Protein AF-A0A7X7MCT2-F1 (afdb_monomer)

Secondary structure (DSSP, 8-state):
-HHHHHHHTTT---HHHHHHHHHHHHHHSPPPHHHHHHHHHHHHHHHHHHHHHHHHHHHHHHHHHHHHHHHHHHHHHHHHH-GGGHHHHHHHHHHH-S---HHHHHHHHHHHHTSTGGGHHHHHHHHHHHHHTT--HHHHHHHHHHHHHHHHHHHHHHHHHHHHHHHS-HHHHHHHH-HHHHHHTT-TTS-GGGB-HHHHHHHHHHHHHHHHHHT--HHHHHHHHHHHHHTS-SSTTTTTTTSTHHHHTSTTHHHHHHHHT----HHHHHHHHHHHTHHHHHHHHHHHHHHHHHHHHHHHTT--TTSHHHHHHHHHHHHHHHHHHHHHHHHHHHHHS---PPP-B--TT---GGG-EEEEEEEEE--HHHHHHHHHHHHHHHHHT--SSEEEEEEEEEPPBSSS--TTHHHHHHHHHHHHHHHHHHT--SSS---EEEEE---EEETTTTEEE-TTHHHHHHHHHHHHHTTS-TTS-SEEES-STTGGG--EEEE--TT----TTHHHHHHHHHHSGGG-----TTT-

Foldseek 3Di:
DLLVLCVVVLLADDPVSVLVVLLVVVVVPNDALVRLVCNLVSNLVSLVVLVVVLVVVVVVLVVLLVQLQVLQVVLVVCVVPPLVCNVVSLVVVCVVDPDRALSSLCSNVVSLVVDDDSSVVVVVVVQVSVVVVVHGSVRRNVVVVVVVVSSVVSNVSSVVSSVNSVPDDSLVVSCVSHLLNVLLCLQQLNQLVQFDSVLVVVLSVLLVVLCVQLVHGSNVLSNLLCVQLVPFDPDPVRSLSVGSCCCRPNPVVVVSSVVSRGDDDPVNVVVVVCVVCVVVCLVCQLVVQLQCQQQVVCVVVVDDPPDVVSVVSSVVSNVVSSVVSNVVSVVVCVVPPDDDDQIFGDQVVADDLLLQEEEEEEDELEDDVLLVLLLVLQLVLCVLEPHQRYAYEYQYEYDKALDQDDPCVVVSVVSNQVSLVVQQVVPPDPRHFRRYKYFYATFDQDPVVSITHQPPRPVNSVVLLVCVLVVNNVPRGPDMHGDPVCSVSHDYYHYDYSPDDDGRCNVVGVSRSCPRSSNPDDDDPVPD

Nearest PDB structures (foldseek):
  8rfg-assembly1_A  TM=8.702E-01  e=6.277E-25  Agrobacterium tumefaciens
  8rf9-assembly1_A  TM=8.599E-01  e=1.253E-23  Agrobacterium tumefaciens
  8rf0-assembly1_A  TM=8.732E-01  e=4.763E-23  Agrobacterium tumefaciens
  8iye-assembly1_B  TM=6.582E-01  e=6.899E-02  Streptomyces hygroscopicus subsp. limoneus
  4f97-assembly1_B  TM=5.623E-01  e=8.294E-02  Streptomyces hygroscopicus subsp. limoneus

Sequence (528 aa):
LAAELIAHLDGLLDAESITAFVGAYQAAKTLKLGELWAFPISLRLALIENLRRVAVRVAGRRRDLDDGLAWANRMLAVAESEPRQLIRLLAQFADDRTVLSAPFLSELVGRLQSQGAPVSIVLNWIDQTLAEESTTVAQRLQQDGHEQAAEHLSIINSIGSLRFLGAMDWKVFVEEQSRVEQILRRDPAGAYARQDFATRDHYRHLVEQLAMRSGRSETEVARLALELASSAPQTADGERSRHIGSWLVGGDRFTLRKKVGCPRTLRYALGLLFRRYRLFFYLTGVVGATLLIAAWPPWLCGFSFTDWRVWMLVAAAFIPASTLALSLVNFAVTANVAPHPLPRLDFSNGIPDAHRTMVAVPALLTGAHTLDTLLEHLEIHFLGNRDRNLQFALLTDFADADAETLPDDDALLQRAQRGIEQLNLRHRRADAPPPFHLFHRPRVWNPHGRVWMGYERKRGKLAQFNAYLRGEAREAFVRVVGDREVLPSIRYVITLDADTDLPRGAAHGLVGAMAHPLNRPRFDPACG

Radius of gyration: 39.08 Å; Cα contacts (8 Å, |Δi|>4): 630; chains: 1; bounding box: 73×78×116 Å

Solvent-accessible surface area (backbone atoms only — not comparable to full-atom values): 28642 Å² total; per-residue (Å²): 105,54,60,54,52,35,68,74,42,59,32,56,62,54,73,64,62,54,48,52,51,52,52,58,50,38,73,80,49,76,73,50,73,71,54,55,69,44,42,64,60,44,39,50,51,41,39,50,53,50,49,51,55,51,50,54,50,54,54,49,45,50,50,37,30,55,52,16,43,51,50,36,53,52,52,51,55,30,49,74,75,40,58,82,52,41,62,58,51,49,52,53,49,59,72,76,45,92,74,87,51,44,52,21,45,52,41,25,50,60,54,47,72,75,46,66,78,86,44,47,67,59,55,53,48,52,53,51,58,30,47,77,71,76,44,49,73,66,58,44,44,52,51,46,52,53,51,50,51,52,50,54,48,41,49,53,24,27,53,52,22,53,53,45,69,70,70,53,65,60,68,59,53,44,49,74,71,29,66,45,49,61,49,49,50,65,26,75,60,53,52,59,69,43,31,26,69,70,43,49,49,52,53,51,52,50,33,46,55,50,11,71,60,36,75,49,53,45,54,56,46,36,48,55,38,45,50,53,12,63,68,36,53,97,41,88,80,25,56,47,43,16,26,39,58,24,38,70,76,39,89,48,25,64,60,45,39,57,74,63,53,42,72,86,48,68,72,56,58,50,51,50,51,46,65,75,40,44,67,57,56,50,52,51,47,33,53,51,40,15,51,50,56,23,46,45,61,48,51,75,72,68,55,56,90,87,42,68,67,48,56,53,50,28,60,69,31,37,66,69,22,37,57,52,19,45,51,52,48,50,49,52,47,64,76,68,55,76,84,79,81,76,56,27,30,54,24,89,94,49,60,54,73,90,58,12,28,33,39,40,31,57,44,69,53,81,46,71,68,60,49,53,53,52,52,50,51,53,49,51,41,42,71,35,44,75,47,76,33,45,34,40,32,43,38,32,27,54,59,73,32,93,48,68,74,59,91,62,52,62,61,53,51,52,50,53,50,51,51,41,51,49,51,26,63,74,65,58,52,97,90,35,74,55,45,38,34,40,40,31,35,63,46,40,82,34,84,88,76,72,33,14,26,39,60,68,50,75,62,32,52,53,52,45,49,52,32,33,53,73,65,75,33,71,76,61,41,81,42,76,46,60,67,67,83,56,43,75,55,50,67,43,76,48,80,39,56,80,87,55,86,59,58,69,49,46,60,39,51,52,51,13,25,57,69,21,72,88,56,54,87,75,75,42,93,90,78,95

Mean predicted aligned error: 10.17 Å

pLDDT: mean 88.64, std 6.99, range [46.34, 97.56]

Structure (mmCIF, N/CA/C/O backbone):
data_AF-A0A7X7MCT2-F1
#
_entry.id   AF-A0A7X7MCT2-F1
#
loop_
_atom_site.group_PDB
_atom_site.id
_atom_site.type_symbol
_atom_site.label_atom_id
_atom_site.label_alt_id
_atom_site.label_comp_id
_atom_site.label_asym_id
_atom_site.label_entity_id
_atom_site.label_seq_id
_atom_site.pdbx_PDB_ins_code
_atom_site.Cartn_x
_atom_site.Cartn_y
_atom_site.Cartn_z
_atom_site.occupancy
_atom_site.B_iso_or_equiv
_atom_site.auth_seq_id
_atom_site.auth_comp_id
_atom_site.auth_asym_id
_atom_site.auth_atom_id
_atom_site.pdbx_PDB_model_num
ATOM 1 N N . LEU A 1 1 ? -23.404 6.707 19.857 1.00 77.38 1 LEU A N 1
ATOM 2 C CA . LEU A 1 1 ? -23.006 5.620 18.935 1.00 77.38 1 LEU A CA 1
ATOM 3 C C . LEU A 1 1 ? -22.100 4.581 19.600 1.00 77.38 1 LEU A C 1
ATOM 5 O O . LEU A 1 1 ? -22.630 3.586 20.057 1.00 77.38 1 LEU A O 1
ATOM 9 N N . ALA A 1 2 ? -20.777 4.779 19.725 1.00 78.38 2 ALA A N 1
ATOM 10 C CA . ALA A 1 2 ? -19.884 3.740 20.279 1.00 78.38 2 ALA A CA 1
ATOM 11 C C . ALA A 1 2 ? -20.220 3.339 21.733 1.00 78.38 2 ALA A C 1
ATOM 13 O O . ALA A 1 2 ? -20.281 2.156 22.050 1.00 78.38 2 ALA A O 1
ATOM 14 N N . ALA A 1 3 ? -20.496 4.318 22.601 1.00 78.69 3 ALA A N 1
ATOM 15 C CA . ALA A 1 3 ? -20.901 4.057 23.984 1.00 78.69 3 ALA A CA 1
ATOM 16 C C . ALA A 1 3 ? -22.291 3.399 24.093 1.00 78.69 3 ALA A C 1
ATOM 18 O O . ALA A 1 3 ? -22.487 2.549 24.952 1.00 78.69 3 ALA A O 1
ATOM 19 N N . GLU A 1 4 ? -23.231 3.757 23.211 1.00 78.94 4 GLU A N 1
ATOM 20 C CA . GLU A 1 4 ? -24.571 3.146 23.162 1.00 78.94 4 GLU A CA 1
ATOM 21 C C . GLU A 1 4 ? -24.496 1.684 22.718 1.00 78.94 4 GLU A C 1
ATOM 23 O O . GLU A 1 4 ? -25.136 0.837 23.326 1.00 78.94 4 GLU A O 1
ATOM 28 N N . LEU A 1 5 ? -23.656 1.374 21.723 1.00 80.38 5 LEU A N 1
ATOM 29 C CA . LEU A 1 5 ? -23.431 -0.001 21.277 1.00 80.38 5 LEU A CA 1
ATOM 30 C C . LEU A 1 5 ? -22.877 -0.875 22.409 1.00 80.38 5 LEU A C 1
ATOM 32 O O . LEU A 1 5 ? -23.372 -1.970 22.648 1.00 80.38 5 LEU A O 1
ATOM 36 N N . ILE A 1 6 ? -21.873 -0.374 23.132 1.00 78.56 6 ILE A N 1
ATOM 37 C CA . ILE A 1 6 ? -21.271 -1.104 24.256 1.00 78.56 6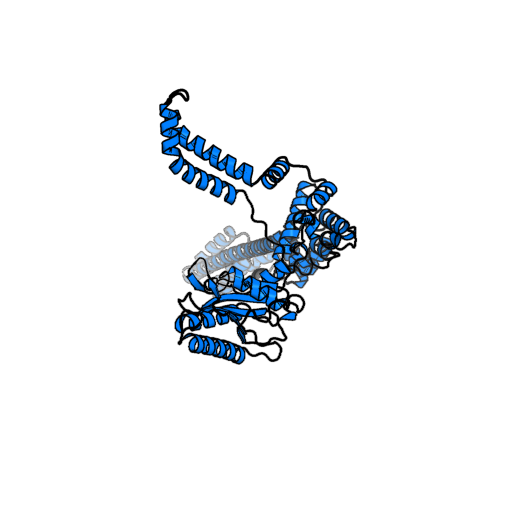 ILE A CA 1
ATOM 38 C C . ILE A 1 6 ? -22.265 -1.268 25.406 1.00 78.56 6 ILE A C 1
ATOM 40 O O . ILE A 1 6 ? -22.266 -2.317 26.041 1.00 78.56 6 ILE A O 1
ATOM 44 N N . ALA A 1 7 ? -23.119 -0.271 25.651 1.00 76.19 7 ALA A N 1
ATOM 45 C CA . ALA A 1 7 ? -24.163 -0.350 26.668 1.00 76.19 7 ALA A CA 1
ATOM 46 C C . ALA A 1 7 ? -25.305 -1.310 26.292 1.00 76.19 7 ALA A C 1
ATOM 48 O O . ALA A 1 7 ? -25.933 -1.862 27.182 1.00 76.19 7 ALA A O 1
ATOM 49 N N . HIS A 1 8 ? -25.603 -1.499 25.003 1.00 74.88 8 HIS A N 1
ATOM 50 C CA . HIS A 1 8 ? -26.647 -2.429 24.546 1.00 74.88 8 HIS A CA 1
ATOM 51 C C . HIS A 1 8 ? -26.169 -3.878 24.421 1.00 74.88 8 HIS A C 1
ATOM 53 O O . HIS A 1 8 ? -26.996 -4.783 24.434 1.00 74.88 8 HIS A O 1
ATOM 59 N N . LEU A 1 9 ? -24.860 -4.099 24.286 1.00 74.50 9 LEU A N 1
ATOM 60 C CA . LEU A 1 9 ? -24.271 -5.430 24.109 1.00 74.50 9 LEU A CA 1
ATOM 61 C C . LEU A 1 9 ? -23.443 -5.896 25.317 1.00 74.50 9 LEU A C 1
ATOM 63 O O . LEU A 1 9 ? -22.698 -6.867 25.200 1.00 74.50 9 LEU A O 1
ATOM 67 N N . ASP A 1 10 ? -23.490 -5.179 26.445 1.00 69.38 10 ASP A N 1
ATOM 68 C CA . ASP A 1 10 ? -22.661 -5.435 27.638 1.00 69.38 10 ASP A CA 1
ATOM 69 C C . ASP A 1 10 ? -21.175 -5.681 27.305 1.00 69.38 10 ASP A C 1
ATOM 71 O O . ASP A 1 10 ? -20.486 -6.542 27.864 1.00 69.38 10 ASP A O 1
ATOM 75 N N . GLY A 1 11 ? -20.673 -4.913 26.334 1.00 67.69 11 GLY A N 1
ATOM 76 C CA . GLY A 1 11 ? -19.298 -4.986 25.852 1.00 67.69 11 GLY A CA 1
ATOM 77 C C . GLY A 1 11 ? -18.942 -6.210 25.007 1.00 67.69 11 GLY A C 1
ATOM 78 O O . GLY A 1 11 ? -17.766 -6.324 24.668 1.00 67.69 11 GLY A O 1
ATOM 79 N N . LEU A 1 12 ? -19.879 -7.095 24.646 1.00 78.12 12 LEU A N 1
ATOM 80 C CA . LEU A 1 12 ? -19.658 -8.193 23.698 1.00 78.12 12 LEU A CA 1
ATOM 81 C C . LEU A 1 12 ? -19.791 -7.666 22.262 1.00 78.12 12 LEU A C 1
ATOM 83 O O . LEU A 1 12 ? -20.887 -7.389 21.785 1.00 78.12 12 LEU A O 1
ATOM 87 N N . LEU A 1 13 ? -18.668 -7.499 21.571 1.00 84.12 13 LEU A N 1
ATOM 88 C CA . LEU A 1 13 ? -18.642 -7.017 20.196 1.00 84.12 13 LEU A CA 1
ATOM 89 C C . LEU A 1 13 ? -18.225 -8.140 19.252 1.00 84.12 13 LEU A C 1
ATOM 91 O O . LEU A 1 13 ? -17.191 -8.777 19.450 1.00 84.12 13 LEU A O 1
ATOM 95 N N . ASP A 1 14 ? -18.989 -8.300 18.179 1.00 85.88 14 ASP A N 1
ATOM 96 C CA . ASP A 1 14 ? -18.644 -9.118 17.025 1.00 85.88 14 ASP A CA 1
ATOM 97 C C . ASP A 1 14 ? -18.858 -8.335 15.717 1.00 85.88 14 ASP A C 1
ATOM 99 O O . ASP A 1 14 ? -19.347 -7.199 15.699 1.00 85.88 14 ASP A O 1
ATOM 103 N N . ALA A 1 15 ? -18.424 -8.920 14.599 1.00 87.00 15 ALA A N 1
ATOM 104 C CA . ALA A 1 15 ? -18.463 -8.249 13.303 1.00 87.00 15 ALA A CA 1
ATOM 105 C C . ALA A 1 15 ? -19.902 -7.998 12.827 1.00 87.00 15 ALA A C 1
ATOM 107 O O . ALA A 1 15 ? -20.185 -6.948 12.245 1.00 87.00 15 ALA A O 1
ATOM 108 N N . GLU A 1 16 ? -20.804 -8.945 13.088 1.00 88.12 16 GLU A N 1
ATOM 109 C CA . GLU A 1 16 ? -22.196 -8.892 12.647 1.00 88.12 16 GLU A CA 1
ATOM 110 C C . GLU A 1 16 ? -22.976 -7.809 13.397 1.00 88.12 16 GLU A C 1
ATOM 112 O O . GLU A 1 16 ? -23.588 -6.949 12.762 1.00 88.12 16 GLU A O 1
ATOM 117 N N . SER A 1 17 ? -22.867 -7.760 14.727 1.00 87.31 17 SER A N 1
ATOM 118 C CA . SER A 1 17 ? -23.543 -6.762 15.560 1.00 87.31 17 SER A CA 1
ATOM 119 C C . SER A 1 17 ? -23.057 -5.350 15.251 1.00 87.31 17 SER A C 1
ATOM 121 O O . SER A 1 17 ? -23.865 -4.429 15.128 1.00 87.31 17 SER A O 1
ATOM 123 N N . ILE A 1 18 ? -21.743 -5.163 15.059 1.00 89.38 18 ILE A N 1
ATOM 124 C CA . ILE A 1 18 ? -21.190 -3.863 14.659 1.00 89.38 18 ILE A CA 1
ATOM 125 C C . ILE A 1 18 ? -21.753 -3.431 13.298 1.00 89.38 18 ILE A C 1
ATOM 127 O O . ILE A 1 18 ? -22.159 -2.278 13.126 1.00 89.38 18 ILE A O 1
ATOM 131 N N . THR A 1 19 ? -21.782 -4.351 12.335 1.00 90.19 19 THR A N 1
ATOM 132 C CA . THR A 1 19 ? -22.257 -4.094 10.972 1.00 90.19 19 THR A CA 1
ATOM 133 C C . THR A 1 19 ? -23.741 -3.749 10.954 1.00 90.19 19 THR A C 1
ATOM 135 O O . THR A 1 19 ? -24.126 -2.731 10.376 1.00 90.19 19 THR A O 1
ATOM 138 N N . ALA A 1 20 ? -24.570 -4.536 11.639 1.00 88.44 20 ALA A N 1
ATOM 139 C CA . ALA A 1 20 ? -26.002 -4.298 11.755 1.00 88.44 20 ALA A CA 1
ATOM 140 C C . ALA A 1 20 ? -26.295 -2.951 12.431 1.00 88.44 20 ALA A C 1
ATOM 142 O O . ALA A 1 20 ? -27.112 -2.171 11.936 1.00 88.44 20 ALA A O 1
ATOM 143 N N . PHE A 1 21 ? -25.584 -2.633 13.516 1.00 89.00 21 PHE A N 1
ATOM 144 C CA . PHE A 1 21 ? -25.776 -1.385 14.247 1.00 89.00 21 PHE A CA 1
ATOM 145 C C . PHE A 1 21 ? -25.391 -0.155 13.421 1.00 89.00 21 PHE A C 1
ATOM 147 O O . PHE A 1 21 ? -26.148 0.815 13.348 1.00 89.00 21 PHE A O 1
ATOM 154 N N . VAL A 1 22 ? -24.228 -0.191 12.762 1.00 90.19 22 VAL A N 1
ATOM 155 C CA . VAL A 1 22 ? -23.783 0.907 11.894 1.00 90.19 22 VAL A CA 1
ATOM 156 C C . VAL A 1 22 ? -24.711 1.053 10.689 1.00 90.19 22 VAL A C 1
ATOM 158 O O . VAL A 1 22 ? -25.073 2.178 10.346 1.00 90.19 22 VAL A O 1
ATOM 161 N N . GLY A 1 23 ? -25.159 -0.052 10.091 1.00 89.00 23 GLY A N 1
ATOM 162 C CA . GLY A 1 23 ? -26.148 -0.041 9.014 1.00 89.00 23 GLY A CA 1
ATOM 163 C C . GLY A 1 23 ? -27.471 0.609 9.432 1.00 89.00 23 GLY A C 1
ATOM 164 O O . GLY A 1 23 ? -27.964 1.501 8.739 1.00 89.00 23 GLY A O 1
ATOM 165 N N . ALA A 1 24 ? -28.009 0.232 10.596 1.00 88.75 24 ALA A N 1
ATOM 166 C CA . ALA A 1 24 ? -29.235 0.809 11.146 1.00 88.75 24 ALA A CA 1
ATOM 167 C C . ALA A 1 24 ? -29.084 2.308 11.455 1.00 88.75 24 ALA A C 1
ATOM 169 O O . ALA A 1 24 ? -29.948 3.107 11.094 1.00 88.75 24 ALA A O 1
ATOM 170 N N . TYR A 1 25 ? -27.961 2.719 12.049 1.00 88.31 25 TYR A N 1
ATOM 171 C CA . TYR A 1 25 ? -27.678 4.133 12.306 1.00 88.31 25 TYR A CA 1
ATOM 172 C C . TYR A 1 25 ? -27.609 4.949 11.005 1.00 88.31 25 TYR A C 1
ATOM 174 O O . TYR A 1 25 ? -28.171 6.045 10.903 1.00 88.31 25 TYR A O 1
ATOM 182 N N . GLN A 1 26 ? -26.959 4.393 9.980 1.00 89.44 26 GLN A N 1
ATOM 183 C CA . GLN A 1 26 ? -26.806 5.046 8.684 1.00 89.44 26 GLN A CA 1
ATOM 184 C C . GLN A 1 26 ? -28.115 5.206 7.901 1.00 89.44 26 GLN A C 1
ATOM 186 O O . GLN A 1 26 ? -28.165 6.054 7.005 1.00 89.44 26 GLN A O 1
ATOM 191 N N . ALA A 1 27 ? -29.177 4.472 8.257 1.00 88.19 27 ALA A N 1
ATOM 192 C CA . ALA A 1 27 ? -30.515 4.680 7.702 1.00 88.19 27 ALA A CA 1
ATOM 193 C C . ALA A 1 27 ? -31.108 6.043 8.102 1.00 88.19 27 ALA A C 1
ATOM 195 O O . ALA A 1 27 ? -31.824 6.654 7.312 1.00 88.19 27 ALA A O 1
ATOM 196 N N . ALA A 1 28 ? -30.775 6.542 9.297 1.00 88.56 28 ALA A N 1
ATOM 197 C CA . ALA A 1 28 ? -31.190 7.864 9.758 1.00 88.56 28 ALA A CA 1
ATOM 198 C C . ALA A 1 28 ? -30.195 8.960 9.345 1.00 88.56 28 A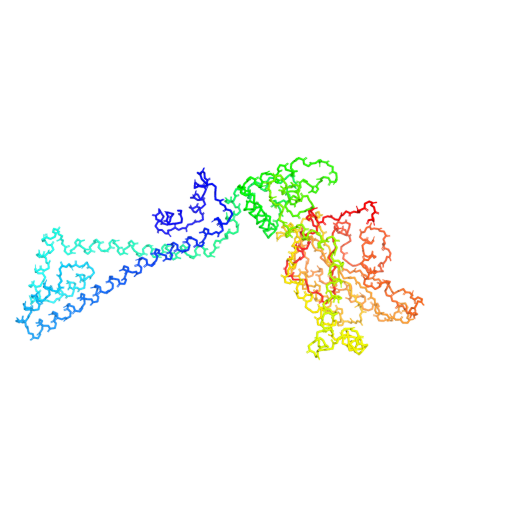LA A C 1
ATOM 200 O O . ALA A 1 28 ? -30.597 10.030 8.886 1.00 88.56 28 ALA A O 1
ATOM 201 N N . LYS A 1 29 ? -28.887 8.709 9.500 1.00 88.19 29 LYS A N 1
ATOM 202 C CA . LYS A 1 29 ? -27.838 9.690 9.196 1.00 88.19 29 LYS A CA 1
ATOM 203 C C . LYS A 1 29 ? -26.601 9.025 8.602 1.00 88.19 29 LYS A C 1
ATOM 205 O O . LYS A 1 29 ? -25.911 8.267 9.275 1.00 88.19 29 LYS A O 1
ATOM 210 N N . THR A 1 30 ? -26.271 9.373 7.360 1.00 90.12 30 THR A N 1
ATOM 211 C CA . THR A 1 30 ? -25.063 8.868 6.693 1.00 90.12 30 THR A CA 1
ATOM 212 C C . THR A 1 30 ? -23.801 9.372 7.391 1.00 90.12 30 THR A C 1
ATOM 214 O O . THR A 1 30 ? -23.625 10.582 7.559 1.00 90.12 30 THR A O 1
ATOM 217 N N . LEU A 1 31 ? -22.926 8.439 7.766 1.00 92.00 31 LEU A N 1
ATOM 218 C CA . LEU A 1 31 ? -21.624 8.739 8.354 1.00 92.00 31 LEU A CA 1
ATOM 219 C C . LEU A 1 31 ? -20.638 9.184 7.271 1.00 92.00 31 LEU A C 1
ATOM 221 O O . LEU A 1 31 ? -20.644 8.666 6.150 1.00 92.00 31 LEU A O 1
ATOM 225 N N . LYS A 1 32 ? -19.775 10.139 7.616 1.00 93.38 32 LYS A N 1
ATOM 226 C CA . LYS A 1 32 ? -18.654 10.557 6.765 1.00 93.38 32 LYS A CA 1
ATOM 227 C C . LYS A 1 32 ? -17.563 9.489 6.738 1.00 93.38 32 LYS A C 1
ATOM 229 O O . LYS A 1 32 ? -17.421 8.713 7.682 1.00 93.38 32 LYS A O 1
ATOM 234 N N . LEU A 1 33 ? -16.723 9.504 5.705 1.00 92.31 33 LEU A N 1
ATOM 235 C CA . LEU A 1 33 ? -15.545 8.636 5.604 1.00 92.31 33 LEU A CA 1
ATOM 236 C C . LEU A 1 33 ? -14.638 8.757 6.837 1.00 92.31 33 LEU A C 1
ATOM 238 O O . LEU A 1 33 ? -14.273 7.741 7.426 1.00 92.31 33 LEU A O 1
ATOM 242 N N . GLY A 1 34 ? -14.336 9.984 7.273 1.00 90.94 34 GLY A N 1
ATOM 243 C CA . GLY A 1 34 ? -13.542 10.217 8.482 1.00 90.94 34 GLY A CA 1
ATOM 244 C C . GLY A 1 34 ? -14.204 9.692 9.764 1.00 90.94 34 GLY A C 1
ATOM 245 O O . GLY A 1 34 ? -13.515 9.195 10.651 1.00 90.94 34 GLY A O 1
ATOM 246 N N . GLU A 1 35 ? -15.538 9.733 9.855 1.00 92.38 35 GLU A N 1
ATOM 247 C CA . GLU A 1 35 ? -16.286 9.196 11.004 1.00 92.38 35 GLU A CA 1
ATOM 248 C C . GLU A 1 35 ? -16.246 7.660 11.028 1.00 92.38 35 GLU A C 1
ATOM 250 O O . GLU A 1 35 ? -16.034 7.072 12.088 1.00 92.38 35 GLU A O 1
ATOM 255 N N . LEU A 1 36 ? -16.368 7.008 9.864 1.00 93.00 36 LEU A N 1
ATOM 256 C CA . LEU A 1 36 ? -16.220 5.554 9.730 1.00 93.00 36 LEU A CA 1
ATOM 257 C C . LEU A 1 36 ? -14.807 5.089 10.108 1.00 93.00 36 LEU A C 1
ATOM 259 O O . LEU A 1 36 ? -14.661 4.099 10.821 1.00 93.00 36 LEU A O 1
ATOM 263 N N . TRP A 1 37 ? -13.768 5.824 9.702 1.00 92.94 37 TRP A N 1
ATOM 264 C CA . TRP A 1 37 ? -12.381 5.528 10.083 1.00 92.94 37 TRP A CA 1
ATOM 265 C C . TRP A 1 37 ? -12.073 5.806 11.560 1.00 92.94 37 TRP A C 1
ATOM 267 O O . TRP A 1 37 ? -11.215 5.143 12.142 1.00 92.94 37 TRP A O 1
ATOM 277 N N . ALA A 1 38 ? -12.771 6.755 12.189 1.00 93.00 38 ALA A N 1
ATOM 278 C CA . ALA A 1 38 ? -12.638 7.050 13.617 1.00 93.00 38 ALA A CA 1
ATOM 279 C C . ALA A 1 38 ? -13.425 6.073 14.511 1.00 93.00 38 ALA A C 1
ATOM 281 O O . ALA A 1 38 ? -13.183 5.992 15.722 1.00 93.00 38 ALA A O 1
ATOM 282 N N . PHE A 1 39 ? -14.361 5.318 13.937 1.00 91.75 39 PHE A N 1
ATOM 283 C CA . PHE A 1 39 ? -15.235 4.416 14.677 1.00 91.75 39 PHE A CA 1
ATOM 284 C C . PHE A 1 39 ? -14.496 3.304 15.454 1.00 91.75 39 PHE A C 1
ATOM 286 O O . PHE A 1 39 ? -14.788 3.139 16.641 1.00 91.75 39 PHE A O 1
ATOM 293 N N . PRO A 1 40 ? -13.474 2.616 14.901 1.00 91.69 40 PRO A N 1
ATOM 294 C CA . PRO A 1 40 ? -12.704 1.603 15.632 1.00 91.69 40 PRO A CA 1
ATOM 295 C C . PRO A 1 40 ? -11.990 2.173 16.857 1.00 91.69 40 PRO A C 1
ATOM 297 O O . PRO A 1 40 ? -11.963 1.560 17.922 1.00 91.69 40 PRO A O 1
ATOM 300 N N . ILE A 1 41 ? -11.420 3.374 16.714 1.00 92.06 41 ILE A N 1
ATOM 301 C CA . ILE A 1 41 ? -10.741 4.083 17.804 1.00 92.06 41 ILE A CA 1
ATOM 302 C C . ILE A 1 41 ? -11.760 4.455 18.884 1.00 92.06 41 ILE A C 1
ATOM 304 O O . ILE A 1 41 ? -11.498 4.263 20.070 1.00 92.06 41 ILE A O 1
ATOM 308 N N . SER A 1 42 ? -12.942 4.913 18.473 1.00 91.94 42 SER A N 1
ATOM 309 C CA . SER A 1 42 ? -14.040 5.256 19.380 1.00 91.94 42 SER A CA 1
ATOM 310 C C . SER A 1 42 ? -14.543 4.039 20.165 1.00 91.94 42 SER A C 1
ATOM 312 O O . SER A 1 42 ? -14.771 4.149 21.368 1.00 91.94 42 SER A O 1
ATOM 314 N N . LEU A 1 43 ? -14.662 2.869 19.522 1.00 91.69 43 LEU A N 1
ATOM 315 C CA . LEU A 1 43 ? -15.013 1.614 20.197 1.00 91.69 43 LEU A CA 1
ATOM 316 C C . LEU A 1 43 ? -13.950 1.200 21.216 1.00 91.69 43 LEU A C 1
ATOM 318 O O . LEU A 1 43 ? -14.290 0.891 22.356 1.00 91.69 43 LEU A O 1
ATOM 322 N N . ARG A 1 44 ? -12.663 1.251 20.847 1.00 92.75 44 ARG A N 1
ATOM 323 C CA . ARG A 1 44 ? -11.566 0.945 21.781 1.00 92.75 44 ARG A CA 1
ATOM 324 C C . ARG A 1 44 ? -11.586 1.873 22.991 1.00 92.75 44 ARG A C 1
ATOM 326 O O . ARG A 1 44 ? -11.486 1.392 24.113 1.00 92.75 44 ARG A O 1
ATOM 333 N N . LEU A 1 45 ? -11.746 3.179 22.774 1.00 93.19 45 LEU A N 1
ATOM 334 C CA . LEU A 1 45 ? -11.807 4.157 23.861 1.00 93.19 45 LEU A CA 1
ATOM 335 C C . LEU A 1 45 ? -12.981 3.869 24.802 1.00 93.19 45 LEU A C 1
ATOM 337 O O . LEU A 1 45 ? -12.815 3.885 26.018 1.00 93.19 45 LEU A O 1
ATOM 341 N N . ALA A 1 46 ? -14.151 3.562 24.247 1.00 90.56 46 ALA A N 1
ATOM 342 C CA . ALA A 1 46 ? -15.333 3.275 25.043 1.00 90.56 46 ALA A CA 1
ATOM 343 C C . ALA A 1 46 ? -15.225 1.942 25.817 1.00 90.56 46 ALA A C 1
ATOM 345 O O . ALA A 1 46 ? -15.685 1.871 26.956 1.00 90.56 46 ALA A O 1
ATOM 346 N N . LEU A 1 47 ? -14.556 0.918 25.268 1.00 90.44 47 LEU A N 1
ATOM 347 C CA . LEU A 1 47 ? -14.237 -0.319 25.998 1.00 90.44 47 LEU A CA 1
ATOM 348 C C . LEU A 1 47 ? -13.218 -0.082 27.120 1.00 90.44 47 LEU A C 1
ATOM 350 O O . LEU A 1 47 ? -13.378 -0.618 28.214 1.00 90.44 47 LEU A O 1
ATOM 354 N N . ILE A 1 48 ? -12.192 0.740 26.877 1.00 92.00 48 ILE A N 1
ATOM 355 C CA . ILE A 1 48 ? -11.207 1.118 27.902 1.00 92.00 48 ILE A CA 1
ATOM 356 C C . ILE A 1 48 ? -11.885 1.895 29.031 1.00 92.00 48 ILE A C 1
ATOM 358 O O . ILE A 1 48 ? -11.631 1.616 30.200 1.00 92.00 48 ILE A O 1
ATOM 362 N N . GLU A 1 49 ? -12.788 2.821 28.711 1.00 90.62 49 GLU A N 1
ATOM 363 C CA . GLU A 1 49 ? -13.564 3.535 29.726 1.00 90.62 49 GLU A CA 1
ATOM 364 C C . GLU A 1 49 ? -14.495 2.587 30.498 1.00 90.62 49 GLU A C 1
ATOM 366 O O . GLU A 1 49 ? -14.662 2.731 31.711 1.00 90.62 49 GLU A O 1
ATOM 371 N N . ASN A 1 50 ? -15.062 1.570 29.840 1.00 88.19 50 ASN A N 1
ATOM 372 C CA . ASN A 1 50 ? -15.819 0.529 30.532 1.00 88.19 50 ASN A CA 1
ATOM 373 C C . ASN A 1 50 ? -14.940 -0.253 31.523 1.00 88.19 50 ASN A C 1
ATOM 375 O O . ASN A 1 50 ? -15.290 -0.367 32.697 1.00 88.19 50 ASN A O 1
ATOM 379 N N . LEU A 1 51 ? -13.760 -0.701 31.089 1.00 90.62 51 LEU A N 1
ATOM 380 C CA . LEU A 1 51 ? -12.790 -1.381 31.951 1.00 90.62 51 LEU A CA 1
ATOM 381 C C . LEU A 1 51 ? -12.324 -0.499 33.108 1.00 90.62 51 LEU A C 1
ATOM 383 O O . LEU A 1 51 ? -12.237 -0.981 34.233 1.00 90.62 51 LEU A O 1
ATOM 387 N N . ARG A 1 52 ? -12.077 0.794 32.868 1.00 92.94 52 ARG A N 1
ATOM 388 C CA . ARG A 1 52 ? -11.715 1.750 33.920 1.00 92.94 52 ARG A CA 1
ATOM 389 C C . ARG A 1 52 ? -12.807 1.828 34.984 1.00 92.94 52 ARG A C 1
ATOM 391 O O . ARG A 1 52 ? -12.497 1.783 36.172 1.00 92.94 52 ARG A O 1
ATOM 398 N N . ARG A 1 53 ? -14.079 1.916 34.574 1.00 89.38 53 ARG A N 1
ATOM 399 C CA . ARG A 1 53 ? -15.222 1.946 35.501 1.00 89.38 53 ARG A CA 1
ATOM 400 C C . ARG A 1 53 ? -15.290 0.682 36.356 1.00 89.38 53 ARG A C 1
ATOM 402 O O . ARG A 1 53 ? -15.418 0.801 37.572 1.00 89.38 53 ARG A O 1
ATOM 409 N N . VAL A 1 54 ? -15.138 -0.501 35.756 1.00 89.38 54 VAL A N 1
ATOM 410 C CA . VAL A 1 54 ? -15.130 -1.763 36.516 1.00 89.38 54 VAL A CA 1
ATOM 411 C C . VAL A 1 54 ? -13.903 -1.855 37.432 1.00 89.38 54 VAL A C 1
ATOM 413 O O . VAL A 1 54 ? -14.041 -2.199 38.600 1.00 89.38 54 VAL A O 1
ATOM 416 N N . ALA A 1 55 ? -12.715 -1.471 36.961 1.00 91.06 55 ALA A N 1
ATOM 417 C CA . ALA A 1 55 ? -11.485 -1.503 37.752 1.00 91.06 55 ALA A CA 1
ATOM 418 C C . ALA A 1 55 ? -11.561 -0.610 39.001 1.00 91.06 55 ALA A C 1
ATOM 420 O O . ALA A 1 55 ? -11.107 -1.010 40.071 1.00 91.06 55 ALA A O 1
ATOM 421 N N . VAL A 1 56 ? -12.175 0.575 38.895 1.00 93.50 56 VAL A N 1
ATOM 422 C CA . VAL A 1 56 ? -12.406 1.458 40.051 1.00 93.50 56 VAL A CA 1
ATOM 423 C C . VAL A 1 56 ? -13.333 0.799 41.076 1.00 93.50 56 VAL A C 1
ATOM 425 O O . VAL A 1 56 ? -13.054 0.889 42.273 1.00 93.50 56 VAL A O 1
ATOM 428 N N . ARG A 1 57 ? -14.391 0.102 40.635 1.00 89.56 57 ARG A N 1
ATOM 429 C CA . ARG A 1 57 ? -15.288 -0.643 41.538 1.00 89.56 57 ARG A CA 1
ATOM 430 C C . ARG A 1 57 ? -14.577 -1.809 42.216 1.00 89.56 57 ARG A C 1
ATOM 432 O O . ARG A 1 57 ? -14.638 -1.914 43.436 1.00 89.56 57 ARG A O 1
ATOM 439 N N . VAL A 1 58 ? -13.810 -2.603 41.469 1.00 89.50 58 VAL A N 1
ATOM 440 C CA . VAL A 1 58 ? -13.001 -3.706 42.019 1.00 89.50 58 VAL A CA 1
ATOM 441 C C . VAL A 1 58 ? -11.972 -3.196 43.036 1.00 89.50 58 VAL A C 1
ATOM 443 O O . VAL A 1 58 ? -11.814 -3.791 44.100 1.00 89.50 58 VAL A O 1
ATOM 446 N N . ALA A 1 59 ? -11.307 -2.070 42.766 1.00 91.88 59 ALA A N 1
ATOM 447 C CA . ALA A 1 59 ? -10.362 -1.458 43.703 1.00 91.88 59 ALA A CA 1
ATOM 448 C C . ALA A 1 59 ? -11.045 -0.880 44.957 1.00 91.88 59 ALA A C 1
ATOM 450 O O . ALA A 1 59 ? -10.455 -0.877 46.037 1.00 91.88 59 ALA A O 1
ATOM 451 N N . GLY A 1 60 ? -12.276 -0.372 44.830 1.00 90.81 60 GLY A N 1
ATOM 452 C CA . GLY A 1 60 ? -13.125 -0.015 45.971 1.00 90.81 60 GLY A CA 1
ATOM 453 C C . GLY A 1 60 ? -13.468 -1.239 46.814 1.00 90.81 60 GLY A C 1
ATOM 454 O O . GLY A 1 60 ? -13.144 -1.272 47.994 1.00 90.81 60 GLY A O 1
ATOM 455 N N . ARG A 1 61 ? -13.992 -2.292 46.175 1.00 88.12 61 ARG A N 1
ATOM 456 C CA . ARG A 1 61 ? -14.315 -3.569 46.825 1.00 88.12 61 ARG A CA 1
ATOM 457 C C . ARG A 1 61 ? -13.114 -4.156 47.562 1.00 88.12 61 ARG A C 1
ATOM 459 O O . ARG A 1 61 ? -13.262 -4.661 48.669 1.00 88.12 61 ARG A O 1
ATOM 466 N N . ARG A 1 62 ? -11.919 -4.094 46.968 1.00 90.50 62 ARG A N 1
ATOM 467 C CA . ARG A 1 62 ? -10.712 -4.621 47.611 1.00 90.50 62 ARG A CA 1
ATOM 468 C C . ARG A 1 62 ? -10.372 -3.881 48.906 1.00 90.50 62 ARG A C 1
ATOM 470 O O . ARG A 1 62 ? -10.012 -4.538 49.874 1.00 90.50 62 ARG A O 1
ATOM 477 N N . ARG A 1 63 ? -10.541 -2.555 48.937 1.00 91.88 63 ARG A N 1
ATOM 478 C CA . ARG A 1 63 ? -10.367 -1.760 50.162 1.00 91.88 63 ARG A CA 1
ATOM 479 C C . ARG A 1 63 ? -11.383 -2.148 51.231 1.00 91.88 63 ARG A C 1
ATOM 481 O O . ARG A 1 63 ? -10.985 -2.369 52.363 1.00 91.88 63 ARG A O 1
ATOM 488 N N . ASP A 1 64 ? -12.649 -2.323 50.860 1.00 90.81 64 ASP A N 1
ATOM 489 C CA . ASP A 1 64 ? -13.694 -2.754 51.798 1.00 90.81 64 ASP A CA 1
ATOM 490 C C . ASP A 1 64 ? -13.416 -4.149 52.390 1.00 90.81 64 ASP A C 1
ATOM 492 O O . ASP A 1 64 ? -13.646 -4.373 53.579 1.00 90.81 64 ASP A O 1
ATOM 496 N N . LEU A 1 65 ? -12.885 -5.077 51.583 1.00 89.62 65 LEU A N 1
ATOM 497 C CA . LEU A 1 65 ? -12.437 -6.397 52.049 1.00 89.62 65 LEU A CA 1
ATOM 498 C C . LEU A 1 65 ? -11.265 -6.285 53.030 1.00 89.62 65 LEU A C 1
ATOM 500 O O . LEU A 1 65 ? -11.309 -6.883 54.104 1.00 89.62 65 LEU A O 1
ATOM 504 N N . ASP A 1 66 ? -10.224 -5.526 52.672 1.00 91.69 66 ASP A N 1
ATOM 505 C CA . ASP A 1 66 ? -9.039 -5.334 53.517 1.00 91.69 66 ASP A CA 1
ATOM 506 C C . ASP A 1 66 ? -9.407 -4.622 54.843 1.00 91.69 66 ASP A C 1
ATOM 508 O O . ASP A 1 66 ? -8.888 -4.973 55.905 1.00 91.69 66 ASP A O 1
ATOM 512 N N . ASP A 1 67 ? -10.375 -3.701 54.812 1.00 90.38 67 ASP A N 1
ATOM 513 C CA . ASP A 1 67 ? -10.947 -3.052 55.997 1.00 90.38 67 ASP A CA 1
ATOM 514 C C . ASP A 1 67 ? -11.732 -4.037 56.882 1.00 90.38 67 ASP A C 1
ATOM 516 O O . ASP A 1 67 ? -11.590 -4.021 58.109 1.00 90.38 67 ASP A O 1
ATOM 520 N N . GLY A 1 68 ? -12.553 -4.905 56.277 1.00 89.75 68 GLY A N 1
ATOM 521 C CA . GLY A 1 68 ? -13.293 -5.963 56.977 1.00 89.75 68 GLY A CA 1
ATOM 522 C C . GLY A 1 68 ? -12.357 -6.955 57.657 1.00 89.75 68 GLY A C 1
ATOM 523 O O . GLY A 1 68 ? -12.528 -7.278 58.833 1.00 89.75 68 GLY A O 1
ATOM 524 N N . LEU A 1 69 ? -11.299 -7.352 56.949 1.00 90.31 69 LEU A N 1
ATOM 525 C CA . LEU A 1 69 ? -10.204 -8.171 57.463 1.00 90.31 69 LEU A CA 1
ATOM 526 C C . LEU A 1 69 ? -9.510 -7.522 58.666 1.00 90.31 69 LEU A C 1
ATOM 528 O O . LEU A 1 69 ? -9.278 -8.187 59.678 1.00 90.31 69 LEU A O 1
ATOM 532 N N . ALA A 1 70 ? -9.179 -6.233 58.573 1.00 90.94 70 ALA A N 1
ATOM 533 C CA . ALA A 1 70 ? -8.519 -5.505 59.652 1.00 90.94 70 ALA A CA 1
ATOM 534 C C . ALA A 1 70 ? -9.389 -5.454 60.918 1.00 90.94 70 ALA A C 1
ATOM 536 O O . ALA A 1 70 ? -8.896 -5.722 62.018 1.00 90.94 70 ALA A O 1
ATOM 537 N N . TRP A 1 71 ? -10.688 -5.173 60.767 1.00 89.75 71 TRP A N 1
ATOM 538 C CA . TRP A 1 71 ? -11.634 -5.160 61.884 1.00 89.75 71 TRP A CA 1
ATOM 539 C C . TRP A 1 71 ? -11.858 -6.545 62.484 1.00 89.75 71 TRP A C 1
ATOM 541 O O . TRP A 1 71 ? -11.809 -6.678 63.706 1.00 89.75 71 TRP A O 1
ATOM 551 N N . ALA A 1 72 ? -12.017 -7.577 61.653 1.00 88.62 72 ALA A N 1
ATOM 552 C CA . ALA A 1 72 ? -12.146 -8.954 62.116 1.00 88.62 72 ALA A CA 1
ATOM 553 C C . ALA A 1 72 ? -10.936 -9.368 62.962 1.00 88.62 72 ALA A C 1
ATOM 555 O O . ALA A 1 72 ? -11.094 -9.822 64.092 1.00 88.62 72 ALA A O 1
ATOM 556 N N . ASN A 1 73 ? -9.719 -9.135 62.459 1.00 89.88 73 ASN A N 1
ATOM 557 C CA . ASN A 1 73 ? -8.489 -9.466 63.178 1.00 89.88 73 ASN A CA 1
ATOM 558 C C . ASN A 1 73 ? -8.363 -8.678 64.491 1.00 89.88 73 ASN A C 1
ATOM 560 O O . ASN A 1 73 ? -7.967 -9.246 65.508 1.00 89.88 73 ASN A O 1
ATOM 564 N N . ARG A 1 74 ? -8.734 -7.389 64.499 1.00 88.44 74 ARG A N 1
ATOM 565 C CA . ARG A 1 74 ? -8.712 -6.554 65.710 1.00 88.44 74 ARG A CA 1
ATOM 566 C C . ARG A 1 74 ? -9.707 -7.053 66.760 1.00 88.44 74 ARG A C 1
ATOM 568 O O . ARG A 1 74 ? -9.359 -7.124 67.935 1.00 88.44 74 ARG A O 1
ATOM 575 N N . MET A 1 75 ? -10.920 -7.418 66.347 1.00 88.00 75 MET A N 1
ATOM 576 C CA . MET A 1 75 ? -11.951 -7.950 67.243 1.00 88.00 75 MET A CA 1
ATOM 577 C C . MET A 1 75 ? -11.577 -9.325 67.796 1.00 88.00 75 MET A C 1
ATOM 579 O O . MET A 1 75 ? -11.736 -9.550 68.992 1.00 88.00 75 MET A O 1
ATOM 583 N N . LEU A 1 76 ? -11.024 -10.213 66.966 1.00 85.88 76 LEU A N 1
ATOM 584 C CA . LEU A 1 76 ? -10.546 -11.528 67.399 1.00 85.88 76 LEU A CA 1
ATOM 585 C C . LEU A 1 76 ? -9.383 -11.413 68.394 1.00 85.88 76 LEU A C 1
ATOM 587 O O . LEU A 1 76 ? -9.430 -12.026 69.456 1.00 85.88 76 LEU A O 1
ATOM 591 N N . ALA A 1 77 ? -8.394 -10.556 68.119 1.00 87.06 77 ALA A N 1
ATOM 592 C CA . ALA A 1 77 ? -7.260 -10.341 69.019 1.00 87.06 77 ALA A CA 1
ATOM 593 C C . ALA A 1 77 ? -7.687 -9.809 70.400 1.00 87.06 77 ALA A C 1
ATOM 595 O O . ALA A 1 77 ? -7.130 -10.206 71.426 1.00 87.06 77 ALA A O 1
ATOM 596 N N . VAL A 1 78 ? -8.695 -8.930 70.447 1.00 86.44 78 VAL A N 1
ATOM 597 C CA . VAL A 1 78 ? -9.264 -8.424 71.708 1.00 86.44 78 VAL A CA 1
ATOM 598 C C . VAL A 1 78 ? -10.136 -9.477 72.390 1.00 86.44 78 VAL A C 1
ATOM 600 O O . VAL A 1 78 ? -10.105 -9.585 73.611 1.00 86.44 78 VAL A O 1
ATOM 603 N N . ALA A 1 79 ? -10.881 -10.285 71.634 1.00 83.44 79 ALA A N 1
ATOM 604 C CA . ALA A 1 79 ? -11.677 -11.374 72.191 1.00 83.44 79 ALA A CA 1
ATOM 605 C C . ALA A 1 79 ? -10.806 -12.461 72.852 1.00 83.44 79 ALA A C 1
ATOM 607 O O . ALA A 1 79 ? -11.222 -13.026 73.861 1.00 83.44 79 ALA A O 1
ATOM 608 N N . GLU A 1 80 ? -9.607 -12.726 72.321 1.00 83.00 80 GLU A N 1
ATOM 609 C CA . GLU A 1 80 ? -8.646 -13.683 72.891 1.00 83.00 80 GLU A CA 1
ATOM 610 C C . GLU A 1 80 ? -7.886 -13.124 74.101 1.00 83.00 80 GLU A C 1
ATOM 612 O O . GLU A 1 80 ? -7.712 -13.826 75.097 1.00 83.00 80 GLU A O 1
ATOM 617 N N . SER A 1 81 ? -7.428 -11.870 74.031 1.00 82.69 81 SER A N 1
ATOM 618 C CA . SER A 1 81 ? -6.574 -11.284 75.074 1.00 82.69 81 SER A CA 1
ATOM 619 C C . SER A 1 81 ? -7.360 -10.597 76.198 1.00 82.69 81 SER A C 1
ATOM 621 O O . SER A 1 81 ? -7.031 -10.772 77.371 1.00 82.69 81 SER A O 1
ATOM 623 N N . GLU A 1 82 ? -8.417 -9.844 75.874 1.00 82.94 82 GLU A N 1
ATOM 624 C CA . GLU A 1 82 ? -9.147 -8.988 76.816 1.00 82.94 82 GLU A CA 1
ATOM 625 C C . GLU A 1 82 ? -10.661 -8.888 76.500 1.00 82.94 82 GLU A C 1
ATOM 627 O O . GLU A 1 82 ? -11.154 -7.837 76.071 1.00 82.94 82 GLU A O 1
ATOM 632 N N . PRO A 1 83 ? -11.466 -9.931 76.798 1.00 76.25 83 PRO A N 1
ATOM 633 C CA . PRO A 1 83 ? -12.878 -10.010 76.393 1.00 76.25 83 PRO A CA 1
ATOM 634 C C . PRO A 1 83 ? -13.751 -8.831 76.857 1.00 76.25 83 PRO A C 1
ATOM 636 O O . PRO A 1 83 ? -14.720 -8.460 76.199 1.00 76.25 83 PRO A O 1
ATOM 639 N N . ARG A 1 84 ? -13.410 -8.203 77.991 1.00 76.25 84 ARG A N 1
ATOM 640 C CA . ARG A 1 84 ? -14.141 -7.042 78.535 1.00 76.25 84 ARG A CA 1
ATOM 641 C C . ARG A 1 84 ? -13.967 -5.776 77.692 1.00 76.25 84 ARG A C 1
ATOM 643 O O . ARG A 1 84 ? -14.828 -4.900 77.743 1.00 76.25 84 ARG A O 1
ATOM 650 N N . GLN A 1 85 ? -12.882 -5.665 76.925 1.00 81.69 85 GLN A N 1
ATOM 651 C CA . GLN A 1 85 ? -12.647 -4.526 76.036 1.00 81.69 85 GLN A CA 1
ATOM 652 C C . GLN A 1 85 ? -13.421 -4.636 74.715 1.00 81.69 85 GLN A C 1
ATOM 654 O O . GLN A 1 85 ? -13.607 -3.624 74.039 1.00 81.69 85 GLN A O 1
ATOM 659 N N . LEU A 1 86 ? -13.945 -5.820 74.378 1.00 81.81 86 LEU A N 1
ATOM 660 C CA . LEU A 1 86 ? -14.680 -6.054 73.134 1.00 81.81 86 LEU A CA 1
ATOM 661 C C . LEU A 1 86 ? -15.921 -5.156 73.003 1.00 81.81 86 LEU A C 1
ATOM 663 O O . LEU A 1 86 ? -16.202 -4.656 71.922 1.00 81.81 86 LEU A O 1
ATOM 667 N N . ILE A 1 87 ? -16.616 -4.868 74.110 1.00 81.56 87 ILE A N 1
ATOM 668 C CA . ILE A 1 87 ? -17.789 -3.974 74.119 1.00 81.56 87 ILE A CA 1
ATOM 669 C C . ILE A 1 87 ? -17.390 -2.525 73.794 1.00 81.56 87 ILE A C 1
ATOM 671 O O . ILE A 1 87 ? -18.100 -1.835 73.068 1.00 81.56 87 ILE A O 1
ATOM 675 N N . ARG A 1 88 ? -16.232 -2.059 74.286 1.00 83.25 88 ARG A N 1
ATOM 676 C CA . ARG A 1 88 ? -15.717 -0.719 73.948 1.00 83.25 88 ARG A CA 1
ATOM 677 C C . ARG A 1 88 ? -15.298 -0.641 72.485 1.00 83.25 88 ARG A C 1
ATOM 679 O O . ARG A 1 88 ? -15.545 0.368 71.835 1.00 83.25 88 ARG A O 1
ATOM 686 N N . LEU A 1 89 ? -14.693 -1.712 71.974 1.00 84.50 89 LEU A N 1
ATOM 687 C CA . LEU A 1 89 ? -14.319 -1.814 70.570 1.00 84.50 89 LEU A CA 1
ATOM 688 C C . LEU A 1 89 ? -15.553 -1.854 69.655 1.00 84.50 89 LEU A C 1
ATOM 690 O O . LEU A 1 89 ? -15.523 -1.247 68.593 1.00 84.50 89 LEU A O 1
ATOM 694 N N . LEU A 1 90 ? -16.636 -2.514 70.079 1.00 83.88 90 LEU A N 1
ATOM 695 C CA . LEU A 1 90 ? -17.920 -2.510 69.375 1.00 83.88 90 LEU A CA 1
ATOM 696 C C . LEU A 1 90 ? -18.548 -1.109 69.338 1.00 83.88 90 LEU A C 1
ATOM 698 O O . LEU A 1 90 ? -19.034 -0.701 68.292 1.00 83.88 90 LEU A O 1
ATOM 702 N N . ALA A 1 91 ? -18.493 -0.352 70.437 1.00 83.12 91 ALA A N 1
ATOM 703 C CA . ALA A 1 91 ? -18.953 1.038 70.443 1.00 83.12 91 ALA A CA 1
ATOM 704 C C . ALA A 1 91 ? -18.134 1.911 69.473 1.00 83.12 91 ALA A C 1
ATOM 706 O O . ALA A 1 91 ? -18.710 2.613 68.651 1.00 83.12 91 ALA A O 1
ATOM 707 N N . GLN A 1 92 ? -16.799 1.785 69.492 1.00 85.06 92 GLN A N 1
ATOM 708 C CA . GLN A 1 92 ? -15.932 2.469 68.523 1.00 85.06 92 GLN A CA 1
ATOM 709 C C . GLN A 1 92 ? -16.262 2.061 67.077 1.00 85.06 92 GLN A C 1
ATOM 711 O O . GLN A 1 92 ? -16.295 2.898 66.184 1.00 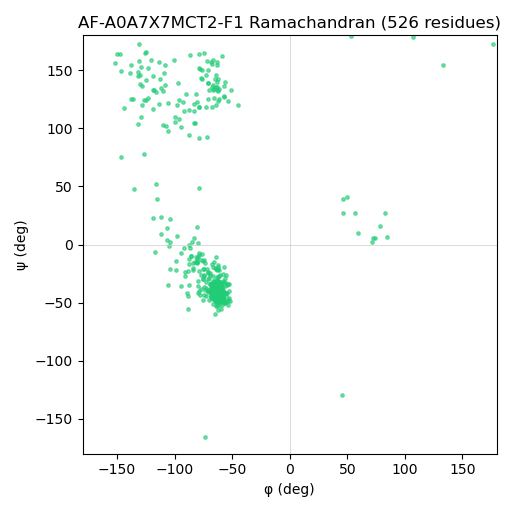85.06 92 GLN A O 1
ATOM 716 N N . PHE A 1 93 ? -16.507 0.772 66.843 1.00 84.88 93 PHE A N 1
ATOM 717 C CA . PHE A 1 93 ? -16.869 0.246 65.532 1.00 84.88 93 PHE A CA 1
ATOM 718 C C . PHE A 1 93 ? -18.198 0.816 65.014 1.00 84.88 93 PHE A C 1
ATOM 720 O O . PHE A 1 93 ? -18.279 1.187 63.844 1.00 84.88 93 PHE A O 1
ATOM 727 N N . ALA A 1 94 ? -19.207 0.909 65.882 1.00 83.56 94 ALA A N 1
ATOM 728 C CA . ALA A 1 94 ? -20.511 1.479 65.560 1.00 83.56 94 ALA A CA 1
ATOM 729 C C . ALA A 1 94 ? -20.427 2.979 65.221 1.00 83.56 94 ALA A C 1
ATOM 731 O O . ALA A 1 94 ? -21.115 3.434 64.311 1.00 83.56 94 ALA A O 1
ATOM 732 N N . ASP A 1 95 ? -19.553 3.728 65.903 1.00 82.00 95 ASP A N 1
ATOM 733 C CA . ASP A 1 95 ? -19.326 5.153 65.628 1.00 82.00 95 ASP A CA 1
ATOM 734 C C . ASP A 1 95 ? -18.524 5.377 64.329 1.00 82.00 95 ASP A C 1
ATOM 736 O O . ASP A 1 95 ? -18.825 6.288 63.555 1.00 82.00 95 ASP A O 1
ATOM 740 N N . ASP A 1 96 ? -17.518 4.535 64.058 1.00 78.94 96 ASP A N 1
ATOM 741 C CA . ASP A 1 96 ? -16.635 4.662 62.889 1.00 78.94 96 ASP A CA 1
ATOM 742 C C . ASP A 1 96 ? -17.306 4.220 61.566 1.00 78.94 96 ASP A C 1
ATOM 744 O O . ASP A 1 96 ? -16.839 4.590 60.482 1.00 78.94 96 ASP A O 1
ATOM 748 N N . ARG A 1 97 ? -18.376 3.409 61.605 1.00 70.69 97 ARG A N 1
ATOM 749 C CA . ARG A 1 97 ? -19.008 2.826 60.403 1.00 70.69 97 ARG A CA 1
ATOM 750 C C . ARG A 1 97 ? -20.526 3.005 60.398 1.00 70.69 97 ARG A C 1
ATOM 752 O O . ARG A 1 97 ? -21.261 2.231 60.996 1.00 70.69 97 ARG A O 1
ATOM 759 N N . THR A 1 98 ? -20.994 3.955 59.591 1.00 63.28 98 THR A N 1
ATOM 760 C CA . THR A 1 98 ? -22.427 4.221 59.372 1.00 63.28 98 THR A CA 1
ATOM 761 C C . THR A 1 98 ? -23.059 3.388 58.253 1.00 63.28 98 THR A C 1
ATOM 763 O O . THR A 1 98 ? -24.278 3.304 58.184 1.00 63.28 98 THR A O 1
ATOM 766 N N . VAL A 1 99 ? -22.256 2.774 57.371 1.00 74.94 99 VAL A N 1
ATOM 767 C CA . VAL A 1 99 ? -22.736 1.906 56.281 1.00 74.94 99 VAL A CA 1
ATOM 768 C C . VAL A 1 99 ? -21.863 0.658 56.192 1.00 74.94 99 VAL A C 1
ATOM 770 O O . VAL A 1 99 ? -20.643 0.749 56.033 1.00 74.94 99 VAL A O 1
ATOM 773 N N . LEU A 1 100 ? -22.498 -0.512 56.253 1.00 83.56 100 LEU A N 1
ATOM 774 C CA . LEU A 1 100 ? -21.844 -1.813 56.132 1.00 83.56 100 LEU A CA 1
ATOM 775 C C . LEU A 1 100 ? -21.953 -2.302 54.679 1.00 83.56 100 LEU A C 1
ATOM 777 O O . LEU A 1 100 ? -23.035 -2.660 54.195 1.00 83.56 100 LEU A O 1
ATOM 781 N N . SER A 1 101 ? -20.837 -2.279 53.947 1.00 87.19 101 SER A N 1
ATOM 782 C CA . SER A 1 101 ? -20.795 -2.808 52.581 1.00 87.19 101 SER A CA 1
ATOM 783 C C . SER A 1 101 ? -20.757 -4.340 52.590 1.00 87.19 101 SER A C 1
ATOM 785 O O . SER A 1 101 ? -20.253 -4.968 53.522 1.00 87.19 101 SER A O 1
ATOM 787 N N . ALA A 1 102 ? -21.311 -4.971 51.553 1.00 88.62 102 ALA A N 1
ATOM 788 C CA . ALA A 1 102 ? -21.337 -6.431 51.450 1.00 88.62 102 ALA A CA 1
ATOM 789 C C . ALA A 1 102 ? -19.936 -7.089 51.457 1.00 88.62 102 ALA A C 1
ATOM 791 O O . ALA A 1 102 ? -19.770 -8.082 52.168 1.00 88.62 102 ALA A O 1
ATOM 792 N N . PRO A 1 103 ? -18.906 -6.544 50.772 1.00 88.38 103 PRO A N 1
ATOM 793 C CA . PRO A 1 103 ? -17.560 -7.116 50.812 1.00 88.38 103 PRO A CA 1
ATOM 794 C C . PRO A 1 103 ? -16.947 -7.047 52.212 1.00 88.38 103 PRO A C 1
ATOM 796 O O . PRO A 1 103 ? -16.369 -8.020 52.690 1.00 88.38 103 PRO A O 1
ATOM 799 N N . PHE A 1 104 ? -17.141 -5.921 52.901 1.00 90.12 104 PHE A N 1
ATOM 800 C CA . PHE A 1 104 ? -16.719 -5.744 54.285 1.00 90.12 104 PHE A CA 1
ATOM 801 C C . PHE A 1 104 ? -17.368 -6.791 55.208 1.00 90.12 104 PHE A C 1
ATOM 803 O O . PHE A 1 104 ? -16.681 -7.463 55.979 1.00 90.12 104 PHE A O 1
ATOM 810 N N . LEU A 1 105 ? -18.689 -6.974 55.086 1.00 90.19 105 LEU A N 1
ATOM 811 C CA . LEU A 1 105 ? -19.446 -7.961 55.859 1.00 90.19 105 LEU A CA 1
ATOM 812 C C . LEU A 1 105 ? -19.003 -9.397 55.572 1.00 90.19 105 LEU A C 1
ATOM 814 O O . LEU A 1 105 ? -18.960 -10.200 56.500 1.00 90.19 105 LEU A O 1
ATOM 818 N N . SER A 1 106 ? -18.649 -9.718 54.325 1.00 88.88 106 SER A N 1
ATOM 819 C CA . SER A 1 106 ? -18.191 -11.057 53.935 1.00 88.88 106 SER A CA 1
ATOM 820 C C . SER A 1 106 ? -16.975 -11.506 54.746 1.00 88.88 106 SER A C 1
ATOM 822 O O . SER A 1 106 ? -16.965 -12.615 55.278 1.00 88.88 106 SER A O 1
ATOM 824 N N . GLU A 1 107 ? -15.956 -10.651 54.864 1.00 89.62 107 GLU A N 1
ATOM 825 C CA . GLU A 1 107 ? -14.744 -10.974 55.628 1.00 89.62 107 GLU A CA 1
ATOM 826 C C . GLU A 1 107 ? -14.963 -10.859 57.137 1.00 89.62 107 GLU A C 1
ATOM 828 O O . GLU A 1 107 ? -14.479 -11.705 57.894 1.00 89.62 107 GLU A O 1
ATOM 833 N N . LEU A 1 108 ? -15.726 -9.854 57.585 1.00 88.75 108 LEU A N 1
ATOM 834 C CA . LEU A 1 108 ? -16.011 -9.668 59.005 1.00 88.75 108 LEU A CA 1
ATOM 835 C C . LEU A 1 108 ? -16.835 -10.835 59.561 1.00 88.75 108 LEU A C 1
ATOM 837 O O . LEU A 1 108 ? -16.385 -11.551 60.451 1.00 88.75 108 LEU A O 1
ATOM 841 N N . VAL A 1 109 ? -18.027 -11.070 59.016 1.00 88.31 109 VAL A N 1
ATOM 842 C CA . VAL A 1 109 ? -18.944 -12.105 59.508 1.00 88.31 109 VAL A CA 1
ATOM 843 C C . VAL A 1 109 ? -18.365 -13.498 59.278 1.00 88.31 109 VAL A C 1
ATOM 845 O O . VAL A 1 109 ? -18.397 -14.314 60.197 1.00 88.31 109 VAL A O 1
ATOM 848 N N . GLY A 1 110 ? -17.770 -13.760 58.107 1.00 84.94 110 GLY A N 1
ATOM 849 C CA . GLY A 1 110 ? -17.200 -15.070 57.783 1.00 84.94 110 GLY A CA 1
ATOM 850 C C . GLY A 1 110 ? -16.119 -15.520 58.772 1.00 84.94 110 GLY A C 1
ATOM 851 O O . GLY A 1 110 ? -16.086 -16.684 59.171 1.00 84.94 110 GLY A O 1
ATOM 852 N N . ARG A 1 111 ? -15.267 -14.597 59.237 1.00 85.62 111 ARG A N 1
ATOM 853 C CA . ARG A 1 111 ? -14.225 -14.908 60.228 1.00 85.62 111 ARG A CA 1
ATOM 854 C C . ARG A 1 111 ? -14.762 -14.971 61.651 1.00 85.62 111 ARG A C 1
ATOM 856 O O . ARG A 1 111 ? -14.396 -15.886 62.387 1.00 85.62 111 ARG A O 1
ATOM 863 N N . LEU A 1 112 ? -15.642 -14.049 62.038 1.00 85.44 112 LEU A N 1
ATOM 864 C CA . LEU A 1 112 ? -16.214 -14.021 63.386 1.00 85.44 112 LEU A CA 1
ATOM 865 C C . LEU A 1 112 ? -17.133 -15.230 63.655 1.00 85.44 112 LEU A C 1
ATOM 867 O O . LEU A 1 112 ? -17.115 -15.764 64.760 1.00 85.44 112 LEU A O 1
ATOM 871 N N . GLN A 1 113 ? -17.868 -15.726 62.651 1.00 81.69 113 GLN A N 1
ATOM 872 C CA . GLN A 1 113 ? -18.714 -16.925 62.778 1.00 81.69 113 GLN A CA 1
ATOM 873 C C . GLN A 1 113 ? -17.919 -18.200 63.091 1.00 81.69 113 GLN A C 1
ATOM 875 O O . GLN A 1 113 ? -18.443 -19.109 63.731 1.00 81.69 113 GLN A O 1
ATOM 880 N N . SER A 1 114 ? -16.652 -18.270 62.674 1.00 73.75 114 SER A N 1
ATOM 881 C CA . SER A 1 114 ? -15.781 -19.417 62.963 1.00 73.75 114 SER A CA 1
ATOM 882 C C . SER A 1 114 ? -15.250 -19.444 64.406 1.00 73.75 114 SER A C 1
ATOM 884 O O . SER A 1 114 ? -14.653 -20.437 64.819 1.00 73.75 114 SER A O 1
ATOM 886 N N . GLN A 1 115 ? -15.475 -18.378 65.184 1.00 68.75 115 GLN A N 1
ATOM 887 C CA . GLN A 1 115 ? -14.791 -18.104 66.449 1.00 68.75 115 GLN A CA 1
ATOM 888 C C . GLN A 1 115 ? -15.781 -17.866 67.606 1.00 68.75 115 GLN A C 1
ATOM 890 O O . GLN A 1 115 ? -15.996 -16.740 68.034 1.00 68.75 115 GLN A O 1
ATOM 895 N N . GLY A 1 116 ? -16.347 -18.955 68.144 1.00 65.69 116 GLY A N 1
ATOM 896 C CA . GLY A 1 116 ? -16.883 -19.081 69.514 1.00 65.69 116 GLY A CA 1
ATOM 897 C C . GLY A 1 116 ? -17.914 -18.063 70.060 1.00 65.69 116 GLY A C 1
ATOM 898 O O . GLY A 1 116 ? -18.337 -17.099 69.435 1.00 65.69 116 GLY A O 1
ATOM 899 N N . ALA A 1 117 ? -18.330 -18.287 71.313 1.00 66.44 117 ALA A N 1
ATOM 900 C CA . ALA A 1 117 ? -19.308 -17.458 72.034 1.00 66.44 117 ALA A CA 1
ATOM 901 C C . ALA A 1 117 ? -18.918 -15.976 72.298 1.00 66.44 117 ALA A C 1
ATOM 903 O O . ALA A 1 117 ? -19.835 -15.148 72.321 1.00 66.44 117 ALA A O 1
ATOM 904 N N . PRO A 1 118 ? -17.632 -15.586 72.484 1.00 70.38 118 PRO A N 1
ATOM 905 C CA . PRO A 1 118 ? -17.266 -14.205 72.840 1.00 70.38 118 PRO A CA 1
ATOM 906 C C . PRO A 1 118 ? -17.655 -13.157 71.792 1.00 70.38 118 PRO A C 1
ATOM 908 O O . PRO A 1 118 ? -17.908 -12.006 72.132 1.00 70.38 118 PRO A O 1
ATOM 911 N N . VAL A 1 119 ? -17.727 -13.557 70.523 1.00 78.81 119 VAL A N 1
ATOM 912 C CA . VAL A 1 119 ? -17.922 -12.657 69.379 1.00 78.81 119 VAL A CA 1
ATOM 913 C C . VAL A 1 119 ? -19.402 -12.538 68.975 1.00 78.81 119 VAL A C 1
ATOM 915 O O . VAL A 1 119 ? -19.778 -11.672 68.186 1.00 78.81 119 VAL A O 1
ATOM 918 N N . SER A 1 120 ? -20.280 -13.348 69.578 1.00 81.38 120 SER A N 1
ATOM 919 C CA . SER A 1 120 ? -21.726 -13.370 69.299 1.00 81.38 120 SER A CA 1
ATOM 920 C C . SER A 1 120 ? -22.415 -12.012 69.476 1.00 81.38 120 SER A C 1
ATOM 922 O O . SER A 1 120 ? -23.339 -11.691 68.733 1.00 81.38 120 SER A O 1
ATOM 924 N N . ILE A 1 121 ? -21.934 -11.179 70.406 1.00 82.88 121 ILE A N 1
ATOM 925 C CA . ILE A 1 121 ? -22.479 -9.835 70.639 1.00 82.88 121 ILE A CA 1
ATOM 926 C C . ILE A 1 121 ? -22.270 -8.905 69.435 1.00 82.88 121 ILE A C 1
ATOM 928 O O . ILE A 1 121 ? -23.123 -8.071 69.150 1.00 82.88 121 ILE A O 1
ATOM 932 N N . VAL A 1 122 ? -21.166 -9.088 68.701 1.00 84.62 122 VAL A N 1
ATOM 933 C CA . VAL A 1 122 ? -20.851 -8.327 67.486 1.00 84.62 122 VAL A CA 1
ATOM 934 C C . VAL A 1 122 ? -21.749 -8.773 66.338 1.00 84.62 122 VAL A C 1
ATOM 936 O O . VAL A 1 122 ? -22.303 -7.934 65.635 1.00 84.62 122 VAL A O 1
ATOM 939 N N . LEU A 1 123 ? -21.935 -10.086 66.179 1.00 86.19 123 LEU A N 1
ATOM 940 C CA . LEU A 1 123 ? -22.804 -10.650 65.143 1.00 86.19 123 LEU A CA 1
ATOM 941 C C . LEU A 1 123 ? -24.266 -10.223 65.336 1.00 86.19 123 LEU A C 1
ATOM 943 O O . LEU A 1 123 ? -24.889 -9.761 64.388 1.00 86.19 123 LEU A O 1
ATOM 947 N N . ASN A 1 124 ? -24.771 -10.268 66.573 1.00 86.81 124 ASN A N 1
ATOM 948 C CA . ASN A 1 124 ? -26.128 -9.814 66.886 1.00 86.81 124 ASN A CA 1
ATOM 949 C C . ASN A 1 124 ? -26.322 -8.316 66.617 1.00 86.81 124 ASN A C 1
ATOM 951 O O . ASN A 1 124 ? -27.380 -7.918 66.138 1.00 86.81 124 ASN A O 1
ATOM 955 N N . TRP A 1 125 ? -25.313 -7.484 66.907 1.00 87.75 125 TRP A N 1
ATOM 956 C CA . TRP A 1 125 ? -25.371 -6.058 66.579 1.00 87.75 125 TRP A CA 1
ATOM 957 C C . TRP A 1 125 ? -25.436 -5.839 65.063 1.00 87.75 125 TRP A C 1
ATOM 959 O O . TRP A 1 125 ? -26.278 -5.078 64.604 1.00 87.75 125 TRP A O 1
ATOM 969 N N . ILE A 1 126 ? -24.616 -6.550 64.276 1.00 87.50 126 ILE A N 1
ATOM 970 C CA . ILE A 1 126 ? -24.646 -6.476 62.804 1.00 87.50 126 ILE A CA 1
ATOM 971 C C . ILE A 1 126 ? -26.026 -6.876 62.263 1.00 87.50 126 ILE A C 1
ATOM 973 O O . ILE A 1 126 ? -26.570 -6.172 61.412 1.00 87.50 126 ILE A O 1
ATOM 977 N N . ASP A 1 127 ? -26.601 -7.973 62.763 1.00 86.69 127 ASP A N 1
ATOM 978 C CA . ASP A 1 127 ? -27.934 -8.429 62.354 1.00 86.69 127 ASP A CA 1
ATOM 979 C C . ASP A 1 127 ? -29.020 -7.405 62.711 1.00 86.69 127 ASP A C 1
ATOM 981 O O . ASP A 1 127 ? -29.920 -7.159 61.908 1.00 86.69 127 ASP A O 1
ATOM 985 N N . GLN A 1 128 ? -28.920 -6.762 63.878 1.00 85.06 128 GLN A N 1
ATOM 986 C CA . GLN A 1 128 ? -29.859 -5.725 64.303 1.00 85.06 128 GLN A CA 1
ATOM 987 C C . GLN A 1 128 ? -29.750 -4.460 63.438 1.00 85.06 128 GLN A C 1
ATOM 989 O O . GLN A 1 128 ? -30.771 -3.964 62.966 1.00 85.06 128 GLN A O 1
ATOM 994 N N . THR A 1 129 ? -28.533 -3.990 63.153 1.00 84.81 129 THR A N 1
ATOM 995 C CA . THR A 1 129 ? -28.289 -2.835 62.273 1.00 84.81 129 THR A CA 1
ATOM 996 C C . THR A 1 129 ? -28.793 -3.094 60.848 1.00 84.81 129 THR A C 1
ATOM 998 O O . THR A 1 129 ? -29.391 -2.222 60.224 1.00 84.81 129 THR A O 1
ATOM 1001 N N . LEU A 1 130 ? -28.616 -4.307 60.315 1.00 85.19 130 LEU A N 1
ATOM 1002 C CA . LEU A 1 130 ? -29.133 -4.657 58.986 1.00 85.19 130 LEU A CA 1
ATOM 1003 C C . LEU A 1 130 ? -30.659 -4.824 58.968 1.00 85.19 130 LEU A C 1
ATOM 1005 O O . LEU A 1 130 ? -31.297 -4.483 57.968 1.00 85.19 130 LEU A O 1
ATOM 1009 N N . ALA A 1 131 ? -31.252 -5.290 60.071 1.00 86.19 131 ALA A N 1
ATOM 1010 C CA . ALA A 1 131 ? -32.700 -5.371 60.223 1.00 86.19 131 ALA A CA 1
ATOM 1011 C C . ALA A 1 131 ? -33.364 -3.982 60.223 1.00 86.19 131 ALA A C 1
ATOM 1013 O O . ALA A 1 131 ? -34.460 -3.845 59.677 1.00 86.19 131 ALA A O 1
ATOM 1014 N N . GLU A 1 132 ? -32.695 -2.948 60.750 1.00 84.94 132 GLU A N 1
ATOM 1015 C CA . GLU A 1 132 ? -33.134 -1.547 60.629 1.00 84.94 132 GLU A CA 1
ATOM 1016 C C . GLU A 1 132 ? -33.167 -1.079 59.162 1.00 84.94 132 GLU A C 1
ATOM 1018 O O . GLU A 1 132 ? -34.066 -0.336 58.769 1.00 84.94 132 GLU A O 1
ATOM 1023 N N . GLU A 1 133 ? -32.259 -1.587 58.321 1.00 82.25 133 GLU A N 1
ATOM 1024 C CA . GLU A 1 133 ? -32.260 -1.380 56.864 1.00 82.25 133 GLU A CA 1
ATOM 1025 C C . GLU A 1 133 ? -33.192 -2.345 56.102 1.00 82.25 133 GLU A C 1
ATOM 1027 O O . GLU A 1 133 ? -33.204 -2.344 54.870 1.00 82.25 133 GLU A O 1
ATOM 1032 N N . SER A 1 134 ? -33.985 -3.178 56.787 1.00 83.69 134 SER A N 1
ATOM 1033 C CA . SER A 1 134 ? -34.834 -4.230 56.194 1.00 83.69 134 SER A CA 1
ATOM 1034 C C . SER A 1 134 ? -34.083 -5.261 55.332 1.00 83.69 134 SER A C 1
ATOM 1036 O O . SER A 1 134 ? -34.658 -5.863 54.424 1.00 83.69 134 SER A O 1
ATOM 1038 N N . THR A 1 135 ? -32.797 -5.491 55.615 1.00 86.56 135 THR A N 1
ATOM 1039 C CA . THR A 1 135 ? -31.958 -6.462 54.895 1.00 86.56 135 THR A CA 1
ATOM 1040 C C . THR A 1 135 ? -31.312 -7.466 55.847 1.00 86.56 135 THR A C 1
ATOM 1042 O O . THR A 1 135 ? -31.287 -7.280 57.058 1.00 86.56 135 THR A O 1
ATOM 1045 N N . THR A 1 136 ? -30.798 -8.571 55.306 1.00 88.69 136 THR A N 1
ATOM 1046 C CA . THR A 1 136 ? -30.008 -9.551 56.071 1.00 88.69 136 THR A CA 1
ATOM 1047 C C . THR A 1 136 ? -28.608 -9.694 55.486 1.00 88.69 136 THR A C 1
ATOM 1049 O O . THR A 1 136 ? -28.395 -9.425 54.299 1.00 88.69 136 THR A O 1
ATOM 1052 N N . VAL A 1 137 ? -27.654 -10.182 56.291 1.00 85.44 137 VAL A N 1
ATOM 1053 C CA . VAL A 1 137 ? -26.288 -10.487 55.824 1.00 85.44 137 VAL A CA 1
ATOM 1054 C C . VAL A 1 137 ? -26.330 -11.398 54.591 1.00 85.44 137 VAL A C 1
ATOM 1056 O O . VAL A 1 137 ? -25.684 -11.112 53.587 1.00 85.44 137 VAL A O 1
ATOM 1059 N N . ALA A 1 138 ? -27.152 -12.453 54.626 1.00 85.38 138 ALA A N 1
ATOM 1060 C CA . ALA A 1 138 ? -27.284 -13.405 53.524 1.00 85.38 138 ALA A CA 1
ATOM 1061 C C . ALA A 1 138 ? -27.799 -12.753 52.228 1.00 85.38 138 ALA A C 1
ATOM 1063 O O . ALA A 1 138 ? -27.243 -13.000 51.159 1.00 85.38 138 ALA A O 1
ATOM 1064 N N . GLN A 1 139 ? -28.814 -11.885 52.311 1.00 86.75 139 GLN A N 1
ATOM 1065 C CA . GLN A 1 139 ? -29.344 -11.171 51.142 1.00 86.75 139 GLN A CA 1
ATOM 1066 C C . GLN A 1 139 ? -28.317 -10.200 50.546 1.00 86.75 139 GLN A C 1
ATOM 1068 O O . GLN A 1 139 ? -28.159 -10.148 49.327 1.00 86.75 139 GLN A O 1
ATOM 1073 N N . ARG A 1 140 ? -27.580 -9.469 51.392 1.00 87.19 140 ARG A N 1
ATOM 1074 C CA . ARG A 1 140 ? -26.553 -8.510 50.953 1.00 87.19 140 ARG A CA 1
ATOM 1075 C C . ARG A 1 140 ? -25.374 -9.212 50.275 1.00 87.19 140 ARG A C 1
ATOM 1077 O O . ARG A 1 140 ? -24.895 -8.745 49.245 1.00 87.19 140 ARG A O 1
ATOM 1084 N N . LEU A 1 141 ? -24.951 -10.360 50.812 1.00 87.38 141 LEU A N 1
ATOM 1085 C CA . LEU A 1 141 ? -23.916 -11.207 50.209 1.00 87.38 141 LEU A CA 1
ATOM 1086 C C . LEU A 1 141 ? -24.381 -11.846 48.895 1.00 87.38 141 LEU A C 1
ATOM 1088 O O . LEU A 1 141 ? -23.610 -11.908 47.941 1.00 87.38 141 LEU A O 1
ATOM 1092 N N . GLN A 1 142 ? -25.641 -12.286 48.812 1.00 88.00 142 GLN A N 1
ATOM 1093 C CA . GLN A 1 142 ? -26.200 -12.814 47.567 1.00 88.00 142 GLN A CA 1
ATOM 1094 C C . GLN A 1 142 ? -26.232 -11.740 46.472 1.00 88.00 142 GLN A C 1
ATOM 1096 O O . GLN A 1 142 ? -25.825 -12.005 45.340 1.00 88.00 142 GLN A O 1
ATOM 1101 N N . GLN A 1 143 ? -26.682 -10.526 46.802 1.00 86.62 143 GLN A N 1
ATOM 1102 C CA . GLN A 1 143 ? -26.692 -9.407 45.863 1.00 86.62 143 GLN A CA 1
ATOM 1103 C C . GLN A 1 143 ? -25.273 -9.048 45.393 1.00 86.62 143 GLN A C 1
ATOM 1105 O O . GLN A 1 143 ? -25.060 -8.904 44.190 1.00 86.62 143 GLN A O 1
ATOM 1110 N N . ASP A 1 144 ? -24.291 -8.995 46.299 1.00 86.31 144 ASP A N 1
ATOM 1111 C CA . ASP A 1 144 ? -22.891 -8.757 45.918 1.00 86.31 144 ASP A CA 1
ATOM 1112 C C . ASP A 1 144 ? -22.339 -9.873 45.023 1.00 86.31 144 ASP A C 1
ATOM 1114 O O . ASP A 1 144 ? -21.649 -9.582 44.052 1.00 86.31 144 ASP A O 1
ATOM 1118 N N . GLY A 1 145 ? -22.701 -11.137 45.261 1.00 86.62 145 GLY A N 1
ATOM 1119 C CA . GLY A 1 145 ? -22.337 -12.246 44.373 1.00 86.62 145 GLY A CA 1
ATOM 1120 C C . GLY A 1 145 ? -22.858 -12.065 42.940 1.00 86.62 145 GLY A C 1
ATOM 1121 O O . GLY A 1 145 ? -22.127 -12.308 41.975 1.00 86.62 145 GLY A O 1
ATOM 1122 N N . HIS A 1 146 ? -24.093 -11.580 42.777 1.00 87.62 146 HIS A N 1
ATOM 1123 C CA . HIS A 1 146 ? -24.644 -11.246 41.458 1.00 87.62 146 HIS A CA 1
ATOM 1124 C C . HIS A 1 146 ? -23.906 -10.069 40.802 1.00 87.62 146 HIS A C 1
ATOM 1126 O O . HIS A 1 146 ? -23.584 -10.132 39.613 1.00 87.62 146 HIS A O 1
ATOM 1132 N N . GLU A 1 147 ? -23.593 -9.021 41.566 1.00 86.25 147 GLU A N 1
ATOM 1133 C CA . GLU A 1 147 ? -22.836 -7.865 41.074 1.00 86.25 147 GLU A CA 1
ATOM 1134 C C . GLU A 1 147 ? -21.404 -8.252 40.666 1.00 86.25 147 GLU A C 1
ATOM 1136 O O . GLU A 1 147 ? -20.935 -7.851 39.600 1.00 86.25 147 GLU A O 1
ATOM 1141 N N . GLN A 1 148 ? -20.727 -9.095 41.452 1.00 87.56 148 GLN A N 1
ATOM 1142 C CA . GLN A 1 148 ? -19.407 -9.647 41.132 1.00 87.56 148 GLN A CA 1
ATOM 1143 C C . GLN A 1 148 ? -19.423 -10.451 39.830 1.00 87.56 148 GLN A C 1
ATOM 1145 O O . GLN A 1 148 ? -18.541 -10.280 38.984 1.00 87.56 148 GLN A O 1
ATOM 1150 N N . ALA A 1 149 ? -20.430 -11.310 39.642 1.00 88.44 149 ALA A N 1
ATOM 1151 C CA . ALA A 1 149 ? -20.574 -12.090 38.419 1.00 88.44 149 ALA A CA 1
ATOM 1152 C C . ALA A 1 149 ? -20.765 -11.181 37.193 1.00 88.44 149 ALA A C 1
ATOM 1154 O O . ALA A 1 149 ? -20.099 -11.376 36.174 1.00 88.44 149 ALA A O 1
ATOM 1155 N N . ALA A 1 150 ? -21.612 -10.153 37.303 1.00 87.06 150 ALA A N 1
ATOM 1156 C CA . ALA A 1 150 ? -21.834 -9.181 36.233 1.00 87.06 150 ALA A CA 1
ATOM 1157 C C . ALA A 1 150 ? -20.558 -8.388 35.892 1.00 87.06 150 ALA A C 1
ATOM 1159 O O . ALA A 1 150 ? -20.225 -8.204 34.720 1.00 87.06 150 ALA A O 1
ATOM 1160 N N . GLU A 1 151 ? -19.797 -7.956 36.900 1.00 87.25 151 GLU A N 1
ATOM 1161 C CA . GLU A 1 151 ? -18.525 -7.259 36.695 1.00 87.25 151 GLU A CA 1
ATOM 1162 C C . GLU A 1 151 ? -17.468 -8.149 36.042 1.00 87.25 151 GLU A C 1
ATOM 1164 O O . GLU A 1 151 ? -16.786 -7.712 35.112 1.00 87.25 151 GLU A O 1
ATOM 1169 N N . HIS A 1 152 ? -17.357 -9.403 36.482 1.00 88.06 152 HIS A N 1
ATOM 1170 C CA . HIS A 1 152 ? -16.436 -10.372 35.900 1.00 88.06 152 HIS A CA 1
ATOM 1171 C C . HIS A 1 152 ? -16.757 -10.638 34.422 1.00 88.06 152 HIS A C 1
ATOM 1173 O O . HIS A 1 152 ? -15.859 -10.596 33.577 1.00 88.06 152 HIS A O 1
ATOM 1179 N N . LEU A 1 153 ? -18.039 -10.816 34.084 1.00 88.31 153 LEU A N 1
ATOM 1180 C CA . LEU A 1 153 ? -18.488 -10.945 32.695 1.00 88.31 153 LEU A CA 1
ATOM 1181 C C . LEU A 1 153 ? -18.180 -9.684 31.880 1.00 88.31 153 LEU A C 1
ATOM 1183 O O . LEU A 1 153 ? -17.639 -9.787 30.781 1.00 88.31 153 LEU A O 1
ATOM 1187 N N . SER A 1 154 ? -18.426 -8.490 32.429 1.00 87.38 154 SER A N 1
ATOM 1188 C CA . SER A 1 154 ? -18.101 -7.227 31.757 1.00 87.38 154 SER A CA 1
ATOM 1189 C C . SER A 1 154 ? -16.601 -7.084 31.467 1.00 87.38 154 SER A C 1
ATOM 1191 O O . SER A 1 154 ? -16.239 -6.513 30.431 1.00 87.38 154 SER A O 1
ATOM 1193 N N . ILE A 1 155 ? -15.719 -7.566 32.353 1.00 89.00 155 ILE A N 1
ATOM 1194 C CA . ILE A 1 155 ? -14.263 -7.578 32.128 1.00 89.00 155 ILE A CA 1
ATOM 1195 C C . ILE A 1 155 ? -13.919 -8.536 30.988 1.00 89.00 155 ILE A C 1
ATOM 1197 O O . ILE A 1 155 ? -13.235 -8.130 30.045 1.00 89.00 155 ILE A O 1
ATOM 1201 N N . ILE A 1 156 ? -14.413 -9.777 31.052 1.00 90.38 156 ILE A N 1
ATOM 1202 C CA . ILE A 1 156 ? -14.170 -10.802 30.027 1.00 90.38 156 ILE A CA 1
ATOM 1203 C C . ILE A 1 156 ? -14.629 -10.304 28.655 1.00 90.38 156 ILE A C 1
ATOM 1205 O O . ILE A 1 156 ? -13.847 -10.337 27.703 1.00 90.38 156 ILE A O 1
ATOM 1209 N N . ASN A 1 157 ? -15.851 -9.774 28.567 1.00 89.62 157 ASN A N 1
ATOM 1210 C CA . ASN A 1 157 ? -16.414 -9.233 27.334 1.00 89.62 157 ASN A CA 1
ATOM 1211 C C . ASN A 1 157 ? -15.572 -8.071 26.803 1.00 89.62 157 ASN A C 1
ATOM 1213 O O . ASN A 1 157 ? -15.200 -8.063 25.633 1.00 89.62 157 ASN A O 1
ATOM 1217 N N . SER A 1 158 ? -15.195 -7.117 27.661 1.00 89.56 158 SER A N 1
ATOM 1218 C CA . SER A 1 158 ? -14.420 -5.949 27.225 1.00 89.56 158 SER A CA 1
ATOM 1219 C C . SER A 1 158 ? -13.025 -6.332 26.715 1.00 89.56 158 SER A C 1
ATOM 1221 O O . SER A 1 158 ? -12.576 -5.795 25.701 1.00 89.56 158 SER A O 1
ATOM 1223 N N . ILE A 1 159 ? -12.342 -7.281 27.367 1.00 90.06 159 ILE A N 1
ATOM 1224 C CA . ILE A 1 159 ? -11.034 -7.791 26.920 1.00 90.06 159 ILE A CA 1
ATOM 1225 C C . ILE A 1 159 ? -11.178 -8.586 25.616 1.00 90.06 159 ILE A C 1
ATOM 1227 O O . ILE A 1 159 ? -10.402 -8.375 24.678 1.00 90.06 159 ILE A O 1
ATOM 1231 N N . GLY A 1 160 ? -12.175 -9.472 25.535 1.00 92.19 160 GLY A N 1
ATOM 1232 C CA . GLY A 1 160 ? -12.479 -10.247 24.331 1.00 92.19 160 GLY A CA 1
ATOM 1233 C C . GLY A 1 160 ? -12.739 -9.341 23.129 1.00 92.19 160 GLY A C 1
ATOM 1234 O O . GLY A 1 160 ? -12.115 -9.507 22.079 1.00 92.19 160 GLY A O 1
ATOM 1235 N N . SER A 1 161 ? -13.558 -8.311 23.325 1.00 91.38 161 SER A N 1
ATOM 1236 C CA . SER A 1 161 ? -13.868 -7.300 22.320 1.00 91.38 161 SER A CA 1
ATOM 1237 C C . SER A 1 161 ? -12.651 -6.478 21.919 1.00 91.38 161 SER A C 1
ATOM 1239 O O . SER A 1 161 ? -12.428 -6.284 20.731 1.00 91.38 161 SER A O 1
ATOM 1241 N N . LEU A 1 162 ? -11.796 -6.045 22.854 1.00 92.25 162 LEU A N 1
ATOM 1242 C CA . LEU A 1 162 ? -10.548 -5.353 22.498 1.00 92.25 162 LEU A CA 1
ATOM 1243 C C . LEU A 1 162 ? -9.648 -6.219 21.608 1.00 92.25 162 LEU A C 1
ATOM 1245 O O . LEU A 1 162 ? -9.077 -5.715 20.637 1.00 92.25 162 LEU A O 1
ATOM 1249 N N . ARG A 1 163 ? -9.555 -7.523 21.898 1.00 92.69 163 ARG A N 1
ATOM 1250 C CA . ARG A 1 163 ? -8.793 -8.472 21.077 1.00 92.69 163 ARG A CA 1
ATOM 1251 C C . ARG A 1 163 ? -9.423 -8.644 19.694 1.00 92.69 163 ARG A C 1
ATOM 1253 O O . ARG A 1 163 ? -8.708 -8.620 18.695 1.00 92.69 163 ARG A O 1
ATOM 1260 N N . PHE A 1 164 ? -10.748 -8.750 19.633 1.00 93.00 164 PHE A N 1
ATOM 1261 C CA . PHE A 1 164 ? -11.508 -8.794 18.386 1.00 93.00 164 PHE A CA 1
ATOM 1262 C C . PHE A 1 164 ? -11.294 -7.528 17.531 1.00 93.00 164 PHE A C 1
ATOM 1264 O O . PHE A 1 164 ? -10.931 -7.641 16.361 1.00 93.00 164 PHE A O 1
ATOM 1271 N N . LEU A 1 165 ? -11.384 -6.325 18.115 1.00 92.00 165 LEU A N 1
ATOM 1272 C CA . LEU A 1 165 ? -11.137 -5.056 17.409 1.00 92.00 165 LEU A CA 1
ATOM 1273 C C . LEU A 1 165 ? -9.691 -4.926 16.894 1.00 92.00 165 LEU A C 1
ATOM 1275 O O . LEU A 1 165 ? -9.428 -4.106 16.008 1.00 92.00 165 LEU A O 1
ATOM 1279 N N . GLY A 1 166 ? -8.745 -5.670 17.475 1.00 90.62 166 GLY A N 1
ATOM 1280 C CA . GLY A 1 166 ? -7.362 -5.764 17.004 1.00 90.62 166 GLY A CA 1
ATOM 1281 C C . GLY A 1 166 ? -7.181 -6.709 15.812 1.00 90.62 166 GLY A C 1
ATOM 1282 O O . GLY A 1 166 ? -6.314 -6.461 14.980 1.00 90.62 166 GLY A O 1
ATOM 1283 N N . ALA A 1 167 ? -7.996 -7.763 15.716 1.00 92.00 167 ALA A N 1
ATOM 1284 C CA . ALA A 1 167 ? -7.922 -8.771 14.656 1.00 92.00 167 ALA A CA 1
ATOM 1285 C C . ALA A 1 167 ? -8.795 -8.446 13.429 1.00 92.00 167 ALA A C 1
ATOM 1287 O O . ALA A 1 167 ? -8.528 -8.944 12.338 1.00 92.00 167 ALA A O 1
ATOM 1288 N N . MET A 1 168 ? -9.839 -7.632 13.600 1.00 91.88 168 MET A N 1
ATOM 1289 C CA . MET A 1 168 ? -10.773 -7.265 12.535 1.00 91.88 168 MET A CA 1
ATOM 1290 C C . MET A 1 168 ? -10.103 -6.425 11.435 1.00 91.88 168 MET A C 1
ATOM 1292 O O . MET A 1 168 ? -9.426 -5.432 11.722 1.00 91.88 168 MET A O 1
ATOM 1296 N N . ASP A 1 169 ? -10.345 -6.774 10.166 1.00 91.25 169 ASP A N 1
ATOM 1297 C CA . ASP A 1 169 ? -9.900 -5.962 9.032 1.00 91.25 169 ASP A CA 1
ATOM 1298 C C . ASP A 1 169 ? -10.836 -4.765 8.810 1.00 91.25 169 ASP A C 1
ATOM 1300 O O . ASP A 1 169 ? -11.837 -4.813 8.089 1.00 91.25 169 ASP A O 1
ATOM 1304 N N . TRP A 1 170 ? -10.480 -3.647 9.438 1.00 92.62 170 TRP A N 1
ATOM 1305 C CA . TRP A 1 170 ? -11.221 -2.393 9.337 1.00 92.62 170 TRP A CA 1
ATOM 1306 C C . TRP A 1 170 ? -11.269 -1.813 7.924 1.00 92.62 170 TRP A C 1
ATOM 1308 O O . TRP A 1 170 ? -12.165 -1.024 7.630 1.00 92.62 170 TRP A O 1
ATOM 1318 N N . LYS A 1 171 ? -10.344 -2.202 7.039 1.00 91.75 171 LYS A N 1
ATOM 1319 C CA . LYS A 1 171 ? -10.344 -1.744 5.646 1.00 91.75 171 LYS A CA 1
ATOM 1320 C C . LYS A 1 171 ? -11.582 -2.243 4.914 1.00 91.75 171 LYS A C 1
ATOM 1322 O O . LYS A 1 171 ? -12.267 -1.449 4.271 1.00 91.75 171 LYS A O 1
ATOM 1327 N N . VAL A 1 172 ? -11.872 -3.537 5.058 1.00 90.31 172 VAL A N 1
ATOM 1328 C CA . VAL A 1 172 ? -13.040 -4.195 4.459 1.00 90.31 172 VAL A CA 1
ATOM 1329 C C . VAL A 1 172 ? -14.320 -3.619 5.053 1.00 90.31 172 VAL A C 1
ATOM 1331 O O . VAL A 1 172 ? -15.191 -3.166 4.315 1.00 90.31 172 VAL A O 1
ATOM 1334 N N . PHE A 1 173 ? -14.378 -3.509 6.382 1.00 92.06 173 PHE A N 1
ATOM 1335 C CA . PHE A 1 173 ? -15.532 -2.940 7.075 1.00 92.06 173 PHE A CA 1
ATOM 1336 C C . PHE A 1 173 ? -15.885 -1.526 6.590 1.00 92.06 173 PHE A C 1
ATOM 1338 O O . PHE A 1 173 ? -17.036 -1.243 6.259 1.00 92.06 173 PHE A O 1
ATOM 1345 N N . VAL A 1 174 ? -14.900 -0.622 6.505 1.00 92.06 174 VAL A N 1
ATOM 1346 C CA . VAL A 1 174 ? -15.144 0.755 6.047 1.00 92.06 174 VAL A CA 1
ATOM 1347 C C . VAL A 1 174 ? -15.602 0.785 4.587 1.00 92.06 174 VAL A C 1
ATOM 1349 O O . VAL A 1 174 ? -16.440 1.612 4.234 1.00 92.06 174 VAL A O 1
ATOM 1352 N N . GLU A 1 175 ? -15.088 -0.094 3.724 1.00 90.56 175 GLU A N 1
ATOM 1353 C CA . GLU A 1 175 ? -15.556 -0.196 2.337 1.00 90.56 175 GLU A CA 1
ATOM 1354 C C . GLU A 1 175 ? -17.013 -0.658 2.237 1.00 90.56 175 GLU A C 1
ATOM 1356 O O . GLU A 1 175 ? -17.790 -0.062 1.492 1.00 90.56 175 GLU A O 1
ATOM 1361 N N . GLU A 1 176 ? -17.407 -1.669 3.005 1.00 91.00 176 GLU A N 1
ATOM 1362 C CA . GLU A 1 176 ? -18.776 -2.195 2.994 1.00 91.00 176 GLU A CA 1
ATOM 1363 C C . GLU A 1 176 ? -19.792 -1.174 3.525 1.00 91.00 176 GLU A C 1
ATOM 1365 O O . GLU A 1 176 ? -20.860 -0.973 2.934 1.00 91.00 176 GLU A O 1
ATOM 1370 N N . GLN A 1 177 ? -19.431 -0.480 4.609 1.00 92.19 177 GLN A N 1
ATOM 1371 C CA . GLN A 1 177 ? -20.302 0.487 5.277 1.00 92.19 177 GLN A CA 1
ATOM 1372 C C . GLN A 1 177 ? -20.302 1.876 4.627 1.00 92.19 177 GLN A C 1
ATOM 1374 O O . GLN A 1 177 ? -21.178 2.690 4.925 1.00 92.19 177 GLN A O 1
ATOM 1379 N N . SER A 1 178 ? -19.345 2.189 3.748 1.00 94.25 178 SER A N 1
ATOM 1380 C CA . SER A 1 178 ? -19.244 3.514 3.136 1.00 94.25 178 SER A CA 1
ATOM 1381 C C . SER A 1 178 ? -20.240 3.703 1.994 1.00 94.25 178 SER A C 1
ATOM 1383 O O . SER A 1 178 ? -20.149 3.092 0.926 1.00 94.25 178 SER A O 1
ATOM 1385 N N . ARG A 1 179 ? -21.149 4.673 2.150 1.00 94.06 179 ARG A N 1
ATOM 1386 C CA . ARG A 1 179 ? -22.049 5.074 1.058 1.00 94.06 179 ARG A CA 1
ATOM 1387 C C . ARG A 1 179 ? -21.299 5.662 -0.140 1.00 94.06 179 ARG A C 1
ATOM 1389 O O . ARG A 1 179 ? -21.751 5.509 -1.274 1.00 94.06 179 ARG A O 1
ATOM 1396 N N . VAL A 1 180 ? -20.164 6.322 0.099 1.00 95.38 180 VAL A N 1
ATOM 1397 C CA . VAL A 1 180 ? -19.284 6.839 -0.961 1.00 95.38 180 VAL A CA 1
ATOM 1398 C C . VAL A 1 180 ? -18.713 5.681 -1.776 1.00 95.38 180 VAL A C 1
ATOM 1400 O O . VAL A 1 180 ? -18.822 5.703 -2.999 1.00 95.38 180 VAL A O 1
ATOM 1403 N N . GLU A 1 181 ? -18.194 4.643 -1.116 1.00 94.88 181 GLU A N 1
ATOM 1404 C CA . GLU A 1 181 ? -17.678 3.439 -1.782 1.00 94.88 181 GLU A CA 1
ATOM 1405 C C . GLU A 1 181 ? -18.759 2.769 -2.645 1.00 94.88 181 GLU A C 1
ATOM 1407 O O . GLU A 1 181 ? -18.528 2.473 -3.817 1.00 94.88 181 GLU A O 1
ATOM 1412 N N . GLN A 1 182 ? -19.979 2.621 -2.120 1.00 94.31 182 GLN A N 1
ATOM 1413 C CA . GLN A 1 182 ? -21.112 2.057 -2.866 1.00 94.31 182 GLN A CA 1
ATOM 1414 C C . GLN A 1 182 ? -21.480 2.863 -4.125 1.00 94.31 182 GLN A C 1
ATOM 1416 O O . GLN A 1 182 ? -21.951 2.287 -5.107 1.00 94.31 182 GLN A O 1
ATOM 1421 N N . ILE A 1 183 ? -21.295 4.189 -4.113 1.00 95.62 183 ILE A N 1
ATOM 1422 C CA . ILE A 1 183 ? -21.520 5.050 -5.285 1.00 95.62 183 ILE A CA 1
ATOM 1423 C C . ILE A 1 183 ? -20.375 4.884 -6.288 1.00 95.62 183 ILE A C 1
ATOM 1425 O O . ILE A 1 183 ? -20.634 4.681 -7.472 1.00 95.62 183 ILE A O 1
ATOM 1429 N N . LEU A 1 184 ? -19.123 4.934 -5.826 1.00 95.62 184 LEU A N 1
ATOM 1430 C CA . LEU A 1 184 ? -17.943 4.821 -6.687 1.00 95.62 184 LEU A CA 1
ATOM 1431 C C . LEU A 1 184 ? -17.838 3.439 -7.355 1.00 95.62 184 LEU A C 1
ATOM 1433 O O . LEU A 1 184 ? -17.409 3.338 -8.502 1.00 95.62 184 LEU A O 1
ATOM 1437 N N . ARG A 1 185 ? -18.328 2.373 -6.708 1.00 95.62 185 ARG A N 1
ATOM 1438 C CA . ARG A 1 185 ? -18.427 1.027 -7.303 1.00 95.62 185 ARG A CA 1
ATOM 1439 C C . ARG A 1 185 ? -19.348 0.936 -8.519 1.00 95.62 185 ARG A C 1
ATOM 1441 O O . ARG A 1 185 ? -19.210 -0.005 -9.292 1.00 95.62 185 ARG A O 1
ATOM 1448 N N . ARG A 1 186 ? -20.236 1.913 -8.734 1.00 95.31 186 ARG A N 1
ATOM 1449 C CA . ARG A 1 186 ? -21.095 2.002 -9.931 1.00 95.31 186 ARG A CA 1
ATOM 1450 C C . ARG A 1 186 ? -20.372 2.596 -11.146 1.00 95.31 186 ARG A C 1
ATOM 1452 O O . ARG A 1 186 ? -21.024 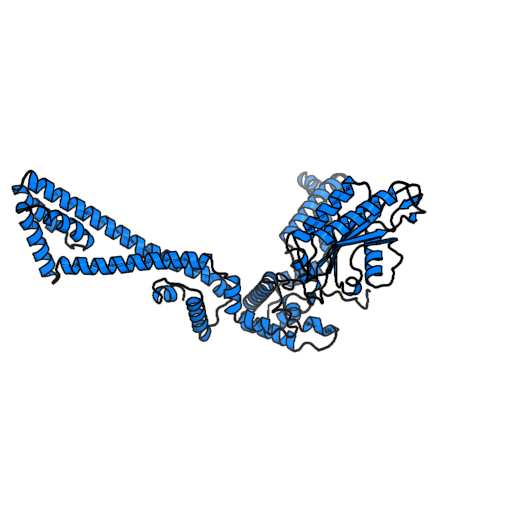2.997 -12.103 1.00 95.31 186 ARG A O 1
ATOM 1459 N N . ASP A 1 187 ? -19.043 2.672 -11.092 1.00 93.94 187 ASP A N 1
ATOM 1460 C CA . ASP A 1 187 ? -18.171 3.103 -12.182 1.00 93.94 187 ASP A CA 1
ATOM 1461 C C . ASP A 1 187 ? -18.566 2.464 -13.529 1.00 93.94 187 ASP A C 1
ATOM 1463 O O . ASP A 1 187 ? -18.510 1.238 -13.650 1.00 93.94 187 ASP A O 1
ATOM 1467 N N . PRO A 1 188 ? -18.910 3.256 -14.564 1.00 90.50 188 PRO A N 1
ATOM 1468 C CA . PRO A 1 188 ? -19.313 2.736 -15.872 1.00 90.50 188 PRO A CA 1
ATOM 1469 C C . PRO A 1 188 ? -18.238 1.899 -16.575 1.00 90.50 188 PRO A C 1
ATOM 1471 O O . PRO A 1 188 ? -18.565 1.054 -17.406 1.00 90.50 188 PRO A O 1
ATOM 1474 N N . ALA A 1 189 ? -16.958 2.134 -16.269 1.00 88.06 189 ALA A N 1
ATOM 1475 C CA . ALA A 1 189 ? -15.841 1.324 -16.762 1.00 88.06 189 ALA A CA 1
ATOM 1476 C C . ALA A 1 189 ? -15.628 0.023 -15.953 1.00 88.06 189 ALA A C 1
ATOM 1478 O O . ALA A 1 189 ? -14.820 -0.833 -16.329 1.00 88.06 189 ALA A O 1
ATOM 1479 N N . GLY A 1 190 ? -16.300 -0.114 -14.804 1.00 90.25 190 GLY A N 1
ATOM 1480 C CA . GLY A 1 190 ? -16.134 -1.208 -13.845 1.00 90.25 190 GLY A CA 1
ATOM 1481 C C . GLY A 1 190 ? -14.717 -1.333 -13.276 1.00 90.25 190 GLY A C 1
ATOM 1482 O O . GLY A 1 190 ? -14.396 -2.343 -12.654 1.00 90.25 190 GLY A O 1
ATOM 1483 N N . ALA A 1 191 ? -13.842 -0.354 -13.517 1.00 91.38 191 ALA A N 1
ATOM 1484 C CA . ALA A 1 191 ? -12.441 -0.428 -13.134 1.00 91.38 191 ALA A CA 1
ATOM 1485 C C . ALA A 1 191 ? -12.262 -0.113 -11.652 1.00 91.38 191 ALA A C 1
ATOM 1487 O O . ALA A 1 191 ? -11.452 -0.774 -11.012 1.00 91.38 191 ALA A O 1
ATOM 1488 N N . TYR A 1 192 ? -13.058 0.812 -11.098 1.00 94.50 192 TYR A N 1
ATOM 1489 C CA . TYR A 1 192 ? -12.991 1.180 -9.680 1.00 94.50 192 TYR A CA 1
ATOM 1490 C C . TYR A 1 192 ? -13.115 -0.033 -8.748 1.00 94.50 192 TYR A C 1
ATOM 1492 O O . TYR A 1 192 ? -12.276 -0.231 -7.882 1.00 94.50 192 TYR A O 1
ATOM 1500 N N . ALA A 1 193 ? -14.106 -0.905 -8.961 1.00 93.62 193 ALA A N 1
ATOM 1501 C CA . ALA A 1 193 ? -14.312 -2.081 -8.109 1.00 93.62 193 ALA A CA 1
ATOM 1502 C C . ALA A 1 193 ? -13.157 -3.100 -8.165 1.00 93.62 193 ALA A C 1
ATOM 1504 O O . ALA A 1 193 ? -13.013 -3.904 -7.250 1.00 93.62 193 ALA A O 1
ATOM 1505 N N . ARG A 1 194 ? -12.344 -3.064 -9.230 1.00 93.75 194 ARG A N 1
ATOM 1506 C CA . ARG A 1 194 ? -11.165 -3.918 -9.425 1.00 93.75 194 ARG A CA 1
ATOM 1507 C C . ARG A 1 194 ? -9.861 -3.223 -9.025 1.00 93.75 194 ARG A C 1
ATOM 1509 O O . ARG A 1 194 ? -8.801 -3.740 -9.352 1.00 93.75 194 ARG A O 1
ATOM 1516 N N . GLN A 1 195 ? -9.904 -2.035 -8.422 1.00 94.81 195 GLN A N 1
ATOM 1517 C CA . GLN A 1 195 ? -8.710 -1.315 -7.973 1.00 94.81 195 GLN A CA 1
ATOM 1518 C C . GLN A 1 195 ? -8.166 -1.873 -6.661 1.00 94.81 195 GLN A C 1
ATOM 1520 O O . GLN A 1 195 ? -8.923 -2.354 -5.814 1.00 94.81 195 GLN A O 1
ATOM 1525 N N . ASP A 1 196 ? -6.855 -1.730 -6.463 1.00 93.88 196 ASP A N 1
ATOM 1526 C CA . ASP A 1 196 ? -6.252 -2.029 -5.168 1.00 93.88 196 ASP A CA 1
ATOM 1527 C C . ASP A 1 196 ? -6.795 -1.092 -4.078 1.00 93.88 196 ASP A C 1
ATOM 1529 O O . ASP A 1 196 ? -7.317 0.001 -4.339 1.00 93.88 196 ASP A O 1
ATOM 1533 N N . PHE A 1 197 ? -6.706 -1.542 -2.826 1.00 92.38 197 PHE A N 1
ATOM 1534 C CA . PHE A 1 197 ? -7.218 -0.778 -1.690 1.00 92.38 197 PHE A CA 1
ATOM 1535 C C . PHE A 1 197 ? -6.612 0.632 -1.636 1.00 92.38 197 PHE A C 1
ATOM 1537 O O . PHE A 1 197 ? -7.328 1.601 -1.406 1.00 92.38 197 PHE A O 1
ATOM 1544 N N . ALA A 1 198 ? -5.305 0.762 -1.892 1.00 92.38 198 ALA A N 1
ATOM 1545 C CA . ALA A 1 198 ? -4.602 2.042 -1.835 1.00 92.38 198 ALA A CA 1
ATOM 1546 C C . ALA A 1 198 ? -5.134 3.053 -2.866 1.00 92.38 198 ALA A C 1
ATOM 1548 O O . ALA A 1 198 ? -5.298 4.231 -2.549 1.00 92.38 198 ALA A O 1
ATOM 1549 N N . THR A 1 199 ? -5.449 2.609 -4.086 1.00 94.06 199 THR A N 1
ATOM 1550 C CA . THR A 1 199 ? -6.037 3.468 -5.120 1.00 94.06 199 THR A CA 1
ATOM 1551 C C . THR A 1 199 ? -7.461 3.879 -4.751 1.00 94.06 199 THR A C 1
ATOM 1553 O O . THR A 1 199 ? -7.795 5.062 -4.857 1.00 94.06 199 THR A O 1
ATOM 1556 N N . ARG A 1 200 ? -8.291 2.943 -4.270 1.00 94.94 200 ARG A N 1
ATOM 1557 C CA . ARG A 1 200 ? -9.669 3.245 -3.836 1.00 94.94 200 ARG A CA 1
ATOM 1558 C C . ARG A 1 200 ? -9.691 4.196 -2.645 1.00 94.94 200 ARG A C 1
ATOM 1560 O O . ARG A 1 200 ? -10.444 5.167 -2.628 1.00 94.94 200 ARG A O 1
ATOM 1567 N N . ASP A 1 201 ? -8.814 3.975 -1.674 1.00 93.31 201 ASP A N 1
ATOM 1568 C CA . ASP A 1 201 ? -8.621 4.858 -0.527 1.00 93.31 201 ASP A CA 1
ATOM 1569 C C . ASP A 1 201 ? -8.171 6.264 -0.939 1.00 93.31 201 ASP A C 1
ATOM 1571 O O . ASP A 1 201 ? -8.769 7.258 -0.525 1.00 93.31 201 ASP A O 1
ATOM 1575 N N . HIS A 1 202 ? -7.221 6.368 -1.874 1.00 92.75 202 HIS A N 1
ATOM 1576 C CA . HIS A 1 202 ? -6.824 7.655 -2.440 1.00 92.75 202 HIS A CA 1
ATOM 1577 C C . HIS A 1 202 ? -8.006 8.399 -3.085 1.00 92.75 202 HIS A C 1
ATOM 1579 O O . HIS A 1 202 ? -8.152 9.611 -2.911 1.00 92.75 202 HIS A O 1
ATOM 1585 N N . TYR A 1 203 ? -8.878 7.690 -3.806 1.00 94.12 203 TYR A N 1
ATOM 1586 C CA . TYR A 1 203 ? -10.051 8.291 -4.447 1.00 94.12 203 TYR A CA 1
ATOM 1587 C C . TYR A 1 203 ? -11.070 8.763 -3.404 1.00 94.12 203 TYR A C 1
ATOM 1589 O O . TYR A 1 203 ? -11.590 9.875 -3.524 1.00 94.12 203 TYR A O 1
ATOM 1597 N N . ARG A 1 204 ? -11.307 7.970 -2.351 1.00 95.00 204 ARG A N 1
ATOM 1598 C CA . ARG A 1 204 ? -12.162 8.342 -1.212 1.00 95.00 204 ARG A CA 1
ATOM 1599 C C . ARG A 1 204 ? -11.643 9.593 -0.499 1.00 95.00 204 ARG A C 1
ATOM 1601 O O . ARG A 1 204 ? -12.415 10.527 -0.290 1.00 95.00 204 ARG A O 1
ATOM 1608 N N . HIS A 1 205 ? -10.339 9.686 -0.244 1.00 93.31 205 HIS A N 1
ATOM 1609 C CA . HIS A 1 205 ? -9.730 10.894 0.323 1.00 93.31 205 HIS A CA 1
ATOM 1610 C C . HIS A 1 205 ? -9.865 12.124 -0.583 1.00 93.31 205 HIS A C 1
ATOM 1612 O O . HIS A 1 205 ? -10.056 13.239 -0.097 1.00 93.31 205 HIS A O 1
ATOM 1618 N N . LEU A 1 206 ? -9.799 11.965 -1.907 1.00 92.31 206 LEU A N 1
ATOM 1619 C CA . LEU A 1 206 ? -10.052 13.084 -2.818 1.00 92.31 206 LEU A CA 1
ATOM 1620 C C . LEU A 1 206 ? -11.507 13.552 -2.765 1.00 92.31 206 LEU A C 1
ATOM 1622 O O . LEU A 1 206 ? -11.751 14.759 -2.787 1.00 92.31 206 LEU A O 1
ATOM 1626 N N . VAL A 1 207 ? -12.465 12.628 -2.666 1.00 95.25 207 VAL A N 1
ATOM 1627 C CA . VAL A 1 207 ? -13.885 12.961 -2.474 1.00 95.25 207 VAL A CA 1
ATOM 1628 C C . VAL A 1 207 ? -14.085 13.732 -1.168 1.00 95.25 207 VAL A C 1
ATOM 1630 O O . VAL A 1 207 ? -14.703 14.796 -1.192 1.00 95.25 207 VAL A O 1
ATOM 1633 N N . GLU A 1 208 ? -13.502 13.262 -0.065 1.00 94.44 208 GLU A N 1
ATOM 1634 C CA . GLU A 1 208 ? -13.515 13.937 1.239 1.00 94.44 208 GLU A CA 1
ATOM 1635 C C . GLU A 1 208 ? -12.947 15.366 1.145 1.00 94.44 208 GLU A C 1
ATOM 1637 O O . GLU A 1 208 ? -13.603 16.337 1.531 1.00 94.44 208 GLU A O 1
ATOM 1642 N N . GLN A 1 209 ? -11.769 15.538 0.536 1.00 91.12 209 GLN A N 1
ATOM 1643 C CA . GLN A 1 209 ? -11.151 16.857 0.360 1.00 91.12 209 GLN A CA 1
ATOM 1644 C C . GLN A 1 209 ? -12.001 17.809 -0.493 1.00 91.12 209 GLN A C 1
ATOM 1646 O O . GLN A 1 209 ? -12.030 19.019 -0.244 1.00 91.12 209 GLN A O 1
ATOM 1651 N N . LEU A 1 210 ? -12.663 17.295 -1.531 1.00 91.44 210 LEU A N 1
ATOM 1652 C CA . LEU A 1 210 ? -13.553 18.083 -2.383 1.00 91.44 210 LEU A CA 1
ATOM 1653 C C . LEU A 1 210 ? -14.841 18.467 -1.647 1.00 91.44 210 LEU A C 1
ATOM 1655 O O . LEU A 1 210 ? -15.280 19.613 -1.771 1.00 91.44 210 LEU A O 1
ATOM 1659 N N . ALA A 1 211 ? -15.405 17.558 -0.852 1.00 93.25 211 ALA A N 1
ATOM 1660 C CA . ALA A 1 211 ? -16.570 17.810 -0.008 1.00 93.25 211 ALA A CA 1
ATOM 1661 C C . ALA A 1 211 ? -16.268 18.906 1.024 1.00 93.25 211 ALA A C 1
ATOM 1663 O O . ALA A 1 211 ? -16.934 19.942 1.037 1.00 93.25 211 ALA A O 1
ATOM 1664 N N . MET A 1 212 ? -15.171 18.765 1.778 1.00 90.88 212 MET A N 1
ATOM 1665 C CA . MET A 1 212 ? -14.731 19.761 2.765 1.00 90.88 212 MET A CA 1
ATOM 1666 C C . MET A 1 212 ? -14.537 21.155 2.155 1.00 90.88 212 MET A C 1
ATOM 1668 O O . MET A 1 212 ? -14.927 22.153 2.752 1.00 90.88 212 MET A O 1
ATOM 1672 N N . ARG A 1 213 ? -13.952 21.249 0.953 1.00 88.44 213 ARG A N 1
ATOM 1673 C CA . ARG A 1 213 ? -13.683 22.544 0.297 1.00 88.44 213 ARG A CA 1
ATOM 1674 C C . ARG A 1 213 ? -14.897 23.184 -0.367 1.00 88.44 213 ARG A C 1
ATOM 1676 O O . ARG A 1 213 ? -14.855 24.379 -0.639 1.00 88.44 213 ARG A O 1
ATOM 1683 N N . SER A 1 214 ? -15.909 22.400 -0.720 1.00 89.94 214 SER A N 1
ATOM 1684 C CA . SER A 1 214 ? -17.119 22.896 -1.390 1.00 89.94 214 SER A CA 1
ATOM 1685 C C . SER A 1 214 ? -18.291 23.118 -0.443 1.00 89.94 214 SER A C 1
ATOM 1687 O O . SER A 1 214 ? -19.260 23.758 -0.835 1.00 89.94 214 SER A O 1
ATOM 1689 N N . GLY A 1 215 ? -18.220 22.582 0.779 1.00 89.25 215 GLY A N 1
ATOM 1690 C CA . GLY A 1 215 ? -19.338 22.574 1.720 1.00 89.25 215 GLY A CA 1
ATOM 1691 C C . GLY A 1 215 ? -20.439 21.566 1.366 1.00 89.25 215 GLY A C 1
ATOM 1692 O O . GLY A 1 215 ? -21.464 21.545 2.038 1.00 89.25 215 GLY A O 1
ATOM 1693 N N . ARG A 1 216 ? -20.249 20.731 0.331 1.00 92.88 216 ARG A N 1
ATOM 1694 C CA . ARG A 1 216 ? -21.195 19.671 -0.062 1.00 92.88 216 ARG A CA 1
ATOM 1695 C C . ARG A 1 216 ? -20.953 18.379 0.710 1.00 92.88 216 ARG A C 1
ATOM 1697 O O . ARG A 1 216 ? -19.875 18.172 1.267 1.00 92.88 216 ARG A O 1
ATOM 1704 N N . SER A 1 217 ? -21.934 17.476 0.702 1.00 94.19 217 SER A N 1
ATOM 1705 C CA . SER A 1 217 ? -21.754 16.142 1.285 1.00 94.19 217 SER A CA 1
ATOM 1706 C C . SER A 1 217 ? -20.819 15.271 0.432 1.00 94.19 217 SER A C 1
ATOM 1708 O O . SER A 1 217 ? -20.773 15.382 -0.795 1.00 94.19 217 SER A O 1
ATOM 1710 N N . GLU A 1 218 ? -20.089 14.350 1.065 1.00 95.75 218 GLU A N 1
ATOM 1711 C CA . GLU A 1 218 ? -19.199 13.409 0.362 1.00 95.75 218 GLU A CA 1
ATOM 1712 C C . GLU A 1 218 ? -19.968 12.555 -0.657 1.00 95.75 218 GLU A C 1
ATOM 1714 O O . GLU A 1 218 ? -19.493 12.303 -1.766 1.00 95.75 218 GLU A O 1
ATOM 1719 N N . THR A 1 219 ? -21.205 12.173 -0.320 1.00 95.50 219 THR A N 1
ATOM 1720 C CA . THR A 1 219 ? -22.076 11.409 -1.223 1.00 95.50 219 THR A CA 1
ATOM 1721 C C . THR A 1 219 ? -22.481 12.206 -2.462 1.00 95.50 219 THR A C 1
ATOM 1723 O O . THR A 1 219 ? -22.535 11.640 -3.551 1.00 95.50 219 THR A O 1
ATOM 1726 N N . GLU A 1 220 ? -22.732 13.513 -2.344 1.00 95.25 220 GLU A N 1
ATOM 1727 C CA . GLU A 1 220 ? -23.021 14.375 -3.496 1.00 95.25 220 GLU A CA 1
ATOM 1728 C C . GLU A 1 220 ? -21.818 14.503 -4.422 1.00 95.25 220 GLU A C 1
ATOM 1730 O O . GLU A 1 220 ? -21.970 14.383 -5.635 1.00 95.25 220 GLU A O 1
ATOM 1735 N N . VAL A 1 221 ? -20.619 14.702 -3.871 1.00 95.81 221 VAL A N 1
ATOM 1736 C CA . VAL A 1 221 ? -19.388 14.771 -4.671 1.00 95.81 221 VAL A CA 1
ATOM 1737 C C . VAL A 1 221 ? -19.166 13.462 -5.434 1.00 95.81 221 VAL A C 1
ATOM 1739 O O . VAL A 1 221 ? -18.886 13.497 -6.634 1.00 95.81 221 VAL A O 1
ATOM 1742 N N . ALA A 1 222 ? -19.359 12.316 -4.775 1.00 96.38 222 ALA A N 1
ATOM 1743 C CA . ALA A 1 222 ? -19.268 11.006 -5.414 1.00 96.38 222 ALA A CA 1
ATOM 1744 C C . ALA A 1 222 ? -20.315 10.822 -6.529 1.00 96.38 222 ALA A C 1
ATOM 1746 O O . ALA A 1 222 ? -19.975 10.352 -7.614 1.00 96.38 222 ALA A O 1
ATOM 1747 N N . ARG A 1 223 ? -21.573 11.242 -6.308 1.00 96.56 223 ARG A N 1
ATOM 1748 C CA . ARG A 1 223 ? -22.630 11.196 -7.338 1.00 96.56 223 ARG A CA 1
ATOM 1749 C C . ARG A 1 223 ? -22.293 12.071 -8.539 1.00 96.56 223 ARG A C 1
ATOM 1751 O O . ARG A 1 223 ? -22.439 11.618 -9.665 1.00 96.56 223 ARG A O 1
ATOM 1758 N N . LEU A 1 224 ? -21.790 13.285 -8.323 1.00 95.31 224 LEU A N 1
ATOM 1759 C CA . LEU A 1 224 ? -21.405 14.185 -9.413 1.00 95.31 224 LEU A CA 1
ATOM 1760 C C . LEU A 1 224 ? -20.262 13.614 -10.257 1.00 95.31 224 LEU A C 1
ATOM 1762 O O . LEU A 1 224 ? -20.267 13.783 -11.476 1.00 95.31 224 LEU A O 1
ATOM 1766 N N . ALA A 1 225 ? -19.299 12.938 -9.624 1.00 94.94 225 A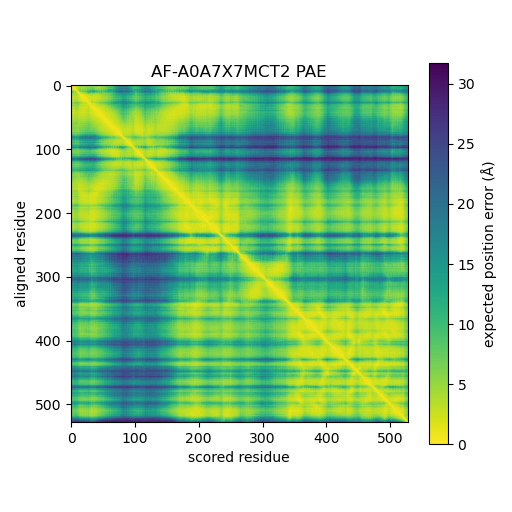LA A N 1
ATOM 1767 C CA . ALA A 1 225 ? -18.230 12.237 -10.329 1.00 94.94 225 ALA A CA 1
ATOM 1768 C C . ALA A 1 225 ? -18.775 11.053 -11.145 1.00 94.94 225 ALA A C 1
ATOM 1770 O O . ALA A 1 225 ? -18.408 10.895 -12.308 1.00 94.94 225 ALA A O 1
ATOM 1771 N N . LEU A 1 226 ? -19.703 10.277 -10.573 1.00 95.44 226 LEU A N 1
ATOM 1772 C CA . LEU A 1 226 ? -20.388 9.189 -11.271 1.00 95.44 226 LEU A CA 1
ATOM 1773 C C . LEU A 1 226 ? -21.229 9.693 -12.455 1.00 95.44 226 LEU A C 1
ATOM 1775 O O . LEU A 1 226 ? -21.181 9.097 -13.526 1.00 95.44 226 LEU A O 1
ATOM 1779 N N . GLU A 1 227 ? -21.968 10.791 -12.300 1.00 94.69 227 GLU A N 1
ATOM 1780 C CA . GLU A 1 227 ? -22.754 11.403 -13.379 1.00 94.69 227 GLU A CA 1
ATOM 1781 C C . GLU A 1 227 ? -21.876 11.836 -14.552 1.00 94.69 227 GLU A C 1
ATOM 1783 O O . GLU A 1 227 ? -22.234 11.596 -15.700 1.00 94.69 227 GLU A O 1
ATOM 1788 N N . LEU A 1 228 ? -20.730 12.469 -14.273 1.00 92.25 228 LEU A N 1
ATOM 1789 C CA . LEU A 1 228 ? -19.781 12.889 -15.308 1.00 92.25 228 LEU A CA 1
ATOM 1790 C C . LEU A 1 228 ? -19.144 11.690 -16.017 1.00 92.25 228 LEU A C 1
ATOM 1792 O O . LEU A 1 228 ? -18.984 11.709 -17.234 1.00 92.25 228 LEU A O 1
ATOM 1796 N N . ALA A 1 229 ? -18.825 10.630 -15.273 1.00 91.88 229 ALA A N 1
ATOM 1797 C CA . ALA A 1 229 ? -18.342 9.386 -15.858 1.00 91.88 229 ALA A CA 1
ATOM 1798 C C . ALA A 1 229 ? -19.420 8.697 -16.713 1.00 91.88 229 ALA A C 1
ATOM 1800 O O . ALA A 1 229 ? -19.125 8.149 -17.772 1.00 91.88 229 ALA A O 1
ATOM 1801 N N . SER A 1 230 ? -20.681 8.756 -16.282 1.00 91.44 230 SER A N 1
ATOM 1802 C CA . SER A 1 230 ? -21.810 8.122 -16.974 1.00 91.44 230 SER A CA 1
ATOM 1803 C C . SER A 1 230 ? -22.237 8.878 -18.232 1.00 91.44 230 SER A C 1
ATOM 1805 O O . SER A 1 230 ? -22.726 8.258 -19.171 1.00 91.44 230 SER A O 1
ATOM 1807 N N . SER A 1 231 ? -22.048 10.199 -18.272 1.00 89.69 231 SER A N 1
ATOM 1808 C CA . SER A 1 231 ? -22.366 11.037 -19.434 1.00 89.69 231 SER A CA 1
ATOM 1809 C C . SER A 1 231 ? -21.235 11.130 -20.463 1.00 89.69 231 SER A C 1
ATOM 1811 O O . SER A 1 231 ? -21.412 11.754 -21.510 1.00 89.69 231 SER A O 1
ATOM 1813 N N . ALA A 1 232 ? -20.078 10.518 -20.193 1.00 86.81 232 ALA A N 1
ATOM 1814 C CA . ALA A 1 232 ? -18.960 10.511 -21.123 1.00 86.81 232 ALA A CA 1
ATOM 1815 C C . ALA A 1 232 ? -19.291 9.700 -22.398 1.00 86.81 232 ALA A C 1
ATOM 1817 O O . ALA A 1 232 ? -19.868 8.610 -22.309 1.00 86.81 232 ALA A O 1
ATOM 1818 N N . PRO A 1 233 ? -18.917 10.197 -23.593 1.00 80.69 233 PRO A N 1
ATOM 1819 C CA . PRO A 1 233 ? -19.255 9.554 -24.860 1.00 80.69 233 PRO A CA 1
ATOM 1820 C C . PRO A 1 233 ? -18.608 8.169 -25.002 1.00 80.69 233 PRO A C 1
ATOM 1822 O O . PRO A 1 233 ? -17.475 7.942 -24.574 1.00 80.69 233 PRO A O 1
ATOM 1825 N N . GLN A 1 234 ? -19.308 7.244 -25.668 1.00 73.69 234 GLN A N 1
ATOM 1826 C CA . GLN A 1 234 ? -18.804 5.905 -26.013 1.00 73.69 234 GLN A CA 1
ATOM 1827 C C . GLN A 1 234 ? -17.879 5.935 -27.244 1.00 73.69 234 GLN A C 1
ATOM 1829 O O . GLN A 1 234 ? -18.044 5.165 -28.184 1.00 73.69 234 GLN A O 1
ATOM 1834 N N . THR A 1 235 ? -16.911 6.846 -27.264 1.00 74.31 235 THR A N 1
ATOM 1835 C CA . THR A 1 235 ? -15.854 6.873 -28.282 1.00 74.31 235 THR A CA 1
ATOM 1836 C C . THR A 1 235 ? -14.573 6.264 -27.717 1.00 74.31 235 THR A C 1
ATOM 1838 O O . THR A 1 235 ? -14.382 6.232 -26.498 1.00 74.31 235 THR A O 1
ATOM 1841 N N . ALA A 1 236 ? -13.666 5.806 -28.589 1.00 64.88 236 ALA A N 1
ATOM 1842 C CA . ALA A 1 236 ? -12.342 5.329 -28.173 1.00 64.88 236 ALA A CA 1
ATOM 1843 C C . ALA A 1 236 ? -11.605 6.383 -27.323 1.00 64.88 236 ALA A C 1
ATOM 1845 O O . ALA A 1 236 ? -10.931 6.051 -26.347 1.00 64.88 236 ALA A O 1
ATOM 1846 N N . ASP A 1 237 ? -11.821 7.671 -27.615 1.00 65.12 237 ASP A N 1
ATOM 1847 C CA . ASP A 1 237 ? -11.271 8.753 -26.810 1.00 65.12 237 ASP A CA 1
ATOM 1848 C C . ASP A 1 237 ? -11.957 8.930 -25.453 1.00 65.12 237 ASP A C 1
ATOM 1850 O O . ASP A 1 237 ? -11.258 9.143 -24.457 1.00 65.12 237 ASP A O 1
ATOM 1854 N N . GLY A 1 238 ? -13.279 8.747 -25.394 1.00 69.62 238 GLY A N 1
ATOM 1855 C CA . GLY A 1 238 ? -14.106 8.879 -24.193 1.00 69.62 238 GLY A CA 1
ATOM 1856 C C . GLY A 1 238 ? -14.042 7.703 -23.212 1.00 69.62 238 GLY A C 1
ATOM 1857 O O . GLY A 1 238 ? -14.448 7.864 -22.064 1.00 69.62 238 GLY A O 1
ATOM 1858 N N . GLU A 1 239 ? -13.480 6.547 -23.591 1.00 76.44 239 GLU A N 1
ATOM 1859 C CA . GLU A 1 239 ? -13.369 5.366 -22.710 1.00 76.44 239 GLU A CA 1
ATOM 1860 C C . GLU A 1 239 ? -12.637 5.681 -21.391 1.00 76.44 239 GLU A C 1
ATOM 1862 O O . GLU A 1 239 ? -13.026 5.206 -20.324 1.00 76.44 239 GLU A O 1
ATOM 1867 N N . ARG A 1 240 ? -11.623 6.557 -21.433 1.00 82.69 240 ARG A N 1
ATOM 1868 C C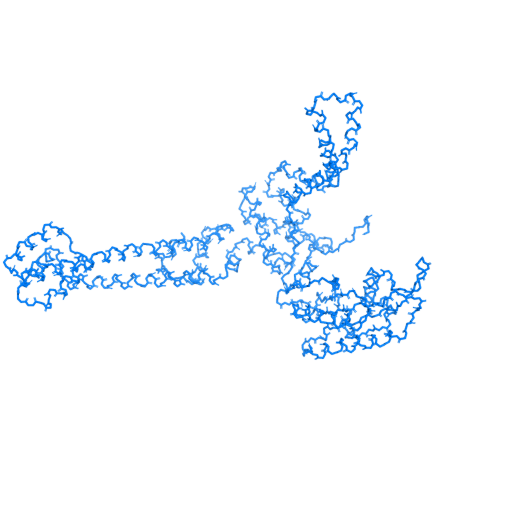A . ARG A 1 240 ? -10.913 7.022 -20.232 1.00 82.69 240 ARG A CA 1
ATOM 1869 C C . ARG A 1 240 ? -11.811 7.877 -19.340 1.00 82.69 240 ARG A C 1
ATOM 1871 O O . ARG A 1 240 ? -11.772 7.723 -18.123 1.00 82.69 240 ARG A O 1
ATOM 1878 N N . SER A 1 241 ? -12.611 8.754 -19.942 1.00 85.94 241 SER A N 1
ATOM 1879 C CA . SER A 1 241 ? -13.530 9.649 -19.235 1.00 85.94 241 SER A CA 1
ATOM 1880 C C . SER A 1 241 ? -14.767 8.925 -18.695 1.00 85.94 241 SER A C 1
ATOM 1882 O O . SER A 1 241 ? -15.448 9.461 -17.827 1.00 85.94 241 SER A O 1
ATOM 1884 N N . ARG A 1 242 ? -15.029 7.686 -19.134 1.00 88.94 242 ARG A N 1
ATOM 1885 C CA . ARG A 1 242 ? -16.045 6.800 -18.543 1.00 88.94 242 ARG A CA 1
ATOM 1886 C C . ARG A 1 242 ? -15.631 6.189 -17.207 1.00 88.94 242 ARG A C 1
ATOM 1888 O O . ARG A 1 242 ? -16.482 5.647 -16.510 1.00 88.94 242 ARG A O 1
ATOM 1895 N N . HIS A 1 243 ? -14.348 6.256 -16.851 1.00 92.75 243 HIS A N 1
ATOM 1896 C CA . HIS A 1 243 ? -13.874 5.833 -15.541 1.00 92.75 243 HIS A CA 1
ATOM 1897 C C . HIS A 1 243 ? -13.914 7.002 -14.553 1.00 92.75 243 HIS A C 1
ATOM 1899 O O . HIS A 1 243 ? -13.321 8.047 -14.811 1.00 92.75 243 HIS A O 1
ATOM 1905 N N . ILE A 1 244 ? -14.517 6.816 -13.377 1.00 93.75 244 ILE A N 1
ATOM 1906 C CA . ILE A 1 244 ? -14.639 7.873 -12.351 1.00 93.75 244 ILE A CA 1
ATOM 1907 C C . ILE A 1 244 ? -13.285 8.517 -11.990 1.00 93.75 244 ILE A C 1
ATOM 1909 O O . ILE A 1 244 ? -13.204 9.724 -11.739 1.00 93.75 244 ILE A O 1
ATOM 1913 N N . GLY A 1 245 ? -12.195 7.748 -12.016 1.00 91.12 245 GLY A N 1
ATOM 1914 C CA . GLY A 1 245 ? -10.858 8.255 -11.718 1.00 91.12 245 GLY A CA 1
ATOM 1915 C C . GLY A 1 245 ? -10.350 9.349 -12.663 1.00 91.12 245 GLY A C 1
ATOM 1916 O O . GLY A 1 245 ? -9.488 10.132 -12.255 1.00 91.12 245 GLY A O 1
ATOM 1917 N N . SER A 1 246 ? -10.876 9.474 -13.890 1.00 90.56 246 SER A N 1
ATOM 1918 C CA . SER A 1 246 ? -10.502 10.578 -14.793 1.00 90.56 246 SER A CA 1
ATOM 1919 C C . SER A 1 246 ? -10.918 11.939 -14.228 1.00 90.56 246 SER A C 1
ATOM 1921 O O . SER A 1 246 ? -10.186 12.920 -14.376 1.00 90.56 246 SER A O 1
ATOM 1923 N 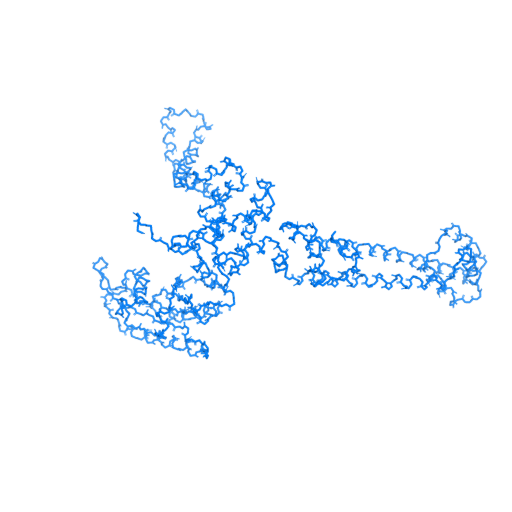N . TRP A 1 247 ? -12.055 11.971 -13.529 1.00 91.06 247 TRP A N 1
ATOM 1924 C CA . TRP A 1 247 ? -12.655 13.157 -12.924 1.00 91.06 247 TRP A CA 1
ATOM 1925 C C . TRP A 1 247 ? -12.138 13.425 -11.509 1.00 91.06 247 TRP A C 1
ATOM 1927 O O . TRP A 1 247 ? -12.191 14.562 -11.050 1.00 91.06 247 TRP A O 1
ATOM 1937 N N . LEU A 1 248 ? -11.617 12.414 -10.808 1.00 90.69 248 LEU A N 1
ATOM 1938 C CA . LEU A 1 248 ? -11.010 12.592 -9.482 1.00 90.69 248 LEU A CA 1
ATOM 1939 C C . LEU A 1 248 ? -9.513 12.922 -9.572 1.00 90.69 248 LEU A C 1
ATOM 1941 O O . LEU A 1 248 ? -9.065 13.953 -9.064 1.00 90.69 248 LEU A O 1
ATOM 1945 N N . VAL A 1 249 ? -8.737 12.068 -10.245 1.00 87.75 249 VAL A N 1
ATOM 1946 C CA . VAL A 1 249 ? -7.266 12.156 -10.312 1.00 87.75 249 VAL A CA 1
ATOM 1947 C C . VAL A 1 249 ? -6.780 12.661 -11.671 1.00 87.75 249 VAL A C 1
ATOM 1949 O O . VAL A 1 249 ? -5.777 13.378 -11.738 1.00 87.75 249 VAL A O 1
ATOM 1952 N N . GLY A 1 250 ? -7.479 12.285 -12.744 1.00 81.62 250 GLY A N 1
ATOM 1953 C CA . GLY A 1 250 ? -7.057 12.486 -14.129 1.00 81.62 250 GLY A CA 1
ATOM 1954 C C . GLY A 1 250 ? -7.151 13.921 -14.662 1.00 81.62 250 GLY A C 1
ATOM 1955 O O . GLY A 1 250 ? -7.258 14.903 -13.922 1.00 81.62 250 GLY A O 1
ATOM 1956 N N . GLY A 1 251 ? -7.063 14.042 -15.991 1.00 73.81 251 GLY A N 1
ATOM 1957 C CA . GLY A 1 251 ? -7.059 15.329 -16.700 1.00 73.81 251 GLY A CA 1
ATOM 1958 C C . GLY A 1 251 ? -8.348 16.136 -16.520 1.00 73.81 251 GLY A C 1
ATOM 1959 O O . GLY A 1 251 ? -8.291 17.361 -16.411 1.00 73.81 251 GLY A O 1
ATOM 1960 N N . ASP A 1 252 ? -9.484 15.452 -16.363 1.00 80.00 252 ASP A N 1
ATOM 1961 C CA . ASP A 1 252 ? -10.819 16.061 -16.338 1.00 80.00 252 ASP A CA 1
ATOM 1962 C C . ASP A 1 252 ? -11.229 16.588 -14.951 1.00 80.00 252 ASP A C 1
ATOM 1964 O O . ASP A 1 252 ? -12.312 17.151 -14.759 1.00 80.00 252 ASP A O 1
ATOM 1968 N N . ARG A 1 253 ? -10.335 16.476 -13.960 1.00 83.94 253 ARG A N 1
ATOM 1969 C CA . ARG A 1 253 ? -10.583 16.882 -12.567 1.00 83.94 253 ARG A CA 1
ATOM 1970 C C . ARG A 1 253 ? -11.032 18.327 -12.380 1.00 83.94 253 ARG A C 1
ATOM 1972 O O . ARG A 1 253 ? -11.706 18.659 -11.408 1.00 83.94 253 ARG A O 1
ATOM 1979 N N . PHE A 1 254 ? -10.662 19.214 -13.298 1.00 82.62 254 PHE A N 1
ATOM 1980 C CA . PHE A 1 254 ? -11.053 20.623 -13.247 1.00 82.62 254 PHE A CA 1
ATOM 1981 C C . PHE A 1 254 ? -12.552 20.816 -13.473 1.00 82.62 254 PHE A C 1
ATOM 1983 O O . PHE A 1 254 ? -13.163 21.673 -12.832 1.00 82.62 254 PHE A O 1
ATOM 1990 N N . THR A 1 255 ? -13.143 20.000 -14.343 1.00 85.75 255 THR A N 1
ATOM 1991 C CA . THR A 1 255 ? -14.570 20.040 -14.662 1.00 85.75 255 THR A CA 1
ATOM 1992 C C . THR A 1 255 ? -15.397 19.581 -13.468 1.00 85.75 255 THR A C 1
ATOM 1994 O O . THR A 1 255 ? -16.341 20.275 -13.085 1.00 85.75 255 THR A O 1
ATOM 1997 N N . LEU A 1 256 ? -14.985 18.493 -12.801 1.00 89.19 256 LEU A N 1
ATOM 1998 C CA . LEU A 1 256 ? -15.621 18.044 -11.559 1.00 89.19 256 LEU A CA 1
ATOM 1999 C C . LEU A 1 256 ? -15.550 19.130 -10.482 1.00 89.19 256 LEU A C 1
ATOM 2001 O O . LEU A 1 256 ? -16.571 19.486 -9.903 1.00 89.19 256 LEU A O 1
ATOM 2005 N N . ARG A 1 257 ? -14.371 19.723 -10.256 1.00 88.56 257 ARG A N 1
ATOM 2006 C CA . ARG A 1 257 ? -14.199 20.799 -9.262 1.00 88.56 257 ARG A CA 1
ATOM 2007 C C . ARG A 1 257 ? -15.094 22.002 -9.528 1.00 88.56 257 ARG A C 1
ATOM 2009 O O . ARG A 1 257 ? -15.647 22.562 -8.583 1.00 88.56 257 ARG A O 1
ATOM 2016 N N . LYS A 1 258 ? -15.248 22.388 -10.799 1.00 86.44 258 LYS A N 1
ATOM 2017 C CA . LYS A 1 258 ? -16.157 23.465 -11.205 1.00 86.44 258 LYS A CA 1
ATOM 2018 C C . LYS A 1 258 ? -17.614 23.095 -10.911 1.00 86.44 258 LYS A C 1
ATOM 2020 O O . LYS A 1 258 ? -18.324 23.914 -10.342 1.00 86.44 258 LYS A O 1
ATOM 2025 N N . LYS A 1 259 ? -18.042 21.868 -11.239 1.00 88.25 259 LYS A N 1
ATOM 2026 C CA . LYS A 1 259 ? -19.417 21.379 -11.008 1.00 88.25 259 LYS A CA 1
ATOM 2027 C C . LYS A 1 259 ? -19.755 21.244 -9.515 1.00 88.25 259 LYS A C 1
ATOM 2029 O O . LYS A 1 259 ? -20.867 21.555 -9.102 1.00 88.25 259 LYS A O 1
ATOM 2034 N N . VAL A 1 260 ? -18.782 20.825 -8.706 1.00 90.12 260 VAL A N 1
ATOM 2035 C CA . VAL A 1 260 ? -18.890 20.722 -7.241 1.00 90.12 260 VAL A CA 1
ATOM 2036 C C . VAL A 1 260 ? -18.902 22.108 -6.572 1.00 90.12 260 VAL A C 1
ATOM 2038 O O . VAL A 1 260 ? -19.412 22.250 -5.465 1.00 90.12 260 VAL A O 1
ATOM 2041 N N . GLY A 1 261 ? -18.408 23.152 -7.248 1.00 85.12 261 GLY A N 1
ATOM 2042 C CA . GLY A 1 261 ? -18.379 24.518 -6.719 1.00 85.12 261 GLY A CA 1
ATOM 2043 C C . GLY A 1 261 ? -17.188 24.796 -5.800 1.00 85.12 261 GLY A C 1
ATOM 2044 O O . GLY A 1 261 ? -17.272 25.651 -4.926 1.00 85.12 261 GLY A O 1
ATOM 2045 N N . CYS A 1 262 ? -16.067 24.085 -5.968 1.00 80.94 262 CYS A N 1
ATOM 2046 C CA . CYS A 1 262 ? -14.869 24.372 -5.181 1.00 80.94 262 CYS A CA 1
ATOM 2047 C C . CYS A 1 262 ? -14.294 25.759 -5.538 1.00 80.94 262 CYS A C 1
ATOM 2049 O O . CYS A 1 262 ? -14.065 26.030 -6.724 1.00 80.94 262 CYS A O 1
ATOM 2051 N N . PRO A 1 263 ? -13.951 26.606 -4.550 1.00 73.75 263 PRO A N 1
ATOM 2052 C CA . PRO A 1 263 ? -13.314 27.888 -4.817 1.00 73.75 263 PRO A CA 1
ATOM 2053 C C . PRO A 1 263 ? -11.938 27.686 -5.467 1.00 73.75 263 PRO A C 1
ATOM 2055 O O . PRO A 1 263 ? -11.160 26.804 -5.086 1.00 73.75 263 PRO A O 1
ATOM 2058 N N . ARG A 1 264 ? -11.609 28.526 -6.456 1.00 66.00 264 ARG A N 1
ATOM 2059 C CA . ARG A 1 264 ? -10.267 28.568 -7.053 1.00 66.00 264 ARG A CA 1
ATOM 2060 C C . ARG A 1 264 ? -9.295 29.194 -6.055 1.00 66.00 264 ARG A C 1
ATOM 2062 O O . ARG A 1 264 ? -9.138 30.406 -6.007 1.00 66.00 264 ARG A O 1
ATOM 2069 N N . THR A 1 265 ? -8.630 28.375 -5.248 1.00 68.25 265 THR A N 1
ATOM 2070 C CA . THR A 1 265 ? -7.582 28.866 -4.344 1.00 68.25 265 THR A CA 1
ATOM 2071 C C . THR A 1 265 ? -6.379 29.368 -5.154 1.00 68.25 265 THR A C 1
ATOM 2073 O O . THR A 1 265 ? -5.915 28.666 -6.051 1.00 68.25 265 THR A O 1
ATOM 2076 N N . LEU A 1 266 ? -5.809 30.529 -4.810 1.00 62.69 266 LEU A N 1
ATOM 2077 C CA . LEU A 1 266 ? -4.602 31.077 -5.459 1.00 62.69 266 LEU A CA 1
ATOM 2078 C C . LEU A 1 266 ? -3.439 30.069 -5.496 1.00 62.69 266 LEU A C 1
ATOM 2080 O O . LEU A 1 266 ? -2.797 29.900 -6.529 1.00 62.69 266 LEU A O 1
ATOM 2084 N N . ARG A 1 267 ? -3.243 29.302 -4.412 1.00 66.62 267 ARG A N 1
ATOM 2085 C CA . ARG A 1 267 ? -2.265 28.196 -4.341 1.00 66.62 267 ARG A CA 1
ATOM 2086 C C . ARG A 1 267 ? -2.453 27.151 -5.445 1.00 66.62 267 ARG A C 1
ATOM 2088 O O . ARG A 1 267 ? -1.484 26.584 -5.934 1.00 66.62 267 ARG A O 1
ATOM 2095 N N . TYR A 1 268 ? -3.695 26.894 -5.850 1.00 66.75 268 TYR A N 1
ATOM 2096 C CA . TYR A 1 268 ? -3.999 25.946 -6.915 1.00 66.75 268 TYR A CA 1
ATOM 2097 C C . TYR A 1 268 ? -3.654 26.513 -8.294 1.00 66.75 268 TYR A C 1
ATOM 2099 O O . TYR A 1 268 ? -3.040 25.814 -9.093 1.00 66.75 268 TYR A O 1
ATOM 2107 N N . ALA A 1 269 ? -3.983 27.782 -8.553 1.00 70.12 269 ALA A N 1
ATOM 2108 C CA . ALA A 1 269 ? -3.617 28.458 -9.798 1.00 70.12 269 ALA A CA 1
ATOM 2109 C C . ALA A 1 269 ? -2.088 28.554 -9.964 1.00 70.12 269 ALA A C 1
ATOM 2111 O O . ALA A 1 269 ? -1.560 28.190 -11.014 1.00 70.12 269 ALA A O 1
ATOM 2112 N N . LEU A 1 270 ? -1.377 28.928 -8.894 1.00 69.31 270 LEU A N 1
ATOM 2113 C CA . LEU A 1 270 ? 0.087 28.893 -8.827 1.00 69.31 270 LEU A CA 1
ATOM 2114 C C . LEU A 1 270 ? 0.622 27.477 -9.075 1.00 69.31 270 LEU A C 1
ATOM 2116 O O . LEU A 1 270 ? 1.507 27.298 -9.903 1.00 69.31 270 LEU A O 1
ATOM 2120 N N . GLY A 1 271 ? 0.039 26.451 -8.448 1.00 71.69 271 GLY A N 1
ATOM 2121 C CA . GLY A 1 271 ? 0.427 25.056 -8.676 1.00 71.69 271 GLY A CA 1
ATOM 2122 C C . GLY A 1 271 ? 0.266 24.592 -10.131 1.00 71.69 271 GLY A C 1
ATOM 2123 O O . GLY A 1 271 ? 1.084 23.811 -10.619 1.00 71.69 271 GLY A O 1
ATOM 2124 N N . LEU A 1 272 ? -0.750 25.076 -10.853 1.00 70.12 272 LEU A N 1
ATOM 2125 C CA . LEU A 1 272 ? -0.891 24.818 -12.291 1.00 70.12 272 LEU A CA 1
ATOM 2126 C C . LEU A 1 272 ? 0.195 25.511 -13.112 1.00 70.12 272 LEU A C 1
ATOM 2128 O O . LEU A 1 272 ? 0.752 24.891 -14.018 1.00 70.12 272 LEU A O 1
ATOM 2132 N N . LEU A 1 273 ? 0.500 26.769 -12.789 1.00 75.12 273 LEU A N 1
ATOM 2133 C CA . LEU A 1 273 ? 1.533 27.539 -13.473 1.00 75.12 273 LEU A CA 1
ATOM 2134 C C . LEU A 1 273 ? 2.913 26.899 -13.273 1.00 75.12 273 LEU A C 1
ATOM 2136 O O . LEU A 1 273 ? 3.625 26.659 -14.248 1.00 75.12 273 LEU A O 1
ATOM 2140 N N . PHE A 1 274 ? 3.229 26.505 -12.036 1.00 76.12 274 PHE A N 1
ATOM 2141 C CA . PHE A 1 274 ? 4.424 25.730 -11.709 1.00 76.12 274 PHE A CA 1
ATOM 2142 C C . PHE A 1 274 ? 4.480 24.414 -12.486 1.00 76.12 274 PHE A C 1
ATOM 2144 O O . PHE A 1 274 ? 5.537 24.072 -12.995 1.00 76.12 274 PHE A O 1
ATOM 2151 N N . ARG A 1 275 ? 3.363 23.684 -12.646 1.00 73.25 275 ARG A N 1
ATOM 2152 C CA . ARG A 1 275 ? 3.330 22.440 -13.444 1.00 73.25 275 ARG A CA 1
ATOM 2153 C C . ARG A 1 275 ? 3.541 22.664 -14.941 1.00 73.25 275 ARG A C 1
ATOM 2155 O O . ARG A 1 275 ? 4.162 21.817 -15.589 1.00 73.25 275 ARG A O 1
ATOM 2162 N N . ARG A 1 276 ? 3.019 23.763 -15.490 1.00 79.38 276 ARG A N 1
ATOM 2163 C CA . ARG A 1 276 ? 3.174 24.110 -16.910 1.00 79.38 276 ARG A CA 1
ATOM 2164 C C . ARG A 1 276 ? 4.605 24.544 -17.223 1.00 79.38 276 ARG A C 1
ATOM 2166 O O . ARG A 1 276 ? 5.137 24.125 -18.242 1.00 79.38 276 ARG A O 1
ATOM 2173 N N . TYR A 1 277 ? 5.231 25.296 -16.320 1.00 83.00 277 TYR A N 1
ATOM 2174 C CA . TYR A 1 277 ? 6.570 25.866 -16.486 1.00 83.00 277 TYR A CA 1
ATOM 2175 C C . TYR A 1 277 ? 7.585 25.293 -15.480 1.00 83.00 277 TYR A C 1
ATOM 2177 O O . TYR A 1 277 ? 8.430 26.018 -14.961 1.00 83.00 277 TYR A O 1
ATOM 2185 N N . ARG A 1 278 ? 7.513 23.979 -15.198 1.00 85.25 278 ARG A N 1
ATOM 2186 C CA . ARG A 1 278 ? 8.352 23.298 -14.182 1.00 85.25 278 ARG A CA 1
ATOM 2187 C C . ARG A 1 278 ? 9.835 23.566 -14.375 1.00 85.25 278 ARG A C 1
ATOM 2189 O O . ARG A 1 278 ? 10.519 23.925 -13.425 1.00 85.25 278 ARG A O 1
ATOM 2196 N N . LEU A 1 279 ? 10.299 23.403 -15.614 1.00 87.00 279 LEU A N 1
ATOM 2197 C CA . LEU A 1 279 ? 11.699 23.598 -15.965 1.00 87.00 279 LEU A CA 1
ATOM 2198 C C . LEU A 1 279 ? 12.125 25.052 -15.754 1.00 87.00 279 LEU A C 1
ATOM 2200 O O . LEU A 1 279 ? 13.174 25.292 -15.173 1.00 87.00 279 LEU A O 1
ATOM 2204 N N . PHE A 1 280 ? 11.287 26.006 -16.168 1.00 89.94 280 PHE A N 1
ATOM 2205 C CA . PHE A 1 280 ? 11.566 27.428 -15.995 1.00 89.94 280 PHE A CA 1
ATOM 2206 C C . PHE A 1 280 ? 11.731 27.772 -14.515 1.00 89.94 280 PHE A C 1
ATOM 2208 O O . PHE A 1 280 ? 12.798 28.227 -14.134 1.00 89.94 280 PHE A O 1
ATOM 2215 N N . PHE A 1 281 ? 10.738 27.464 -13.671 1.00 88.00 281 PHE A N 1
ATOM 2216 C CA . PHE A 1 281 ? 10.808 27.777 -12.241 1.00 88.00 281 PHE A CA 1
ATOM 2217 C C . PHE A 1 281 ? 11.963 27.076 -11.522 1.00 88.00 281 PHE A C 1
ATOM 2219 O O . PHE A 1 281 ? 12.575 27.672 -10.638 1.00 88.00 281 PHE A O 1
ATOM 2226 N N . TYR A 1 282 ? 12.269 25.830 -11.897 1.00 89.56 282 TYR A N 1
ATOM 2227 C CA . TYR A 1 282 ? 13.408 25.101 -11.345 1.00 89.56 282 TYR A CA 1
ATOM 2228 C C . TYR A 1 282 ? 14.729 25.783 -11.711 1.00 89.56 282 TYR A C 1
ATOM 2230 O O . TYR A 1 282 ? 15.494 26.144 -10.821 1.00 89.56 282 TYR A O 1
ATOM 2238 N N . LEU A 1 283 ? 14.965 26.041 -13.002 1.00 92.56 283 LEU A N 1
ATOM 2239 C CA . LEU A 1 283 ? 16.194 26.679 -13.473 1.00 92.56 283 LEU A CA 1
ATOM 2240 C C . LEU A 1 283 ? 16.341 28.103 -12.930 1.00 92.56 283 LEU A C 1
ATOM 2242 O O . LEU A 1 283 ? 17.402 28.448 -12.419 1.00 92.56 283 LEU A O 1
ATOM 2246 N N . THR A 1 284 ? 15.282 28.918 -12.965 1.00 92.56 284 THR A N 1
ATOM 2247 C CA . THR A 1 284 ? 15.324 30.275 -12.402 1.00 92.56 284 THR A CA 1
ATOM 2248 C C . THR A 1 284 ? 15.524 30.258 -10.892 1.00 92.56 284 THR A C 1
ATOM 2250 O O . THR A 1 284 ? 16.206 31.128 -10.365 1.00 92.56 284 THR A O 1
ATOM 2253 N N . GLY A 1 285 ? 14.962 29.267 -10.192 1.00 92.12 285 GLY A N 1
ATOM 2254 C CA . GLY A 1 285 ? 15.165 29.079 -8.758 1.00 92.12 285 GLY A CA 1
ATOM 2255 C C . GLY A 1 285 ? 16.616 28.739 -8.425 1.00 92.12 285 GLY A C 1
ATOM 2256 O O . GLY A 1 285 ? 17.195 29.367 -7.545 1.00 92.12 285 GLY A O 1
ATOM 2257 N N . VAL A 1 286 ? 17.226 27.807 -9.166 1.00 93.69 286 VAL A N 1
ATOM 2258 C CA . VAL A 1 286 ? 18.643 27.439 -8.997 1.00 93.69 286 VAL A CA 1
ATOM 2259 C C . VAL A 1 286 ? 19.553 28.621 -9.315 1.00 93.69 286 VAL A C 1
ATOM 2261 O O . VAL A 1 286 ? 20.411 28.959 -8.502 1.00 93.69 286 VAL A O 1
ATOM 2264 N N . VAL A 1 287 ? 19.352 29.290 -10.454 1.00 94.06 287 VAL A N 1
ATOM 2265 C CA . VAL A 1 287 ? 20.169 30.448 -10.857 1.00 94.06 287 VAL A CA 1
ATOM 2266 C C . VAL A 1 287 ? 20.012 31.597 -9.862 1.00 94.06 287 VAL A C 1
ATOM 2268 O O . VAL A 1 287 ? 21.009 32.145 -9.400 1.00 94.06 287 VAL A O 1
ATOM 2271 N N . GLY A 1 288 ? 18.779 31.928 -9.474 1.00 94.56 288 GLY A N 1
ATOM 2272 C CA . GLY A 1 288 ? 18.498 32.984 -8.502 1.00 94.56 288 GLY A CA 1
ATOM 2273 C C . GLY A 1 288 ? 19.112 32.696 -7.133 1.00 94.56 288 GLY A C 1
ATOM 2274 O O . GLY A 1 288 ? 19.789 33.555 -6.576 1.00 94.56 288 GLY A O 1
ATOM 2275 N N . ALA A 1 289 ? 18.953 31.475 -6.613 1.00 94.50 289 ALA A N 1
ATOM 2276 C CA . ALA A 1 289 ? 19.572 31.070 -5.352 1.00 94.50 289 ALA A CA 1
ATOM 2277 C C . ALA A 1 289 ? 21.107 31.089 -5.430 1.00 94.50 289 ALA A C 1
ATOM 2279 O O . ALA A 1 289 ? 21.752 31.559 -4.499 1.00 94.50 289 ALA A O 1
ATOM 2280 N N . THR A 1 290 ? 21.691 30.650 -6.550 1.00 94.94 290 THR A N 1
ATOM 2281 C CA . THR A 1 290 ? 23.147 30.689 -6.776 1.00 94.94 290 THR A CA 1
ATOM 2282 C C . THR A 1 290 ? 23.671 32.119 -6.711 1.00 94.94 290 THR A C 1
ATOM 2284 O O . THR A 1 290 ? 24.631 32.390 -5.994 1.00 94.94 290 THR A O 1
ATOM 2287 N N . LEU A 1 291 ? 23.017 33.048 -7.415 1.00 92.56 291 LEU A N 1
ATOM 2288 C CA . LEU A 1 291 ? 23.402 34.459 -7.422 1.00 92.56 291 LEU A CA 1
ATOM 2289 C C . LEU A 1 291 ? 23.246 35.101 -6.040 1.00 92.56 291 LEU A C 1
ATOM 2291 O O . LEU A 1 291 ? 24.140 35.822 -5.610 1.00 92.56 291 LEU A O 1
ATOM 2295 N N . LEU A 1 292 ? 22.157 34.808 -5.324 1.00 93.56 292 LEU A N 1
ATOM 2296 C CA . LEU A 1 292 ? 21.941 35.312 -3.965 1.00 93.56 292 LEU A CA 1
ATOM 2297 C C . LEU A 1 292 ? 23.017 34.812 -2.997 1.00 93.56 292 LEU A C 1
ATOM 2299 O O . LEU A 1 292 ? 23.582 35.609 -2.256 1.00 93.56 292 LEU A O 1
ATOM 2303 N N . ILE A 1 293 ? 23.337 33.517 -3.032 1.00 94.31 293 ILE A N 1
ATOM 2304 C CA . ILE A 1 293 ? 24.365 32.915 -2.171 1.00 94.31 293 ILE A CA 1
ATOM 2305 C C . ILE A 1 293 ? 25.753 33.470 -2.512 1.00 94.31 293 ILE A C 1
ATOM 2307 O O . ILE A 1 293 ? 26.519 33.783 -1.606 1.00 94.31 293 ILE A O 1
ATOM 2311 N N . ALA A 1 294 ? 26.076 33.637 -3.798 1.00 92.50 294 ALA A N 1
ATOM 2312 C CA . ALA A 1 294 ? 27.362 34.181 -4.231 1.00 92.50 294 ALA A CA 1
ATOM 2313 C C . ALA A 1 294 ? 27.517 35.679 -3.903 1.00 92.50 294 ALA A C 1
ATOM 2315 O O . ALA A 1 294 ? 28.617 36.131 -3.589 1.00 92.50 294 ALA A O 1
ATOM 2316 N N . ALA A 1 295 ? 26.426 36.450 -3.947 1.00 89.62 295 ALA A N 1
ATOM 2317 C CA . ALA A 1 295 ? 26.415 37.882 -3.643 1.00 89.62 295 ALA A CA 1
ATOM 2318 C C . ALA A 1 295 ? 26.303 38.199 -2.139 1.00 89.62 295 ALA A C 1
ATOM 2320 O O . ALA A 1 295 ? 26.588 39.326 -1.729 1.00 89.62 295 ALA A O 1
ATOM 2321 N N . TRP A 1 296 ? 25.911 37.224 -1.314 1.00 90.88 296 TRP A N 1
ATOM 2322 C CA . TRP A 1 296 ? 25.685 37.411 0.120 1.00 90.88 296 TRP A CA 1
ATOM 2323 C C . TRP A 1 296 ? 26.946 37.834 0.905 1.00 90.88 296 TRP A C 1
ATOM 2325 O O . TRP A 1 296 ? 26.865 38.817 1.645 1.00 90.88 296 TRP A O 1
ATOM 2335 N N . PRO A 1 297 ? 28.127 37.193 0.748 1.00 89.06 297 PRO A N 1
ATOM 2336 C CA . PRO A 1 297 ? 29.327 37.593 1.487 1.00 89.06 297 PRO A CA 1
ATOM 2337 C C . PRO A 1 297 ? 29.851 38.999 1.130 1.00 89.06 297 PRO A C 1
ATOM 2339 O O . PRO A 1 297 ? 30.100 39.769 2.057 1.00 89.06 297 PRO A O 1
ATOM 2342 N N . PRO A 1 298 ? 29.974 39.401 -0.157 1.00 87.19 298 PRO A N 1
ATOM 2343 C CA . PRO A 1 298 ? 30.368 40.769 -0.508 1.00 87.19 298 PRO A CA 1
ATOM 2344 C C . PRO A 1 298 ? 29.413 41.836 0.041 1.00 87.19 298 PRO A C 1
ATOM 2346 O O . PRO A 1 298 ? 29.865 42.893 0.482 1.00 87.19 298 PRO A O 1
ATOM 2349 N N . TRP A 1 299 ? 28.106 41.547 0.059 1.00 86.19 299 TRP A N 1
ATOM 2350 C CA . TRP A 1 299 ? 27.103 42.445 0.629 1.00 86.19 299 TRP A CA 1
ATOM 2351 C C . TRP A 1 299 ? 27.281 42.626 2.144 1.00 86.19 299 TRP A C 1
ATOM 2353 O O . TRP A 1 299 ? 27.291 43.759 2.622 1.00 86.19 299 TRP A O 1
ATOM 2363 N N . LEU A 1 300 ? 27.513 41.540 2.895 1.00 87.62 300 LEU A N 1
ATOM 2364 C CA . LEU A 1 300 ? 27.797 41.610 4.337 1.00 87.62 300 LEU A CA 1
ATOM 2365 C C . LEU A 1 300 ? 29.083 42.384 4.661 1.00 87.62 300 LEU A C 1
ATOM 2367 O O . LEU A 1 300 ? 29.165 43.034 5.701 1.00 87.62 300 LEU A O 1
ATOM 2371 N N . CYS A 1 301 ? 30.077 42.336 3.775 1.00 87.69 301 CYS A N 1
ATOM 2372 C CA . CYS A 1 301 ? 31.317 43.098 3.913 1.00 87.69 301 CYS A CA 1
ATOM 2373 C C . CYS A 1 301 ? 31.188 44.576 3.488 1.00 87.69 301 CYS A C 1
ATOM 2375 O O . CYS A 1 301 ? 32.180 45.300 3.538 1.00 87.69 301 CYS A O 1
ATOM 2377 N N . GLY A 1 302 ? 29.998 45.035 3.078 1.00 86.12 302 GLY A N 1
ATOM 2378 C CA . GLY A 1 302 ? 29.730 46.437 2.747 1.00 86.12 302 GLY A CA 1
ATOM 2379 C C . GLY A 1 302 ? 30.234 46.888 1.372 1.00 86.12 302 GLY A C 1
ATOM 2380 O O . GLY A 1 302 ? 30.316 48.091 1.123 1.00 86.12 302 GLY A O 1
ATOM 2381 N N . PHE A 1 303 ? 30.574 45.962 0.469 1.00 86.00 303 PHE A N 1
ATOM 2382 C CA . PHE A 1 303 ? 30.958 46.323 -0.896 1.00 86.00 303 PHE A CA 1
ATOM 2383 C C . PHE A 1 303 ? 29.746 46.817 -1.698 1.00 86.00 303 PHE A C 1
ATOM 2385 O O . PHE A 1 303 ? 28.662 46.234 -1.646 1.00 86.00 303 PHE A O 1
ATOM 2392 N N . SER A 1 304 ? 29.939 47.872 -2.494 1.00 83.62 304 SER A N 1
ATOM 2393 C CA . SER A 1 304 ? 28.928 48.323 -3.455 1.00 83.62 304 SER A CA 1
ATOM 2394 C C . SER A 1 304 ? 28.901 47.405 -4.679 1.00 83.62 304 SER A C 1
ATOM 2396 O O . SER A 1 304 ? 29.951 47.020 -5.188 1.00 83.62 304 SER A O 1
ATOM 2398 N N . PHE A 1 305 ? 27.715 47.132 -5.231 1.00 79.00 305 PHE A N 1
ATOM 2399 C CA . PHE A 1 305 ? 27.553 46.364 -6.478 1.00 79.00 305 PHE A CA 1
ATOM 2400 C C . PHE A 1 305 ? 28.162 47.047 -7.721 1.00 79.00 305 PHE A C 1
ATOM 2402 O O . PHE A 1 305 ? 28.270 46.424 -8.777 1.00 79.00 305 PHE A O 1
ATOM 2409 N N . THR A 1 306 ? 28.568 48.317 -7.605 1.00 82.00 306 THR A N 1
ATOM 2410 C CA . THR A 1 306 ? 29.336 49.043 -8.629 1.00 82.00 306 THR A CA 1
ATOM 2411 C C . THR A 1 306 ? 30.836 48.733 -8.612 1.00 82.00 306 THR A C 1
ATOM 2413 O O . THR A 1 306 ? 31.525 49.079 -9.568 1.00 82.00 306 THR A O 1
ATOM 2416 N N . ASP A 1 307 ? 31.356 48.077 -7.569 1.00 87.00 307 ASP A N 1
ATOM 2417 C CA . ASP A 1 307 ? 32.756 47.656 -7.507 1.00 87.00 307 ASP A CA 1
ATOM 2418 C C . ASP A 1 307 ? 32.962 46.358 -8.309 1.00 87.00 307 ASP A C 1
ATOM 2420 O O . ASP A 1 307 ? 32.344 45.323 -8.046 1.00 87.00 307 ASP A O 1
ATOM 2424 N N . TRP A 1 308 ? 33.870 46.393 -9.288 1.00 86.31 308 TRP A N 1
ATOM 2425 C CA . TRP A 1 308 ? 34.218 45.246 -10.132 1.00 86.31 308 TRP A CA 1
ATOM 2426 C C . TRP A 1 308 ? 34.727 44.037 -9.323 1.00 86.31 308 TRP A C 1
ATOM 2428 O O . TRP A 1 308 ? 34.560 42.893 -9.753 1.00 86.31 308 TRP A O 1
ATOM 2438 N N . ARG A 1 309 ? 35.291 44.268 -8.126 1.00 86.88 309 ARG A N 1
ATOM 2439 C CA . ARG A 1 309 ? 35.761 43.212 -7.212 1.00 86.88 309 ARG A CA 1
ATOM 2440 C C . ARG A 1 309 ? 34.627 42.300 -6.747 1.00 86.88 309 ARG A C 1
ATOM 2442 O O . ARG A 1 309 ? 34.848 41.105 -6.563 1.00 86.88 309 ARG A O 1
ATOM 2449 N N . VAL A 1 310 ? 33.409 42.830 -6.615 1.00 87.06 310 VAL A N 1
ATOM 2450 C CA . VAL A 1 310 ? 32.220 42.037 -6.267 1.00 87.06 310 VAL A CA 1
ATOM 2451 C C . VAL A 1 310 ? 31.932 41.012 -7.356 1.00 87.06 310 VAL A C 1
ATOM 2453 O O . VAL A 1 310 ? 31.692 39.850 -7.048 1.00 87.06 310 VAL A O 1
ATOM 2456 N N . TRP A 1 311 ? 32.034 41.399 -8.629 1.00 87.12 311 TRP A N 1
ATOM 2457 C CA . TRP A 1 311 ? 31.797 40.489 -9.750 1.00 87.12 311 TRP A CA 1
ATOM 2458 C C . TRP A 1 311 ? 32.865 39.398 -9.860 1.00 87.12 311 TRP A C 1
ATOM 2460 O O . TRP A 1 311 ? 32.519 38.256 -10.154 1.00 87.12 311 TRP A O 1
ATOM 2470 N N . MET A 1 312 ? 34.131 39.696 -9.542 1.00 88.69 312 MET A N 1
ATOM 2471 C CA . MET A 1 312 ? 35.162 38.656 -9.416 1.00 88.69 312 MET A CA 1
ATOM 2472 C C . MET A 1 312 ? 34.854 37.664 -8.291 1.00 88.69 312 MET A C 1
ATOM 2474 O O . MET A 1 312 ? 34.976 36.458 -8.494 1.00 88.69 312 MET A O 1
ATOM 2478 N N . LEU A 1 313 ? 34.453 38.157 -7.115 1.00 87.25 313 LEU A N 1
ATOM 2479 C CA . LEU A 1 313 ? 34.118 37.307 -5.969 1.00 87.25 313 LEU A CA 1
ATOM 2480 C C . LEU A 1 313 ? 32.885 36.446 -6.246 1.00 87.25 313 LEU A C 1
ATOM 2482 O O . LEU A 1 313 ? 32.903 35.252 -5.962 1.00 87.25 313 LEU A O 1
ATOM 2486 N N . VAL A 1 314 ? 31.847 37.019 -6.857 1.00 88.75 314 VAL A N 1
ATOM 2487 C CA . VAL A 1 314 ? 30.646 36.291 -7.287 1.00 88.75 314 VAL A CA 1
ATOM 2488 C C . VAL A 1 314 ? 31.003 35.228 -8.329 1.00 88.75 314 VAL A C 1
ATOM 2490 O O . VAL A 1 314 ? 30.529 34.100 -8.221 1.00 88.75 314 VAL A O 1
ATOM 2493 N N . ALA A 1 315 ? 31.867 35.544 -9.300 1.00 90.19 315 ALA A N 1
ATOM 2494 C CA . ALA A 1 315 ? 32.325 34.580 -10.299 1.00 90.19 315 ALA A CA 1
ATOM 2495 C C . ALA A 1 315 ? 33.131 33.430 -9.668 1.00 90.19 315 ALA A C 1
ATOM 2497 O O . ALA A 1 315 ? 32.888 32.267 -9.985 1.00 90.19 315 ALA A O 1
ATOM 2498 N N . ALA A 1 316 ? 34.036 33.730 -8.731 1.00 90.44 316 ALA A N 1
ATOM 2499 C CA . ALA A 1 316 ? 34.803 32.720 -8.001 1.00 90.44 316 ALA A CA 1
ATOM 2500 C C . ALA A 1 316 ? 33.911 31.853 -7.092 1.00 90.44 316 ALA A C 1
ATOM 2502 O O . ALA A 1 316 ? 34.105 30.642 -6.990 1.00 90.44 316 ALA A O 1
ATOM 2503 N N . ALA A 1 317 ? 32.898 32.459 -6.468 1.00 91.12 317 ALA A N 1
ATOM 2504 C CA . ALA A 1 317 ? 31.936 31.776 -5.612 1.00 91.12 317 ALA A CA 1
ATOM 2505 C C . ALA A 1 317 ? 30.843 31.032 -6.395 1.00 91.12 317 ALA A C 1
ATOM 2507 O O . ALA A 1 317 ? 30.092 30.271 -5.792 1.00 91.12 317 ALA A O 1
ATOM 2508 N N . PHE A 1 318 ? 30.743 31.203 -7.717 1.00 91.25 318 PHE A N 1
ATOM 2509 C CA . PHE A 1 318 ? 29.634 30.671 -8.510 1.00 91.25 318 PHE A CA 1
ATOM 2510 C C . PHE A 1 318 ? 29.512 29.145 -8.411 1.00 91.25 318 PHE A C 1
ATOM 2512 O O . PHE A 1 318 ? 28.432 28.629 -8.134 1.00 91.25 318 PHE A O 1
ATOM 2519 N N . ILE A 1 319 ? 30.621 28.417 -8.580 1.00 92.75 319 ILE A N 1
ATOM 2520 C CA . ILE A 1 319 ? 30.635 26.948 -8.504 1.00 92.75 319 ILE A CA 1
ATOM 2521 C C . ILE A 1 319 ? 30.216 26.454 -7.104 1.00 92.75 319 ILE A C 1
ATOM 2523 O O . ILE A 1 319 ? 29.231 25.716 -7.031 1.00 92.75 319 ILE A O 1
ATOM 2527 N N . PRO A 1 320 ? 30.862 26.858 -5.988 1.00 93.56 320 PRO A N 1
ATOM 2528 C CA . PRO A 1 320 ? 30.450 26.402 -4.656 1.00 93.56 320 PRO A CA 1
ATOM 2529 C C . PRO A 1 320 ? 29.064 26.919 -4.231 1.00 93.56 320 PRO A C 1
ATOM 2531 O O . PRO A 1 320 ? 28.336 26.216 -3.536 1.00 93.56 320 PRO A O 1
ATOM 2534 N N . ALA A 1 321 ? 28.647 28.109 -4.674 1.00 94.19 321 ALA A N 1
ATOM 2535 C CA . ALA A 1 321 ? 27.290 28.598 -4.435 1.00 94.19 321 ALA A CA 1
ATOM 2536 C C . ALA A 1 321 ? 26.245 27.766 -5.193 1.00 94.19 321 ALA A C 1
ATOM 2538 O O . ALA A 1 321 ? 25.166 27.508 -4.659 1.00 94.19 321 ALA A O 1
ATOM 2539 N N . SER A 1 322 ? 26.563 27.306 -6.409 1.00 94.88 322 SER A N 1
ATOM 2540 C CA . SER A 1 322 ? 25.638 26.525 -7.237 1.00 94.88 322 SER A CA 1
ATOM 2541 C C . SER A 1 322 ? 25.333 25.148 -6.649 1.00 94.88 322 SER A C 1
ATOM 2543 O O . SER A 1 322 ? 24.191 24.697 -6.717 1.00 94.88 322 SER A O 1
ATOM 2545 N N . THR A 1 323 ? 26.304 24.495 -6.003 1.00 94.94 323 THR A N 1
ATOM 2546 C CA . THR A 1 323 ? 26.088 23.192 -5.354 1.00 94.94 323 THR A CA 1
ATOM 2547 C C . THR A 1 323 ? 25.177 23.321 -4.131 1.00 94.94 323 THR A C 1
ATOM 2549 O O . THR A 1 323 ? 24.269 22.502 -3.943 1.00 94.94 323 THR A O 1
ATOM 2552 N N . LEU A 1 324 ? 25.349 24.388 -3.338 1.00 95.06 324 LEU A N 1
ATOM 2553 C CA . LEU A 1 324 ? 24.471 24.704 -2.209 1.00 95.06 324 LEU A CA 1
ATOM 2554 C C . LEU A 1 324 ? 23.065 25.087 -2.688 1.00 95.06 324 LEU A C 1
ATOM 2556 O O . LEU A 1 324 ? 22.075 24.572 -2.165 1.00 95.06 324 LEU A O 1
ATOM 2560 N N . ALA A 1 325 ? 22.969 25.936 -3.715 1.00 95.00 325 ALA A N 1
ATOM 2561 C CA . ALA A 1 325 ? 21.705 26.324 -4.331 1.00 95.00 325 ALA A CA 1
ATOM 2562 C C . ALA A 1 325 ? 20.938 25.105 -4.856 1.00 95.00 325 ALA A C 1
ATOM 2564 O O . ALA A 1 325 ? 19.751 24.955 -4.570 1.00 95.00 325 ALA A O 1
ATOM 2565 N N . LEU A 1 326 ? 21.616 24.201 -5.570 1.00 95.38 326 LEU A N 1
ATOM 2566 C CA . LEU A 1 326 ? 21.017 22.976 -6.090 1.00 95.38 326 LEU A CA 1
ATOM 2567 C C . LEU A 1 326 ? 20.490 22.088 -4.958 1.00 95.38 326 LEU A C 1
ATOM 2569 O O . LEU A 1 326 ? 19.370 21.592 -5.043 1.00 95.38 326 LEU A O 1
ATOM 2573 N N . SER A 1 327 ? 21.255 21.939 -3.874 1.00 94.88 327 SER A N 1
ATOM 2574 C CA . SER A 1 327 ? 20.839 21.162 -2.700 1.00 94.88 327 SER A CA 1
ATOM 2575 C C . SER A 1 327 ? 19.606 21.765 -2.019 1.00 94.88 327 SER A C 1
ATOM 2577 O O . SER A 1 327 ? 18.649 21.044 -1.740 1.00 94.88 327 SER A O 1
ATOM 2579 N N . LEU A 1 328 ? 19.580 23.086 -1.812 1.00 94.62 328 LEU A N 1
ATOM 2580 C CA . LEU A 1 328 ? 18.449 23.793 -1.200 1.00 94.62 328 LEU A CA 1
ATOM 2581 C C . LEU A 1 328 ? 17.194 23.742 -2.073 1.00 94.62 328 LEU A C 1
ATOM 2583 O O . LEU A 1 328 ? 16.104 23.472 -1.569 1.00 94.62 328 LEU A O 1
ATOM 2587 N N . VAL A 1 329 ? 17.336 23.972 -3.381 1.00 93.31 329 VAL A N 1
ATOM 2588 C CA . VAL A 1 329 ? 16.213 23.904 -4.321 1.00 93.31 329 VAL A CA 1
ATOM 2589 C C . VAL A 1 329 ? 15.694 22.473 -4.419 1.00 93.31 329 VAL A C 1
ATOM 2591 O O . VAL A 1 329 ? 14.485 22.277 -4.336 1.00 93.31 329 VAL A O 1
ATOM 2594 N N . ASN A 1 330 ? 16.567 21.466 -4.522 1.00 93.19 330 ASN A N 1
ATOM 2595 C CA . ASN A 1 330 ? 16.149 20.063 -4.529 1.00 93.19 330 ASN A CA 1
ATOM 2596 C C . ASN A 1 330 ? 15.428 19.693 -3.229 1.00 93.19 330 ASN A C 1
ATOM 2598 O O . ASN A 1 330 ? 14.350 19.107 -3.298 1.00 93.19 330 ASN A O 1
ATOM 2602 N N . PHE A 1 331 ? 15.948 20.103 -2.066 1.00 93.38 331 PHE A N 1
ATOM 2603 C CA . PHE A 1 331 ? 15.288 19.891 -0.778 1.00 93.38 331 PHE A CA 1
ATOM 2604 C C . PHE A 1 331 ? 13.900 20.543 -0.741 1.00 93.38 331 PHE A C 1
ATOM 2606 O O . PHE A 1 331 ? 12.906 19.874 -0.445 1.00 93.38 331 PHE A O 1
ATOM 2613 N N . ALA A 1 332 ? 13.801 21.818 -1.127 1.00 90.31 332 ALA A N 1
ATOM 2614 C CA . ALA A 1 332 ? 12.534 22.537 -1.192 1.00 90.31 332 ALA A CA 1
ATOM 2615 C C . ALA A 1 332 ? 11.543 21.859 -2.150 1.00 90.31 332 ALA A C 1
ATOM 2617 O O . ALA A 1 332 ? 10.367 21.714 -1.816 1.00 90.31 332 ALA A O 1
ATOM 2618 N N . VAL A 1 333 ? 12.000 21.390 -3.313 1.00 87.44 333 VAL A N 1
ATOM 2619 C CA . VAL A 1 333 ? 11.171 20.636 -4.260 1.00 87.44 333 VAL A CA 1
ATOM 2620 C C . VAL A 1 333 ? 10.688 19.333 -3.625 1.00 87.44 333 VAL A C 1
ATOM 2622 O O . VAL A 1 333 ? 9.485 19.087 -3.622 1.00 87.44 333 VAL A O 1
ATOM 2625 N N . THR A 1 334 ? 11.572 18.531 -3.027 1.00 86.94 334 THR A N 1
ATOM 2626 C CA . THR A 1 334 ? 11.188 17.258 -2.390 1.00 86.94 334 THR A CA 1
ATOM 2627 C C . THR A 1 334 ? 10.243 17.438 -1.202 1.00 86.94 334 THR A C 1
ATOM 2629 O O . THR A 1 334 ? 9.346 16.622 -1.018 1.00 86.94 334 THR A O 1
ATOM 2632 N N . ALA A 1 335 ? 10.379 18.526 -0.437 1.00 86.88 335 ALA A N 1
ATOM 2633 C CA . ALA A 1 335 ? 9.514 18.821 0.704 1.00 86.88 335 ALA A CA 1
ATOM 2634 C C . ALA A 1 335 ? 8.116 19.320 0.291 1.00 86.88 335 ALA A C 1
ATOM 2636 O O . ALA A 1 335 ? 7.146 19.105 1.014 1.00 86.88 335 ALA A O 1
ATOM 2637 N N . ASN A 1 336 ? 7.992 19.992 -0.862 1.00 82.31 336 ASN A N 1
ATOM 2638 C CA . ASN A 1 336 ? 6.739 20.632 -1.288 1.00 82.31 336 ASN A CA 1
ATOM 2639 C C . ASN A 1 336 ? 5.985 19.867 -2.387 1.00 82.31 336 ASN A C 1
ATOM 2641 O O . ASN A 1 336 ? 4.782 20.074 -2.574 1.00 82.31 336 ASN A O 1
ATOM 2645 N N . VAL A 1 337 ? 6.660 19.002 -3.148 1.00 80.19 337 VAL A N 1
ATOM 2646 C CA . VAL A 1 337 ? 6.043 18.246 -4.241 1.00 80.19 337 VAL A CA 1
ATOM 2647 C C . VAL A 1 337 ? 5.606 16.877 -3.736 1.00 80.19 337 VAL A C 1
ATOM 2649 O O . VAL A 1 337 ? 6.396 15.945 -3.644 1.00 80.19 337 VAL A O 1
ATOM 2652 N N . ALA A 1 338 ? 4.310 16.741 -3.457 1.00 75.44 338 ALA A N 1
ATOM 2653 C CA . ALA A 1 338 ? 3.736 15.456 -3.076 1.00 75.44 338 ALA A CA 1
ATOM 2654 C C . ALA A 1 338 ? 3.857 14.420 -4.220 1.00 75.44 338 ALA A C 1
ATOM 2656 O O . ALA A 1 338 ? 3.541 14.747 -5.379 1.00 75.44 338 ALA A O 1
ATOM 2657 N N . PRO A 1 339 ? 4.256 13.168 -3.922 1.00 77.75 339 PRO A N 1
ATOM 2658 C CA . PRO A 1 339 ? 4.248 12.089 -4.900 1.00 77.75 339 PRO A CA 1
ATOM 2659 C C . PRO A 1 339 ? 2.814 11.822 -5.367 1.00 77.75 339 PRO A C 1
ATOM 2661 O O . PRO A 1 339 ? 1.861 11.905 -4.595 1.00 77.75 339 PRO A O 1
ATOM 2664 N N . HIS A 1 340 ? 2.654 11.527 -6.655 1.00 75.00 340 HIS A N 1
ATOM 2665 C CA . HIS A 1 340 ? 1.360 11.170 -7.231 1.00 75.00 340 HIS A CA 1
ATOM 2666 C C . HIS A 1 340 ? 1.379 9.674 -7.535 1.00 75.00 340 HIS A C 1
ATOM 2668 O O . HIS A 1 340 ? 2.006 9.283 -8.523 1.00 75.00 340 HIS A O 1
ATOM 2674 N N . PRO A 1 341 ? 0.756 8.831 -6.694 1.00 82.75 341 PRO A N 1
ATOM 2675 C CA . PRO A 1 341 ? 0.735 7.401 -6.945 1.00 82.75 341 PRO A CA 1
ATOM 2676 C C . PRO A 1 341 ? -0.027 7.125 -8.243 1.00 82.75 341 PRO A C 1
ATOM 2678 O O . PRO A 1 341 ? -1.088 7.701 -8.495 1.00 82.75 341 PRO A O 1
ATOM 2681 N N . LEU A 1 342 ? 0.528 6.247 -9.077 1.00 89.75 342 LEU A N 1
ATOM 2682 C CA . LEU A 1 342 ? -0.174 5.755 -10.257 1.00 89.75 342 LEU A CA 1
ATOM 2683 C C . LEU A 1 342 ? -1.305 4.825 -9.801 1.00 89.75 342 LEU A C 1
ATOM 2685 O O . LEU A 1 342 ? -1.003 3.871 -9.083 1.00 89.75 342 LEU A O 1
ATOM 2689 N N . PRO A 1 343 ? -2.564 5.069 -10.213 1.00 93.38 343 PRO A N 1
ATOM 2690 C CA . PRO A 1 343 ? -3.687 4.182 -9.922 1.00 93.38 343 PRO A CA 1
ATOM 2691 C C . PRO A 1 343 ? -3.428 2.760 -10.421 1.00 93.38 343 PRO A C 1
ATOM 2693 O O . PRO A 1 343 ? -2.886 2.593 -11.517 1.00 93.38 343 PRO A O 1
ATOM 2696 N N . ARG A 1 344 ? -3.822 1.749 -9.642 1.00 95.19 344 ARG A N 1
ATOM 2697 C CA . ARG A 1 344 ? -3.547 0.335 -9.938 1.00 95.19 344 ARG A CA 1
ATOM 2698 C C . ARG A 1 344 ? -4.800 -0.515 -9.797 1.00 95.19 344 ARG A C 1
ATOM 2700 O O . ARG A 1 344 ? -5.649 -0.256 -8.946 1.00 95.19 344 ARG A O 1
ATOM 2707 N N . LEU A 1 345 ? -4.909 -1.529 -10.648 1.00 95.12 345 LEU A N 1
ATOM 2708 C CA . LEU A 1 345 ? -5.840 -2.635 -10.444 1.00 95.12 345 LEU A CA 1
ATOM 2709 C C . LEU A 1 345 ? -5.290 -3.615 -9.400 1.00 95.12 345 LEU A C 1
ATOM 2711 O O . LEU A 1 345 ? -4.075 -3.747 -9.250 1.00 95.12 345 LEU A O 1
ATOM 2715 N N . ASP A 1 346 ? -6.189 -4.290 -8.694 1.00 95.00 346 ASP A N 1
ATOM 2716 C CA . ASP A 1 346 ? -5.869 -5.333 -7.732 1.00 95.00 346 ASP A CA 1
ATOM 2717 C C . ASP A 1 346 ? -5.668 -6.667 -8.450 1.00 95.00 346 ASP A C 1
ATOM 2719 O O . ASP A 1 346 ? -6.625 -7.313 -8.878 1.00 95.00 346 ASP A O 1
ATOM 2723 N N . PHE A 1 347 ? -4.408 -7.072 -8.577 1.00 94.94 347 PHE A N 1
ATOM 2724 C CA . PHE A 1 347 ? -4.019 -8.398 -9.056 1.00 94.94 347 PHE A CA 1
ATOM 2725 C C . PHE A 1 347 ? -3.384 -9.241 -7.945 1.00 94.94 347 PHE A C 1
ATOM 2727 O O . PHE A 1 347 ? -2.647 -10.173 -8.238 1.00 94.94 347 PHE A O 1
ATOM 2734 N N . SER A 1 348 ? -3.663 -8.954 -6.667 1.00 89.31 348 SER A N 1
ATOM 2735 C CA . SER A 1 348 ? -3.122 -9.723 -5.531 1.00 89.31 348 SER A CA 1
ATOM 2736 C C . SER A 1 348 ? -3.470 -11.219 -5.573 1.00 89.31 348 SER A C 1
ATOM 2738 O O . SER A 1 348 ? -2.651 -12.044 -5.174 1.00 89.31 348 SER A O 1
ATOM 2740 N N . ASN A 1 349 ? -4.642 -11.571 -6.112 1.00 90.31 349 ASN A N 1
ATOM 2741 C CA . ASN A 1 349 ? -5.102 -12.957 -6.290 1.00 90.31 349 ASN A CA 1
ATOM 2742 C C . ASN A 1 349 ? -4.645 -13.607 -7.609 1.00 90.31 349 ASN A C 1
ATOM 2744 O O . ASN A 1 349 ? -4.978 -14.761 -7.871 1.00 90.31 349 ASN A O 1
ATOM 2748 N N . GLY A 1 350 ? -3.913 -12.873 -8.447 1.00 92.81 350 GLY A N 1
ATOM 2749 C CA . GLY A 1 350 ? -3.352 -13.369 -9.696 1.00 92.81 350 GLY A CA 1
ATOM 2750 C C . GLY A 1 350 ? -3.578 -12.442 -10.889 1.00 92.81 350 GLY A C 1
ATOM 2751 O O . GLY A 1 350 ? -4.530 -11.658 -10.935 1.00 92.81 350 GLY A O 1
ATOM 2752 N N . ILE A 1 351 ? -2.692 -12.537 -11.878 1.00 94.88 351 ILE A N 1
ATOM 2753 C CA . ILE A 1 351 ? -2.760 -11.754 -13.116 1.00 94.88 351 ILE A CA 1
ATOM 2754 C C . ILE A 1 351 ? -3.752 -12.420 -14.090 1.00 94.88 351 ILE A C 1
ATOM 2756 O O . ILE A 1 351 ? -3.619 -13.613 -14.364 1.00 94.88 351 ILE A O 1
ATOM 2760 N N . PRO A 1 352 ? -4.730 -11.692 -14.667 1.00 94.31 352 PRO A N 1
ATOM 2761 C CA . PRO A 1 352 ? -5.630 -12.237 -15.689 1.00 94.31 352 PRO A CA 1
ATOM 2762 C C . PRO A 1 352 ? -4.921 -12.567 -17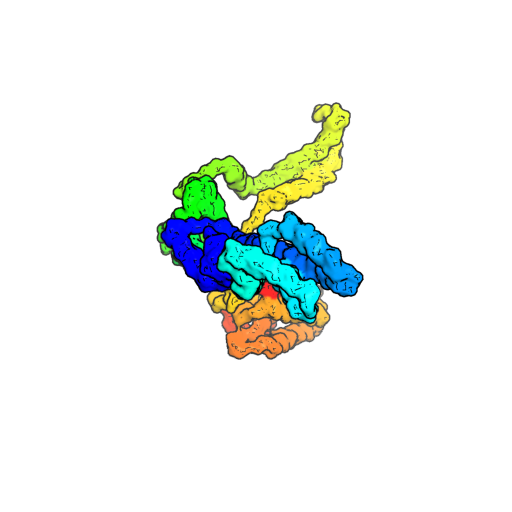.010 1.00 94.31 352 PRO A C 1
ATOM 2764 O O . PRO A 1 352 ? -3.943 -11.918 -17.375 1.00 94.31 352 PRO A O 1
ATOM 2767 N N . ASP A 1 353 ? -5.477 -13.496 -17.793 1.00 92.75 353 ASP A N 1
ATOM 2768 C CA . ASP A 1 353 ? -4.867 -13.955 -19.057 1.00 92.75 353 ASP A CA 1
ATOM 2769 C C . ASP A 1 353 ? -4.682 -12.810 -20.073 1.00 92.75 353 ASP A C 1
ATOM 2771 O O . ASP A 1 353 ? -3.669 -12.745 -20.765 1.00 92.75 353 ASP A O 1
ATOM 2775 N N . ALA A 1 354 ? -5.603 -11.839 -20.091 1.00 92.69 354 ALA A N 1
ATOM 2776 C CA . ALA A 1 354 ? -5.528 -10.643 -20.940 1.00 92.69 354 ALA A CA 1
ATOM 2777 C C . ALA A 1 354 ? -4.364 -9.688 -20.594 1.00 92.69 354 ALA A C 1
ATOM 2779 O O . ALA A 1 354 ? -4.044 -8.784 -21.369 1.00 92.69 354 ALA A O 1
ATOM 2780 N N . HIS A 1 355 ? -3.749 -9.858 -19.422 1.00 94.94 355 HIS A N 1
ATOM 2781 C CA . HIS A 1 355 ? -2.658 -9.028 -18.907 1.00 94.94 355 HIS A CA 1
ATOM 2782 C C . HIS A 1 355 ? -1.379 -9.835 -18.676 1.00 94.94 355 HIS A C 1
ATOM 2784 O O . HIS A 1 355 ? -0.517 -9.417 -17.897 1.00 94.94 355 HIS A O 1
ATOM 2790 N N . ARG A 1 356 ? -1.238 -10.978 -19.361 1.00 95.38 356 ARG A N 1
ATOM 2791 C CA . ARG A 1 356 ? -0.036 -11.803 -19.275 1.00 95.38 356 ARG A CA 1
ATOM 2792 C C . ARG A 1 356 ? 1.215 -10.963 -19.512 1.00 95.38 356 ARG A C 1
ATOM 2794 O O . ARG A 1 356 ? 1.274 -10.147 -20.433 1.00 95.38 356 ARG A O 1
ATOM 2801 N N . THR A 1 357 ? 2.197 -11.141 -18.643 1.00 96.69 357 THR A N 1
ATOM 2802 C CA . THR A 1 357 ? 3.367 -10.270 -18.558 1.00 96.69 357 THR A CA 1
ATOM 2803 C C . THR A 1 357 ? 4.641 -11.095 -18.554 1.00 96.69 357 THR A C 1
ATOM 2805 O O . THR A 1 357 ? 4.681 -12.188 -17.990 1.00 96.69 357 THR A O 1
ATOM 2808 N N . MET A 1 358 ? 5.694 -10.557 -19.163 1.00 96.69 358 MET A N 1
ATOM 2809 C CA . MET A 1 358 ? 7.030 -11.136 -19.104 1.00 96.69 358 MET A CA 1
ATOM 2810 C C . MET A 1 358 ? 8.004 -10.192 -18.399 1.00 96.69 358 MET A C 1
ATOM 2812 O O . MET A 1 358 ? 8.079 -9.009 -18.720 1.00 96.69 358 MET A O 1
ATOM 2816 N N . VAL A 1 359 ? 8.760 -10.712 -17.442 1.00 97.19 359 VAL A N 1
ATOM 2817 C CA . VAL A 1 359 ? 9.880 -10.025 -16.805 1.00 97.19 359 VAL A CA 1
ATOM 2818 C C . VAL A 1 359 ? 11.130 -10.297 -17.634 1.00 97.19 359 VAL A C 1
ATOM 2820 O O . VAL A 1 359 ? 11.541 -11.444 -17.752 1.00 97.19 359 VAL A O 1
ATOM 2823 N N . ALA A 1 360 ? 11.721 -9.267 -18.227 1.00 96.44 360 ALA A N 1
ATOM 2824 C CA . ALA A 1 360 ? 12.908 -9.362 -19.066 1.00 96.44 360 ALA A CA 1
ATOM 2825 C C . ALA A 1 360 ? 14.141 -8.833 -18.322 1.00 96.44 360 ALA A C 1
ATOM 2827 O O . ALA A 1 360 ? 14.178 -7.661 -17.940 1.00 96.44 360 ALA A O 1
ATOM 2828 N N . VAL A 1 361 ? 15.156 -9.685 -18.167 1.00 96.00 361 VAL A N 1
ATOM 2829 C CA . VAL A 1 361 ? 16.431 -9.371 -17.507 1.00 96.00 361 VAL A CA 1
ATOM 2830 C C . VAL A 1 361 ? 17.548 -9.337 -18.558 1.00 96.00 361 VAL A C 1
ATOM 2832 O O . VAL A 1 361 ? 17.985 -10.397 -19.017 1.00 96.00 361 VAL A O 1
ATOM 2835 N N . PRO A 1 362 ? 18.017 -8.155 -19.004 1.00 94.94 362 PRO A N 1
ATOM 2836 C CA . PRO A 1 362 ? 19.126 -8.045 -19.933 1.00 94.94 362 PRO A CA 1
ATOM 2837 C C . PRO A 1 362 ? 20.464 -8.235 -19.211 1.00 94.94 362 PRO A C 1
ATOM 2839 O O . PRO A 1 362 ? 20.851 -7.418 -18.380 1.00 94.94 362 PRO A O 1
ATOM 2842 N N . ALA A 1 363 ? 21.222 -9.265 -19.591 1.00 93.56 363 ALA A N 1
ATOM 2843 C CA . ALA A 1 363 ? 22.491 -9.621 -18.947 1.00 93.56 363 ALA A CA 1
ATOM 2844 C C . ALA A 1 363 ? 23.583 -10.011 -19.955 1.00 93.56 363 ALA A C 1
ATOM 2846 O O . ALA A 1 363 ? 23.283 -10.404 -21.081 1.00 93.56 363 ALA A O 1
ATOM 2847 N N . LEU A 1 364 ? 24.856 -9.860 -19.590 1.00 92.19 364 LEU A N 1
ATOM 2848 C CA . LEU A 1 364 ? 25.983 -10.330 -20.403 1.00 92.19 364 LEU A CA 1
ATOM 2849 C C . LEU A 1 364 ? 26.458 -11.693 -19.899 1.00 92.19 364 LEU A C 1
ATOM 2851 O O . LEU A 1 364 ? 26.560 -11.906 -18.694 1.00 92.19 364 LEU A O 1
ATOM 2855 N N . LEU A 1 365 ? 26.774 -12.596 -20.824 1.00 91.69 365 LEU A N 1
ATOM 2856 C CA . LEU A 1 365 ? 27.439 -13.859 -20.523 1.00 91.69 365 LEU A CA 1
ATOM 2857 C C . LEU A 1 365 ? 28.949 -13.625 -20.533 1.00 91.69 365 LEU A C 1
ATOM 2859 O O . LEU A 1 365 ? 29.580 -13.632 -21.586 1.00 91.69 365 LEU A O 1
ATOM 2863 N N . THR A 1 366 ? 29.507 -13.368 -19.352 1.00 89.88 366 THR A N 1
ATOM 2864 C CA . THR A 1 366 ? 30.948 -13.147 -19.145 1.00 89.88 366 THR A CA 1
ATOM 2865 C C . THR A 1 366 ? 31.675 -14.392 -18.637 1.00 89.88 366 THR A C 1
ATOM 2867 O O . THR A 1 366 ? 32.886 -14.491 -18.790 1.00 89.88 366 THR A O 1
ATOM 2870 N N . GLY A 1 367 ? 30.963 -15.341 -18.023 1.00 91.69 367 GLY A N 1
ATOM 2871 C CA . GLY A 1 367 ? 31.551 -16.567 -17.486 1.00 91.69 367 GLY A CA 1
ATOM 2872 C C . GLY A 1 367 ? 30.539 -17.452 -16.758 1.00 91.69 367 GLY A C 1
ATOM 2873 O O . GLY A 1 367 ? 29.393 -17.057 -16.534 1.00 91.69 367 GLY A O 1
ATOM 2874 N N . ALA A 1 368 ? 30.976 -18.653 -16.370 1.00 91.69 368 ALA A N 1
ATOM 2875 C CA . ALA A 1 368 ? 30.112 -19.661 -15.751 1.00 91.69 368 ALA A CA 1
ATOM 2876 C C . ALA A 1 368 ? 29.549 -19.217 -14.390 1.00 91.69 368 ALA A C 1
ATOM 2878 O O . ALA A 1 368 ? 28.352 -19.347 -14.166 1.00 91.69 368 ALA A O 1
ATOM 2879 N N . HIS A 1 369 ? 30.379 -18.626 -13.523 1.00 91.94 369 HIS A N 1
ATOM 2880 C CA . HIS A 1 369 ? 29.932 -18.138 -12.214 1.00 91.94 369 HIS A CA 1
ATOM 2881 C C . HIS A 1 369 ? 28.870 -17.039 -12.349 1.00 91.94 369 HIS A C 1
ATOM 2883 O O . HIS A 1 369 ? 27.844 -17.081 -11.682 1.00 91.94 369 HIS A O 1
ATOM 2889 N N . THR A 1 370 ? 29.088 -16.061 -13.235 1.00 91.69 370 THR A N 1
ATOM 2890 C CA . THR A 1 370 ? 28.117 -14.983 -13.477 1.00 91.69 370 THR A CA 1
ATOM 2891 C C . THR A 1 370 ? 26.790 -15.536 -13.985 1.00 91.69 370 THR A C 1
ATOM 2893 O O . THR A 1 370 ? 25.736 -15.091 -13.547 1.00 91.69 370 THR A O 1
ATOM 2896 N N . LEU A 1 371 ? 26.829 -16.528 -14.878 1.00 94.00 371 LEU A N 1
ATOM 2897 C CA . LEU A 1 371 ? 25.625 -17.199 -15.356 1.00 94.00 371 LEU A CA 1
ATOM 2898 C C . LEU A 1 371 ? 24.880 -17.925 -14.226 1.00 94.00 371 LEU A C 1
ATOM 2900 O O . LEU A 1 371 ? 23.659 -17.817 -14.156 1.00 94.00 371 LEU A O 1
ATOM 2904 N N . ASP A 1 372 ? 25.588 -18.623 -13.340 1.00 94.00 372 ASP A N 1
ATOM 2905 C CA . ASP A 1 372 ? 24.963 -19.317 -12.211 1.00 94.00 372 ASP A CA 1
ATOM 2906 C C . ASP A 1 372 ? 24.261 -18.322 -11.269 1.00 94.00 372 ASP A C 1
ATOM 2908 O O . ASP A 1 372 ? 23.100 -18.530 -10.920 1.00 94.00 372 ASP A O 1
ATOM 2912 N N . THR A 1 373 ? 24.904 -17.188 -10.960 1.00 94.56 373 THR A N 1
ATOM 2913 C CA . THR A 1 373 ? 24.288 -16.098 -10.181 1.00 94.56 373 THR A CA 1
ATOM 2914 C C . THR A 1 373 ? 23.054 -15.517 -10.879 1.00 94.56 373 THR A C 1
ATOM 2916 O O . THR A 1 373 ? 22.037 -15.268 -10.237 1.00 94.56 373 THR A O 1
ATOM 2919 N N . LEU A 1 374 ? 23.097 -15.328 -12.204 1.00 95.00 374 LEU A N 1
ATOM 2920 C CA . LEU A 1 374 ? 21.945 -14.834 -12.970 1.00 95.00 374 LEU A CA 1
ATOM 2921 C C . LEU A 1 374 ? 20.757 -15.802 -12.916 1.00 95.00 374 LEU A C 1
ATOM 2923 O O . LEU A 1 374 ? 19.616 -15.357 -12.805 1.00 95.00 374 LEU A O 1
ATOM 2927 N N . LEU A 1 375 ? 21.009 -17.112 -12.996 1.00 96.12 375 LEU A N 1
ATOM 2928 C CA . LEU A 1 375 ? 19.969 -18.138 -12.894 1.00 96.12 375 LEU A CA 1
ATOM 2929 C C . LEU A 1 375 ? 19.366 -18.189 -11.486 1.00 96.12 375 LEU A C 1
ATOM 2931 O O . LEU A 1 375 ? 18.146 -18.282 -11.355 1.00 96.12 375 LEU A O 1
ATOM 2935 N N . GLU A 1 376 ? 20.200 -18.075 -10.452 1.00 95.38 376 GLU A N 1
ATOM 2936 C CA . GLU A 1 376 ? 19.754 -17.993 -9.059 1.00 95.38 376 GLU A CA 1
ATOM 2937 C C . GLU A 1 376 ? 18.877 -16.754 -8.822 1.00 95.38 376 GLU A C 1
ATOM 2939 O O . GLU A 1 376 ? 17.768 -16.872 -8.300 1.00 95.38 376 GLU A O 1
ATOM 2944 N N . HIS A 1 377 ? 19.308 -15.573 -9.274 1.00 94.88 377 HIS A N 1
ATOM 2945 C CA . HIS A 1 377 ? 18.515 -14.344 -9.161 1.00 94.88 377 HIS A CA 1
ATOM 2946 C C . HIS A 1 377 ? 17.183 -14.450 -9.915 1.00 94.88 377 HIS A C 1
ATOM 2948 O O . HIS A 1 377 ? 16.135 -14.061 -9.393 1.00 94.88 377 HIS A O 1
ATOM 2954 N N . LEU A 1 378 ? 17.190 -15.038 -11.116 1.00 95.44 378 LEU A N 1
ATOM 2955 C CA . LEU A 1 378 ? 15.973 -15.279 -11.889 1.00 95.44 378 LEU A CA 1
ATOM 2956 C C . LEU A 1 378 ? 14.994 -16.193 -11.131 1.00 95.44 378 LEU A C 1
ATOM 2958 O O . LEU A 1 378 ? 13.789 -15.926 -11.111 1.00 95.44 378 LEU A O 1
ATOM 2962 N N . GLU A 1 379 ? 15.503 -17.237 -10.469 1.00 95.88 379 GLU A N 1
ATOM 2963 C CA . GLU A 1 379 ? 14.715 -18.120 -9.606 1.00 95.88 379 GLU A CA 1
ATOM 2964 C C . GLU A 1 379 ? 14.144 -17.353 -8.403 1.00 95.88 379 GLU A C 1
ATOM 2966 O O . GLU A 1 379 ? 12.943 -17.442 -8.145 1.00 95.88 379 GLU A O 1
ATOM 2971 N N . ILE A 1 380 ? 14.945 -16.531 -7.716 1.00 94.94 380 ILE A N 1
ATOM 2972 C CA . ILE A 1 380 ? 14.494 -15.697 -6.587 1.00 94.94 380 ILE A CA 1
ATOM 2973 C C . ILE A 1 380 ? 13.358 -14.755 -7.013 1.00 94.94 380 ILE A C 1
ATOM 2975 O O . ILE A 1 380 ? 12.327 -14.680 -6.333 1.00 94.94 380 ILE A O 1
ATOM 2979 N N . HIS A 1 381 ? 13.490 -14.074 -8.155 1.00 94.88 381 HIS A N 1
ATOM 2980 C CA . HIS A 1 381 ? 12.442 -13.189 -8.670 1.00 94.88 381 HIS A CA 1
ATOM 2981 C C . HIS A 1 381 ? 11.137 -13.945 -8.955 1.00 94.88 381 HIS A C 1
ATOM 2983 O O . HIS A 1 381 ? 10.054 -13.452 -8.615 1.00 94.88 381 HIS A O 1
ATOM 2989 N N . PHE A 1 382 ? 11.233 -15.160 -9.508 1.00 95.12 382 PHE A N 1
ATOM 2990 C CA . PHE A 1 382 ? 10.085 -16.045 -9.702 1.00 95.12 382 PHE A CA 1
ATOM 2991 C C . PHE A 1 382 ? 9.449 -16.467 -8.375 1.00 95.12 382 PHE A C 1
ATOM 2993 O O . PHE A 1 382 ? 8.228 -16.402 -8.236 1.00 95.12 382 PHE A O 1
ATOM 3000 N N . LEU A 1 383 ? 10.246 -16.858 -7.376 1.00 94.62 383 LEU A N 1
ATOM 3001 C CA . LEU A 1 383 ? 9.751 -17.249 -6.052 1.00 94.62 383 LEU A CA 1
ATOM 3002 C C . LEU A 1 383 ? 9.008 -16.104 -5.350 1.00 94.62 383 LEU A C 1
ATOM 3004 O O . LEU A 1 383 ? 7.976 -16.341 -4.719 1.00 94.62 383 LEU A O 1
ATOM 3008 N N . GLY A 1 384 ? 9.492 -14.869 -5.501 1.00 93.38 384 GLY A N 1
ATOM 3009 C CA . GLY A 1 384 ? 8.843 -13.673 -4.964 1.00 93.38 384 GLY A CA 1
ATOM 3010 C C . GLY A 1 384 ? 7.546 -13.281 -5.684 1.00 93.38 384 GLY A C 1
ATOM 3011 O O . GLY A 1 384 ? 6.689 -12.630 -5.087 1.00 93.38 384 GLY A O 1
ATOM 3012 N N . ASN A 1 385 ? 7.367 -13.669 -6.948 1.00 94.69 385 ASN A N 1
ATOM 3013 C CA . ASN A 1 385 ? 6.258 -13.209 -7.793 1.00 94.69 385 ASN A CA 1
ATOM 3014 C C . ASN A 1 385 ? 5.612 -14.368 -8.568 1.00 94.69 385 ASN A C 1
ATOM 3016 O O . ASN A 1 385 ? 5.391 -14.295 -9.772 1.00 94.69 385 ASN A O 1
ATOM 3020 N N . ARG A 1 386 ? 5.304 -15.465 -7.873 1.00 92.38 386 ARG A N 1
ATOM 3021 C CA . ARG A 1 386 ? 4.701 -16.653 -8.489 1.00 92.38 386 ARG A CA 1
ATOM 3022 C C . ARG A 1 386 ? 3.307 -16.343 -9.042 1.00 92.38 386 ARG A C 1
ATOM 3024 O O . ARG A 1 386 ? 2.398 -16.039 -8.280 1.00 92.38 386 ARG A O 1
ATOM 3031 N N . ASP A 1 387 ? 3.129 -16.524 -10.346 1.00 94.00 387 ASP A N 1
ATOM 3032 C CA . ASP A 1 387 ? 1.843 -16.392 -11.036 1.00 94.00 387 ASP A CA 1
ATOM 3033 C C . ASP A 1 387 ? 1.824 -17.292 -12.282 1.00 94.00 387 ASP A C 1
ATOM 3035 O O . ASP A 1 387 ? 2.883 -17.634 -12.804 1.00 94.00 387 ASP A O 1
ATOM 3039 N N . ARG A 1 388 ? 0.643 -17.695 -12.760 1.00 93.00 388 ARG A N 1
ATOM 3040 C CA . ARG A 1 388 ? 0.500 -18.482 -14.001 1.00 93.00 388 ARG A CA 1
ATOM 3041 C C . ARG A 1 388 ? 0.715 -17.633 -15.261 1.00 93.00 388 ARG A C 1
ATOM 3043 O O . ARG A 1 388 ? 1.114 -18.140 -16.305 1.00 93.00 388 ARG A O 1
ATOM 3050 N N . ASN A 1 389 ? 0.437 -16.336 -15.159 1.00 94.94 389 ASN A N 1
ATOM 3051 C CA . ASN A 1 389 ? 0.493 -15.360 -16.241 1.00 94.94 389 ASN A CA 1
ATOM 3052 C C . ASN A 1 389 ? 1.700 -14.417 -16.122 1.00 94.94 389 ASN A C 1
ATOM 3054 O O . ASN A 1 389 ? 1.754 -13.398 -16.816 1.00 94.94 389 ASN A O 1
ATOM 3058 N N . LEU A 1 390 ? 2.677 -14.760 -15.276 1.00 95.56 390 LEU A N 1
ATOM 3059 C CA . LEU A 1 390 ? 3.962 -14.076 -15.198 1.00 95.56 390 LEU A CA 1
ATOM 3060 C C . LEU A 1 390 ? 5.078 -15.015 -15.651 1.00 95.56 390 LEU A C 1
ATOM 3062 O O . LEU A 1 390 ? 5.272 -16.085 -15.081 1.00 95.56 390 LEU A O 1
ATOM 3066 N N . GLN A 1 391 ? 5.797 -14.591 -16.680 1.00 96.00 391 GLN A N 1
ATOM 3067 C CA . GLN A 1 391 ? 6.908 -15.325 -17.280 1.00 96.00 391 GLN A CA 1
ATOM 3068 C C . GLN A 1 391 ? 8.218 -14.568 -17.043 1.00 96.00 391 GLN A C 1
ATOM 3070 O O . GLN A 1 391 ? 8.200 -13.352 -16.856 1.00 96.00 391 GLN A O 1
ATOM 3075 N N . PHE A 1 392 ? 9.353 -15.256 -17.081 1.00 96.94 392 PHE A N 1
ATOM 3076 C CA . PHE A 1 392 ? 10.678 -14.704 -16.805 1.00 96.94 392 PHE A CA 1
ATOM 3077 C C . PHE A 1 392 ? 11.623 -15.015 -17.963 1.00 96.94 392 PHE A C 1
ATOM 3079 O O . PHE A 1 392 ? 11.809 -16.170 -18.329 1.00 96.94 392 PHE A O 1
ATOM 3086 N N . ALA A 1 393 ? 12.229 -13.987 -18.545 1.00 96.69 393 ALA A N 1
ATOM 3087 C CA . ALA A 1 393 ? 13.106 -14.089 -19.699 1.00 96.69 393 ALA A CA 1
ATOM 3088 C C . ALA A 1 393 ? 14.483 -13.504 -19.399 1.00 96.69 393 ALA A C 1
ATOM 3090 O O . ALA A 1 393 ? 14.611 -12.335 -19.034 1.00 96.69 393 ALA A O 1
ATOM 3091 N N . LEU A 1 394 ? 15.519 -14.305 -19.627 1.00 96.81 394 LEU A N 1
ATOM 3092 C CA . LEU A 1 394 ? 16.902 -13.852 -19.615 1.00 96.81 394 LEU A CA 1
ATOM 3093 C C . LEU A 1 394 ? 17.304 -13.444 -21.041 1.00 96.81 394 LEU A C 1
ATOM 3095 O O . LEU A 1 394 ? 17.328 -14.282 -21.946 1.00 96.81 394 LEU A O 1
ATOM 3099 N N . LEU A 1 395 ? 17.598 -12.156 -21.246 1.00 95.75 395 LEU A N 1
ATOM 3100 C CA . LEU A 1 395 ? 18.024 -11.602 -22.537 1.00 95.75 395 LEU A CA 1
ATOM 3101 C C . LEU A 1 395 ? 19.548 -11.450 -22.551 1.00 95.75 395 LEU A C 1
ATOM 3103 O O . LEU A 1 395 ? 20.102 -10.541 -21.921 1.00 95.75 395 LEU A O 1
ATOM 3107 N N . THR A 1 396 ? 20.242 -12.330 -23.265 1.00 94.69 396 THR A N 1
ATOM 3108 C CA . THR A 1 396 ? 21.699 -12.442 -23.183 1.00 94.69 396 THR A CA 1
ATOM 3109 C C . THR A 1 396 ? 22.422 -12.025 -24.455 1.00 94.69 396 THR A C 1
ATOM 3111 O O . THR A 1 396 ? 21.991 -12.335 -25.561 1.00 94.69 396 THR A O 1
ATOM 3114 N N . ASP A 1 397 ? 23.572 -11.377 -24.266 1.00 93.75 397 ASP A N 1
ATOM 3115 C CA . ASP A 1 397 ? 24.620 -11.253 -25.287 1.00 93.75 397 ASP A CA 1
ATOM 3116 C C . ASP A 1 397 ? 25.923 -11.775 -24.683 1.00 93.75 397 ASP A C 1
ATOM 3118 O O . ASP A 1 397 ? 26.043 -11.867 -23.456 1.00 93.75 397 ASP A O 1
ATOM 3122 N N . PHE A 1 398 ? 26.919 -12.030 -25.520 1.00 93.00 398 PHE A N 1
ATOM 3123 C CA . PHE A 1 398 ? 28.288 -12.195 -25.048 1.00 93.00 398 PHE A CA 1
ATOM 3124 C C . PHE A 1 398 ? 28.974 -10.854 -24.752 1.00 93.00 398 PHE A C 1
ATOM 3126 O O . PHE A 1 398 ? 28.515 -9.793 -25.180 1.00 93.00 398 PHE A O 1
ATOM 3133 N N . ALA A 1 399 ? 30.087 -10.917 -24.018 1.00 90.94 399 ALA A N 1
ATOM 3134 C CA . ALA A 1 399 ? 30.982 -9.780 -23.823 1.00 90.94 399 ALA A CA 1
ATOM 3135 C C . ALA A 1 399 ? 31.614 -9.308 -25.145 1.00 90.94 399 ALA A C 1
ATOM 3137 O O . ALA A 1 399 ? 31.757 -10.095 -26.084 1.00 90.94 399 ALA A O 1
ATOM 3138 N N . ASP A 1 400 ? 31.999 -8.032 -25.191 1.00 92.12 400 ASP A N 1
ATOM 3139 C CA . ASP A 1 400 ? 32.678 -7.409 -26.332 1.00 92.12 400 ASP A CA 1
ATOM 3140 C C . ASP A 1 400 ? 33.979 -8.186 -26.663 1.00 92.12 400 ASP A C 1
ATOM 3142 O O . ASP A 1 400 ? 34.710 -8.580 -25.752 1.00 92.12 400 ASP A O 1
ATOM 3146 N N . ALA A 1 401 ? 34.251 -8.443 -27.948 1.00 91.38 401 ALA A N 1
ATOM 3147 C CA . ALA A 1 401 ? 35.376 -9.275 -28.395 1.00 91.38 401 ALA A CA 1
ATOM 3148 C C . ALA A 1 401 ? 35.967 -8.832 -29.748 1.00 91.38 401 ALA A C 1
ATOM 3150 O O . ALA A 1 401 ? 35.324 -8.125 -30.524 1.00 91.38 401 ALA A O 1
ATOM 3151 N N . ASP A 1 402 ? 37.177 -9.304 -30.060 1.00 90.88 402 ASP A N 1
ATOM 3152 C CA . ASP A 1 402 ? 37.864 -9.026 -31.334 1.00 90.88 402 ASP A CA 1
ATOM 3153 C C . ASP A 1 402 ? 37.366 -9.897 -32.504 1.00 90.88 402 ASP A C 1
ATOM 3155 O O . ASP A 1 402 ? 37.662 -9.617 -33.666 1.00 90.88 402 ASP A O 1
ATOM 3159 N N . ALA A 1 403 ? 36.563 -10.925 -32.216 1.00 89.81 403 ALA A N 1
ATOM 3160 C CA . ALA A 1 403 ? 35.950 -11.814 -33.198 1.00 89.81 403 ALA A CA 1
ATOM 3161 C C . ALA A 1 403 ? 34.445 -11.981 -32.936 1.00 89.81 403 ALA A C 1
ATOM 3163 O O . ALA A 1 403 ? 33.971 -11.794 -31.813 1.00 89.81 403 ALA A O 1
ATOM 3164 N N . GLU A 1 404 ? 33.695 -12.365 -33.970 1.00 88.44 404 GLU A N 1
ATOM 3165 C CA . GLU A 1 404 ? 32.250 -12.611 -33.873 1.00 88.44 404 GLU A CA 1
ATOM 3166 C C . GLU A 1 404 ? 31.930 -13.742 -32.882 1.00 88.44 404 GLU A C 1
ATOM 3168 O O . GLU A 1 404 ? 31.052 -13.601 -32.027 1.00 88.44 404 GLU A O 1
ATOM 3173 N N . THR A 1 405 ? 32.713 -14.822 -32.941 1.00 89.19 405 THR A N 1
ATOM 3174 C CA . THR A 1 405 ? 32.595 -16.021 -32.102 1.00 89.19 405 THR A CA 1
ATOM 3175 C C . THR A 1 405 ? 33.933 -16.363 -31.450 1.00 89.19 405 THR A C 1
ATOM 3177 O O . THR A 1 405 ? 34.968 -16.363 -32.121 1.00 89.19 405 THR A O 1
ATOM 3180 N N . LEU A 1 406 ? 33.908 -16.707 -30.165 1.00 90.88 406 LEU A N 1
ATOM 3181 C CA . LEU A 1 406 ? 35.036 -17.217 -29.388 1.00 90.88 406 LEU A CA 1
ATOM 3182 C C . LEU A 1 406 ? 34.844 -18.714 -29.081 1.00 90.88 406 LEU A C 1
ATOM 3184 O O . LEU A 1 406 ? 33.706 -19.171 -28.985 1.00 90.88 406 LEU A O 1
ATOM 3188 N N . PRO A 1 407 ? 35.927 -19.485 -28.862 1.00 87.88 407 PRO A N 1
ATOM 3189 C CA . PRO A 1 407 ? 35.834 -20.927 -28.602 1.00 87.88 407 PRO A CA 1
ATOM 3190 C C . PRO A 1 407 ? 34.970 -21.319 -27.389 1.00 87.88 407 PRO A C 1
ATOM 3192 O O . PRO A 1 407 ? 34.328 -22.366 -27.412 1.00 87.88 407 PRO A O 1
ATOM 3195 N N . ASP A 1 408 ? 34.919 -20.480 -26.350 1.00 87.75 408 ASP A N 1
ATOM 3196 C CA . ASP A 1 408 ? 34.190 -20.767 -25.102 1.00 87.75 408 ASP A CA 1
ATOM 3197 C C . ASP A 1 408 ? 32.699 -20.377 -25.145 1.00 87.75 408 ASP A C 1
ATOM 3199 O O . ASP A 1 408 ? 31.927 -20.739 -24.249 1.00 87.75 408 ASP A O 1
ATOM 3203 N N . ASP A 1 409 ? 32.269 -19.650 -26.181 1.00 90.62 409 ASP A N 1
ATOM 3204 C CA . ASP A 1 409 ? 30.911 -19.105 -26.285 1.00 90.62 409 ASP A CA 1
ATOM 3205 C C . ASP A 1 409 ? 29.847 -20.212 -26.311 1.00 90.62 409 ASP A C 1
ATOM 3207 O O . ASP A 1 409 ? 28.838 -20.136 -25.602 1.00 90.62 409 ASP A O 1
ATOM 3211 N N . ASP A 1 410 ? 30.089 -21.275 -27.084 1.00 91.19 410 ASP A N 1
ATOM 3212 C CA . ASP A 1 410 ? 29.160 -22.400 -27.212 1.00 91.19 410 ASP A CA 1
ATOM 3213 C C . ASP A 1 410 ? 28.980 -23.142 -25.884 1.00 91.19 410 ASP A C 1
ATOM 3215 O O . ASP A 1 410 ? 27.863 -23.534 -25.530 1.00 91.19 410 ASP A O 1
ATOM 3219 N N . ALA A 1 411 ? 30.057 -23.301 -25.109 1.00 92.75 411 ALA A N 1
ATOM 3220 C CA . ALA A 1 411 ? 29.999 -23.940 -23.799 1.00 92.75 411 ALA A CA 1
ATOM 3221 C C . ALA A 1 411 ? 29.159 -23.112 -22.811 1.00 92.75 411 ALA A C 1
ATOM 3223 O O . ALA A 1 411 ? 28.322 -23.665 -22.086 1.00 92.75 411 ALA A O 1
ATOM 3224 N N . LEU A 1 412 ? 29.327 -21.784 -22.814 1.00 93.12 412 LEU A N 1
ATOM 3225 C CA . LEU A 1 412 ? 28.532 -20.868 -21.991 1.00 93.12 412 LEU A CA 1
ATOM 3226 C C . LEU A 1 412 ? 27.057 -20.859 -22.406 1.00 93.12 412 LEU A C 1
ATOM 3228 O O . LEU A 1 412 ? 26.173 -20.915 -21.546 1.00 93.12 412 LEU A O 1
ATOM 3232 N N . LEU A 1 413 ? 26.775 -20.842 -23.709 1.00 94.94 413 LEU A N 1
ATOM 3233 C CA . LEU A 1 413 ? 25.409 -20.848 -24.224 1.00 94.94 413 LEU A CA 1
ATOM 3234 C C . LEU A 1 413 ? 24.683 -22.164 -23.912 1.00 94.94 413 LEU A C 1
ATOM 3236 O O . LEU A 1 413 ? 23.528 -22.145 -23.480 1.00 94.94 413 LEU A O 1
ATOM 3240 N N . GLN A 1 414 ? 25.360 -23.307 -24.055 1.00 94.94 414 GLN A N 1
ATOM 3241 C CA . GLN A 1 414 ? 24.812 -24.609 -23.662 1.00 94.94 414 GLN A CA 1
ATOM 3242 C C . GLN A 1 414 ? 24.545 -24.685 -22.157 1.00 94.94 414 GLN A C 1
ATOM 3244 O O . GLN A 1 414 ? 23.517 -25.226 -21.743 1.00 94.94 414 GLN A O 1
ATOM 3249 N N . ARG A 1 415 ? 25.435 -24.125 -21.325 1.00 95.25 415 ARG A N 1
ATOM 3250 C CA . ARG A 1 415 ? 25.210 -24.033 -19.876 1.00 95.25 415 ARG A CA 1
ATOM 3251 C C . ARG A 1 415 ? 23.965 -23.201 -19.567 1.00 95.25 415 ARG A C 1
ATOM 3253 O O . ARG A 1 415 ? 23.149 -23.635 -18.759 1.00 95.25 415 ARG A O 1
ATOM 3260 N N . ALA A 1 416 ? 23.783 -22.063 -20.238 1.00 95.56 416 ALA A N 1
ATOM 3261 C CA . ALA A 1 416 ? 22.618 -21.202 -20.040 1.00 95.56 416 ALA A CA 1
ATOM 3262 C C . ALA A 1 416 ? 21.316 -21.909 -20.439 1.00 95.56 416 ALA A C 1
ATOM 3264 O O . ALA A 1 416 ? 20.334 -21.862 -19.696 1.00 95.56 416 ALA A O 1
ATOM 3265 N N . GLN A 1 417 ? 21.324 -22.618 -21.572 1.00 96.62 417 GLN A N 1
ATOM 3266 C CA . GLN A 1 417 ? 20.190 -23.429 -22.012 1.00 96.62 417 GLN A CA 1
ATOM 3267 C C . GLN A 1 417 ? 19.828 -24.494 -20.967 1.00 96.62 417 GLN A C 1
ATOM 3269 O O . GLN A 1 417 ? 18.680 -24.543 -20.526 1.00 96.62 417 GLN A O 1
ATOM 3274 N N . ARG A 1 418 ? 20.807 -25.293 -20.520 1.00 96.56 418 ARG A N 1
ATOM 3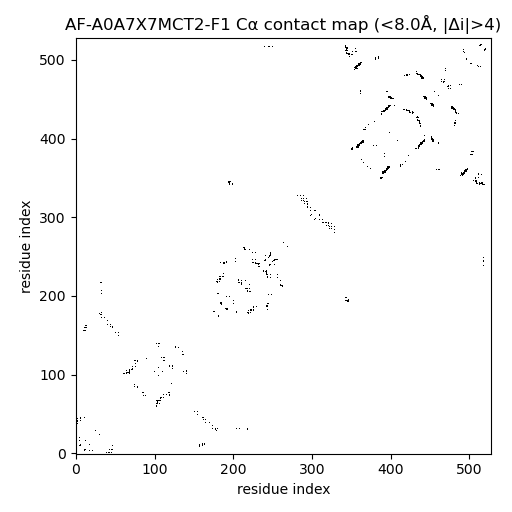275 C CA . ARG A 1 418 ? 20.580 -26.335 -19.505 1.00 96.56 418 ARG A CA 1
ATOM 3276 C C . ARG A 1 418 ? 20.074 -25.750 -18.189 1.00 96.56 418 ARG A C 1
ATOM 3278 O O . ARG A 1 418 ? 19.187 -26.335 -17.579 1.00 96.56 418 ARG A O 1
ATOM 3285 N N . GLY A 1 419 ? 20.603 -24.603 -17.763 1.00 96.31 419 GLY A N 1
ATOM 3286 C CA . GLY A 1 419 ? 20.160 -23.920 -16.548 1.00 96.31 419 GLY A CA 1
ATOM 3287 C C . GLY A 1 419 ? 18.680 -23.533 -16.598 1.00 96.31 419 GLY A C 1
ATOM 3288 O O . GLY A 1 419 ? 17.928 -23.833 -15.674 1.00 96.31 419 GLY A O 1
ATOM 3289 N N . ILE A 1 420 ? 18.232 -22.949 -17.711 1.00 97.50 420 ILE A N 1
ATOM 3290 C CA . ILE A 1 420 ? 16.824 -22.568 -17.909 1.00 97.50 420 ILE A CA 1
ATOM 3291 C C . ILE A 1 420 ? 15.914 -23.798 -18.022 1.00 97.50 420 ILE A C 1
ATOM 3293 O O . ILE A 1 420 ? 14.833 -23.825 -17.433 1.00 97.50 420 ILE A O 1
ATOM 3297 N N . GLU A 1 421 ? 16.346 -24.844 -18.728 1.00 96.69 421 GLU A N 1
ATOM 3298 C CA . GLU A 1 421 ? 15.614 -26.115 -18.806 1.00 96.69 421 GLU A CA 1
ATOM 3299 C C . GLU A 1 421 ? 15.465 -26.767 -17.423 1.00 96.69 421 GLU A C 1
ATOM 3301 O O . GLU A 1 421 ? 14.372 -27.200 -17.061 1.00 96.69 421 GLU A O 1
ATOM 3306 N N . GLN A 1 422 ? 16.524 -26.777 -16.609 1.00 96.62 422 GLN A N 1
ATOM 3307 C CA . GLN A 1 422 ? 16.488 -27.295 -15.239 1.00 96.62 422 GLN A CA 1
ATOM 3308 C C . GLN A 1 422 ? 15.551 -26.491 -14.335 1.00 96.62 422 GLN A C 1
ATOM 3310 O O . GLN A 1 422 ? 14.783 -27.089 -13.577 1.00 96.62 422 GLN A O 1
ATOM 3315 N N . LEU A 1 423 ? 15.565 -25.158 -14.428 1.00 96.44 423 LEU A N 1
ATOM 3316 C CA . LEU A 1 423 ? 14.629 -24.306 -13.690 1.00 96.44 423 LEU A CA 1
ATOM 3317 C C . LEU A 1 423 ? 13.174 -24.594 -14.087 1.00 96.44 423 LEU A C 1
ATOM 3319 O O . LEU A 1 423 ? 12.310 -24.734 -13.221 1.00 96.44 423 LEU A O 1
ATOM 3323 N N . ASN A 1 424 ? 12.906 -24.759 -15.383 1.00 96.19 424 ASN A N 1
ATOM 3324 C CA . ASN A 1 424 ? 11.582 -25.120 -15.889 1.00 96.19 424 ASN A CA 1
ATOM 3325 C C . ASN A 1 424 ? 11.121 -26.508 -15.430 1.00 96.19 424 ASN A C 1
ATOM 3327 O O . ASN A 1 424 ? 9.946 -26.685 -15.113 1.00 96.19 424 ASN A O 1
ATOM 3331 N N . LEU A 1 425 ? 12.028 -27.485 -15.363 1.00 95.25 425 LEU A N 1
ATOM 3332 C CA . LEU A 1 425 ? 11.727 -28.813 -14.825 1.00 95.25 425 LEU A CA 1
ATOM 3333 C C . LEU A 1 425 ? 11.422 -28.753 -13.323 1.00 95.25 425 LEU A C 1
ATOM 3335 O O . LEU A 1 425 ? 10.453 -29.364 -12.876 1.00 95.25 425 LEU A O 1
ATOM 3339 N N . ARG A 1 426 ? 12.212 -27.991 -12.555 1.00 95.19 426 ARG A N 1
ATOM 3340 C CA . ARG A 1 426 ? 12.052 -27.835 -11.101 1.00 95.19 426 ARG A CA 1
ATOM 3341 C C . ARG A 1 426 ? 10.738 -27.150 -10.726 1.00 95.19 426 ARG A C 1
ATOM 3343 O O . ARG A 1 426 ? 10.100 -27.548 -9.757 1.00 95.19 426 ARG A O 1
ATOM 3350 N N . HIS A 1 427 ? 10.336 -26.133 -11.486 1.00 93.75 427 HIS A N 1
ATOM 3351 C CA . HIS A 1 427 ? 9.152 -25.312 -11.199 1.00 93.75 427 HIS A CA 1
ATOM 3352 C C . HIS A 1 427 ? 7.958 -25.632 -12.098 1.00 93.75 427 HIS A C 1
ATOM 3354 O O . HIS A 1 427 ? 7.060 -24.800 -12.256 1.00 93.75 427 HIS A O 1
ATOM 3360 N N . ARG A 1 428 ? 7.930 -26.834 -12.682 1.00 90.00 428 ARG A N 1
ATOM 3361 C CA . ARG A 1 428 ? 6.834 -27.281 -13.539 1.00 90.00 428 ARG A CA 1
ATOM 3362 C C . ARG A 1 428 ? 5.525 -27.325 -12.757 1.00 90.00 428 ARG A C 1
ATOM 3364 O O . ARG A 1 428 ? 5.460 -27.874 -11.659 1.00 90.00 428 ARG A O 1
ATOM 3371 N N . ARG A 1 429 ? 4.463 -26.790 -13.356 1.00 85.94 429 ARG A N 1
ATOM 3372 C CA . ARG A 1 429 ? 3.099 -26.870 -12.827 1.00 85.94 429 ARG A CA 1
ATOM 3373 C C . ARG A 1 429 ? 2.184 -27.518 -13.857 1.00 85.94 429 ARG A C 1
ATOM 3375 O O . ARG A 1 429 ? 2.457 -27.457 -15.051 1.00 85.94 429 ARG A O 1
ATOM 3382 N N . ALA A 1 430 ? 1.129 -28.175 -13.388 1.00 82.19 430 ALA A N 1
ATOM 3383 C CA . ALA A 1 430 ? 0.159 -28.829 -14.268 1.00 82.19 430 ALA A CA 1
ATOM 3384 C C . ALA A 1 430 ? -0.805 -27.821 -14.918 1.00 82.19 430 ALA A C 1
ATOM 3386 O O . ALA A 1 430 ? -1.325 -28.067 -15.999 1.00 82.19 430 ALA A O 1
ATOM 3387 N N . ASP A 1 431 ? -1.024 -26.686 -14.257 1.00 84.12 431 ASP A N 1
ATOM 3388 C CA . ASP A 1 431 ? -2.002 -25.649 -14.585 1.00 84.12 431 ASP A CA 1
ATOM 3389 C C . ASP A 1 431 ? -1.385 -24.396 -15.234 1.00 84.12 431 ASP A C 1
ATOM 3391 O O . ASP A 1 431 ? -2.097 -23.428 -15.508 1.00 84.12 431 ASP A O 1
ATOM 3395 N N . ALA A 1 432 ? -0.069 -24.387 -15.482 1.00 86.06 432 ALA A N 1
ATOM 3396 C CA . ALA A 1 432 ? 0.642 -23.241 -16.044 1.00 86.06 432 ALA A CA 1
ATOM 3397 C C . ALA A 1 432 ? 1.807 -23.664 -16.960 1.00 86.06 432 ALA A C 1
ATOM 3399 O O . ALA A 1 432 ? 2.431 -24.701 -16.718 1.00 86.06 432 ALA A O 1
ATOM 3400 N N . PRO A 1 433 ? 2.135 -22.857 -17.988 1.00 88.81 433 PRO A N 1
ATOM 3401 C CA . PRO A 1 433 ? 3.296 -23.107 -18.836 1.00 88.81 433 PRO A CA 1
ATOM 3402 C C . PRO A 1 433 ? 4.616 -22.935 -18.056 1.00 88.81 433 PRO A C 1
ATOM 3404 O O . PRO A 1 433 ? 4.636 -22.254 -17.023 1.00 88.81 433 PRO A O 1
ATOM 3407 N N . PRO A 1 434 ? 5.725 -23.532 -18.535 1.00 93.00 434 PRO A N 1
ATOM 3408 C CA . PRO A 1 434 ? 7.044 -23.367 -17.931 1.00 93.00 434 PRO A CA 1
ATOM 3409 C C . PRO A 1 434 ? 7.455 -21.884 -17.861 1.00 93.00 434 PRO A C 1
ATOM 3411 O O . PRO A 1 434 ? 7.404 -21.214 -18.890 1.00 93.00 434 PRO A O 1
ATOM 3414 N N . PRO A 1 435 ? 7.865 -21.368 -16.686 1.00 94.19 435 PRO A N 1
ATOM 3415 C CA . PRO A 1 435 ? 7.969 -19.928 -16.455 1.00 94.19 435 PRO A CA 1
ATOM 3416 C C . PRO A 1 435 ? 9.236 -19.254 -17.003 1.00 94.19 435 PRO A C 1
ATOM 3418 O O . PRO A 1 435 ? 9.281 -18.026 -17.045 1.00 94.19 435 PRO A O 1
ATOM 3421 N N . PHE A 1 436 ? 10.282 -20.004 -17.361 1.00 97.56 436 PHE A N 1
ATOM 3422 C CA . PHE A 1 436 ? 11.599 -19.450 -17.692 1.00 97.56 436 PHE A CA 1
ATOM 3423 C C . PHE A 1 436 ? 11.924 -19.541 -19.186 1.00 97.56 436 PHE A C 1
ATOM 3425 O O . PHE A 1 436 ? 11.750 -20.584 -19.822 1.00 97.56 436 PHE A O 1
ATOM 3432 N N . HIS A 1 437 ? 12.490 -18.464 -19.728 1.00 97.31 437 HIS A N 1
ATOM 3433 C CA . HIS A 1 437 ? 12.900 -18.348 -21.123 1.00 97.31 437 HIS A CA 1
ATOM 3434 C C . HIS A 1 437 ? 14.326 -17.801 -21.249 1.00 97.31 437 HIS A C 1
ATOM 3436 O O . HIS A 1 437 ? 14.762 -16.962 -20.458 1.00 97.31 437 HIS A O 1
ATOM 3442 N N . LEU A 1 438 ? 15.032 -18.235 -22.292 1.00 97.31 438 LEU A N 1
ATOM 3443 C CA . LEU A 1 438 ? 16.322 -17.681 -22.708 1.00 97.31 438 LEU A CA 1
ATOM 3444 C C . LEU A 1 438 ? 16.183 -17.100 -24.105 1.00 97.31 438 LEU A C 1
ATOM 3446 O O . LEU A 1 438 ? 15.697 -17.791 -25.000 1.00 97.31 438 LEU A O 1
ATOM 3450 N N . PHE A 1 439 ? 16.686 -15.889 -24.303 1.00 96.25 439 PHE A N 1
ATOM 3451 C CA . PHE A 1 439 ? 16.827 -15.275 -25.616 1.00 96.25 439 PHE A CA 1
ATOM 3452 C C . PHE A 1 439 ? 18.255 -14.768 -25.764 1.00 96.25 439 PHE A C 1
ATOM 3454 O O . PHE A 1 439 ? 18.647 -13.807 -25.104 1.00 96.25 439 PHE A O 1
ATOM 3461 N N . HIS A 1 440 ? 19.031 -15.422 -26.619 1.00 95.38 440 HIS A N 1
ATOM 3462 C CA . HIS A 1 440 ? 20.434 -15.090 -26.826 1.00 95.38 440 HIS A CA 1
ATOM 3463 C C . HIS A 1 440 ? 20.675 -14.499 -28.213 1.00 95.38 440 HIS A C 1
ATOM 3465 O O . HIS A 1 440 ? 20.179 -15.030 -29.214 1.00 95.38 440 HIS A O 1
ATOM 3471 N N . ARG A 1 441 ? 21.446 -13.411 -28.263 1.00 93.25 441 ARG A N 1
ATOM 3472 C CA . ARG A 1 441 ? 21.796 -12.684 -29.488 1.00 93.25 441 ARG A CA 1
ATOM 3473 C C . ARG A 1 441 ? 23.270 -12.875 -29.859 1.00 93.25 441 ARG A C 1
ATOM 3475 O O . ARG A 1 441 ? 24.105 -12.942 -28.956 1.00 93.25 441 ARG A O 1
ATOM 3482 N N . PRO A 1 442 ? 23.602 -12.889 -31.163 1.00 91.25 442 PRO A N 1
ATOM 3483 C CA . PRO A 1 442 ? 24.989 -12.941 -31.612 1.00 91.25 442 PRO A CA 1
ATOM 3484 C C . PRO A 1 442 ? 25.694 -11.586 -31.421 1.00 91.25 442 PRO A C 1
ATOM 3486 O O . PRO A 1 442 ? 25.047 -10.545 -31.245 1.00 91.25 442 PRO A O 1
ATOM 3489 N N . ARG A 1 443 ? 27.032 -11.584 -31.492 1.00 92.00 443 ARG A N 1
ATOM 3490 C CA . ARG A 1 443 ? 27.800 -10.338 -31.635 1.00 92.00 443 ARG A CA 1
ATOM 3491 C C . ARG A 1 443 ? 27.636 -9.800 -33.057 1.00 92.00 443 ARG A C 1
ATOM 3493 O O . ARG A 1 443 ? 27.558 -10.563 -34.009 1.00 92.00 443 ARG A O 1
ATOM 3500 N N . VAL A 1 444 ? 27.620 -8.480 -33.202 1.00 91.75 444 VAL A N 1
ATOM 3501 C CA . VAL A 1 444 ? 27.597 -7.783 -34.493 1.00 91.75 444 VAL A CA 1
ATOM 3502 C C . VAL A 1 444 ? 28.778 -6.820 -34.537 1.00 91.75 444 VAL A C 1
ATOM 3504 O O . VAL A 1 444 ? 29.124 -6.199 -33.527 1.00 91.75 444 VAL A O 1
ATOM 3507 N N . TRP A 1 445 ? 29.413 -6.696 -35.701 1.00 92.81 445 TRP A N 1
ATOM 3508 C CA . TRP A 1 445 ? 30.528 -5.777 -35.890 1.00 92.81 445 TRP A CA 1
ATOM 3509 C C . TRP A 1 445 ? 30.093 -4.323 -35.682 1.00 92.81 445 TRP A C 1
ATOM 3511 O O . TRP A 1 445 ? 29.190 -3.828 -36.362 1.00 92.81 445 TRP A O 1
ATOM 3521 N N . ASN A 1 446 ? 30.761 -3.616 -34.768 1.00 90.75 446 ASN A N 1
ATOM 3522 C CA . ASN A 1 446 ? 30.577 -2.184 -34.575 1.00 90.75 446 ASN A CA 1
ATOM 3523 C C . ASN A 1 446 ? 31.704 -1.399 -35.274 1.00 90.75 446 ASN A C 1
ATOM 3525 O O . ASN A 1 446 ? 32.830 -1.379 -34.768 1.00 90.75 446 ASN A O 1
ATOM 3529 N N . PRO A 1 447 ? 31.425 -0.672 -36.374 1.00 87.88 447 PRO A N 1
ATOM 3530 C CA . PRO A 1 447 ? 32.453 0.046 -37.126 1.00 87.88 447 PRO A CA 1
ATOM 3531 C C . PRO A 1 447 ? 33.077 1.217 -36.350 1.00 87.88 447 PRO A C 1
ATOM 3533 O O . PRO A 1 447 ? 34.233 1.558 -36.592 1.00 87.88 447 PRO A O 1
ATOM 3536 N N . HIS A 1 448 ? 32.349 1.819 -35.402 1.00 86.88 448 HIS A N 1
ATOM 3537 C CA . HIS A 1 448 ? 32.851 2.941 -34.602 1.00 86.88 448 HIS A CA 1
ATOM 3538 C C . HIS A 1 448 ? 33.780 2.482 -33.478 1.00 86.88 448 HIS A C 1
ATOM 3540 O O . HIS A 1 448 ? 34.787 3.131 -33.208 1.00 86.88 448 HIS A O 1
ATOM 3546 N N . GLY A 1 449 ? 33.433 1.370 -32.826 1.00 82.44 449 GLY A N 1
ATOM 3547 C CA . GLY A 1 449 ? 34.223 0.787 -31.739 1.00 82.44 449 GLY A CA 1
ATOM 3548 C C . GLY A 1 449 ? 35.305 -0.186 -32.207 1.00 82.44 449 GLY A C 1
ATOM 3549 O O . GLY A 1 449 ? 36.156 -0.546 -31.404 1.00 82.44 449 GLY A O 1
ATOM 3550 N N . ARG A 1 450 ? 35.264 -0.608 -33.482 1.00 89.00 450 ARG A N 1
ATOM 3551 C CA . ARG A 1 450 ? 36.104 -1.670 -34.065 1.00 89.00 450 ARG A CA 1
ATOM 3552 C C . ARG A 1 450 ? 36.106 -2.952 -33.225 1.00 89.00 450 ARG A C 1
ATOM 3554 O O . ARG A 1 450 ? 37.145 -3.572 -33.039 1.00 89.00 450 ARG A O 1
ATOM 3561 N N . VAL A 1 451 ? 34.936 -3.316 -32.710 1.00 92.75 451 VAL A N 1
ATOM 3562 C CA . VAL A 1 451 ? 34.747 -4.448 -31.801 1.00 92.75 451 VAL A CA 1
ATOM 3563 C C . VAL A 1 451 ? 33.471 -5.198 -32.166 1.00 92.75 451 VAL A C 1
ATOM 3565 O O . VAL A 1 451 ? 32.498 -4.593 -32.630 1.00 92.75 451 VAL A O 1
ATOM 3568 N N . TRP A 1 452 ? 33.462 -6.508 -31.951 1.00 91.06 452 TRP A N 1
ATOM 3569 C CA . TRP A 1 452 ? 32.260 -7.327 -32.032 1.00 91.06 452 TRP A CA 1
ATOM 3570 C C . TRP A 1 452 ? 31.508 -7.243 -30.711 1.00 91.06 452 TRP A C 1
ATOM 3572 O O . TRP A 1 452 ? 32.046 -7.570 -29.655 1.00 91.06 452 TRP A O 1
ATOM 3582 N N . MET A 1 453 ? 30.259 -6.786 -30.755 1.00 90.88 453 MET A N 1
ATOM 3583 C CA . MET A 1 453 ? 29.455 -6.562 -29.553 1.00 90.88 453 MET A CA 1
ATOM 3584 C C . MET A 1 453 ? 27.962 -6.752 -29.823 1.00 90.88 453 MET A C 1
ATOM 3586 O O . MET A 1 453 ? 27.515 -6.741 -30.968 1.00 90.88 453 MET A O 1
ATOM 3590 N N . GLY A 1 454 ? 27.160 -6.897 -28.769 1.00 87.81 454 GLY A N 1
ATOM 3591 C CA . GLY A 1 454 ? 25.703 -6.948 -28.905 1.00 87.81 454 GLY A CA 1
ATOM 3592 C C . GLY A 1 454 ? 25.127 -5.642 -29.468 1.00 87.81 454 GLY A C 1
ATOM 3593 O O . GLY A 1 454 ? 25.452 -4.548 -28.990 1.00 87.81 454 GLY A O 1
ATOM 3594 N N . TYR A 1 455 ? 24.232 -5.746 -30.458 1.00 86.56 455 TYR A N 1
ATOM 3595 C CA . TYR A 1 455 ? 23.589 -4.588 -31.091 1.00 86.56 455 TYR A CA 1
ATOM 3596 C C . TYR A 1 455 ? 22.920 -3.682 -30.045 1.00 86.56 455 TYR A C 1
ATOM 3598 O O . TYR A 1 455 ? 22.098 -4.150 -29.249 1.00 86.56 455 TYR A O 1
ATOM 3606 N N . GLU A 1 456 ? 23.305 -2.399 -30.036 1.00 83.44 456 GLU A N 1
ATOM 3607 C CA . GLU A 1 456 ? 22.831 -1.326 -29.141 1.00 83.44 456 GLU A CA 1
ATOM 3608 C C . GLU A 1 456 ? 22.755 -1.674 -27.636 1.00 83.44 456 GLU A C 1
ATOM 3610 O O . GLU A 1 456 ? 21.967 -1.080 -26.889 1.00 83.44 456 GLU A O 1
ATOM 3615 N N . ARG A 1 457 ? 23.579 -2.624 -27.163 1.00 83.81 457 ARG A N 1
ATOM 3616 C CA . ARG A 1 457 ? 23.658 -3.058 -25.752 1.00 83.81 457 ARG A CA 1
ATOM 3617 C C . ARG A 1 457 ? 22.261 -3.265 -25.126 1.00 83.81 457 ARG A C 1
ATOM 3619 O O . ARG A 1 457 ? 21.420 -3.948 -25.709 1.00 83.81 457 ARG A O 1
ATOM 3626 N N . LYS A 1 458 ? 21.994 -2.680 -23.943 1.00 83.44 458 LYS A N 1
ATOM 3627 C CA . LYS A 1 458 ? 20.718 -2.810 -23.207 1.00 83.44 458 LYS A CA 1
ATOM 3628 C C . LYS A 1 458 ? 19.507 -2.355 -24.038 1.00 83.44 458 LYS A C 1
ATOM 3630 O O . LYS A 1 458 ? 18.492 -3.046 -24.039 1.00 83.44 458 LYS A O 1
ATOM 3635 N N . ARG A 1 459 ? 19.613 -1.236 -24.772 1.00 86.44 459 ARG A N 1
ATOM 3636 C CA . ARG A 1 459 ? 18.512 -0.709 -25.603 1.00 86.44 459 ARG A CA 1
ATOM 3637 C C . ARG A 1 459 ? 18.154 -1.684 -26.719 1.00 86.44 459 ARG A C 1
ATOM 3639 O O . ARG A 1 459 ? 16.980 -1.999 -26.901 1.00 86.44 459 ARG A O 1
ATOM 3646 N N . GLY A 1 460 ? 19.165 -2.199 -27.415 1.00 88.00 460 GLY A N 1
ATOM 3647 C CA . GLY A 1 460 ? 18.960 -3.137 -28.513 1.00 88.00 460 GLY A CA 1
ATOM 3648 C C . GLY A 1 460 ? 18.337 -4.455 -28.066 1.00 88.00 460 GLY A C 1
ATOM 3649 O O . GLY A 1 460 ? 17.451 -4.945 -28.763 1.00 88.00 460 GLY A O 1
ATOM 3650 N N . LYS A 1 461 ? 18.725 -4.995 -26.892 1.00 89.88 461 LYS A N 1
ATOM 3651 C CA . LYS A 1 461 ? 18.122 -6.229 -26.338 1.00 89.88 461 LYS A CA 1
ATOM 3652 C C . LYS A 1 461 ? 16.614 -6.103 -26.253 1.00 89.88 461 LYS A C 1
ATOM 3654 O O . LYS A 1 461 ? 15.887 -6.950 -26.756 1.00 89.88 461 LYS A O 1
ATOM 3659 N N . LEU A 1 462 ? 16.161 -5.020 -25.629 1.00 91.88 462 LEU A N 1
ATOM 3660 C CA . LEU A 1 462 ? 14.747 -4.771 -25.386 1.00 91.88 462 LEU A CA 1
ATOM 3661 C C . LEU A 1 462 ? 13.996 -4.443 -26.678 1.00 91.88 462 LEU A C 1
ATOM 3663 O O . LEU A 1 462 ? 12.883 -4.927 -26.867 1.00 91.88 462 LEU A O 1
ATOM 3667 N N . ALA A 1 463 ? 14.604 -3.675 -27.586 1.00 92.19 463 ALA A N 1
ATOM 3668 C CA . ALA A 1 463 ? 13.999 -3.343 -28.873 1.00 92.19 463 ALA A CA 1
ATOM 3669 C C . ALA A 1 463 ? 13.784 -4.590 -29.747 1.00 92.19 463 ALA A C 1
ATOM 3671 O O . ALA A 1 463 ? 12.677 -4.816 -30.235 1.00 92.19 463 ALA A O 1
ATOM 3672 N N . GLN A 1 464 ? 14.812 -5.431 -29.894 1.00 92.62 464 GLN A N 1
ATOM 3673 C CA . GLN A 1 464 ? 14.716 -6.678 -30.656 1.00 92.62 464 GLN A CA 1
ATOM 3674 C C . GLN A 1 464 ? 13.805 -7.696 -29.975 1.00 92.62 464 GLN A C 1
ATOM 3676 O O . GLN A 1 464 ? 13.045 -8.376 -30.657 1.00 92.62 464 GLN A O 1
ATOM 3681 N N . PHE A 1 465 ? 13.814 -7.763 -28.642 1.00 94.38 465 PHE A N 1
ATOM 3682 C CA . PHE A 1 465 ? 12.881 -8.599 -27.894 1.00 94.38 465 PHE A CA 1
ATOM 3683 C C . PHE A 1 465 ? 11.423 -8.176 -28.124 1.00 94.38 465 PHE A C 1
ATOM 3685 O O . PHE A 1 465 ? 10.579 -9.011 -28.440 1.00 94.38 465 PHE A O 1
ATOM 3692 N N . ASN A 1 466 ? 11.125 -6.876 -28.060 1.00 92.81 466 ASN A N 1
ATOM 3693 C CA . ASN A 1 466 ? 9.787 -6.359 -28.342 1.00 92.81 466 ASN A CA 1
ATOM 3694 C C . ASN A 1 466 ? 9.359 -6.627 -29.798 1.00 92.81 466 ASN A C 1
ATOM 3696 O O . ASN A 1 466 ? 8.230 -7.047 -30.048 1.00 92.81 466 ASN A O 1
ATOM 3700 N N . ALA A 1 467 ? 10.265 -6.444 -30.763 1.00 92.06 467 ALA A N 1
ATOM 3701 C CA . ALA A 1 467 ? 10.010 -6.778 -32.165 1.00 92.06 467 ALA A CA 1
ATOM 3702 C C . ALA A 1 467 ? 9.803 -8.292 -32.377 1.00 92.06 467 ALA A C 1
ATOM 3704 O O . ALA A 1 467 ? 8.973 -8.696 -33.190 1.00 92.06 467 ALA A O 1
ATOM 3705 N N . TYR A 1 468 ? 10.502 -9.140 -31.617 1.00 92.56 468 TYR A N 1
ATOM 3706 C CA . TYR A 1 468 ? 10.316 -10.591 -31.631 1.00 92.56 468 TYR A CA 1
ATOM 3707 C C . TYR A 1 468 ? 8.938 -10.990 -31.087 1.00 92.56 468 TYR A C 1
ATOM 3709 O O . TYR A 1 468 ? 8.241 -11.767 -31.738 1.00 92.56 468 TYR A O 1
ATOM 3717 N N . LEU A 1 469 ? 8.497 -10.419 -29.956 1.00 92.00 469 LEU A N 1
ATOM 3718 C CA . LEU A 1 469 ? 7.152 -10.658 -29.405 1.00 92.00 469 LEU A CA 1
ATOM 3719 C C . LEU A 1 469 ? 6.037 -10.238 -30.376 1.00 92.00 469 LEU A C 1
ATOM 3721 O O . LEU A 1 469 ? 4.994 -10.882 -30.439 1.00 92.00 469 LEU A O 1
ATOM 3725 N N . ARG A 1 470 ? 6.273 -9.189 -31.172 1.00 89.62 470 ARG A N 1
ATOM 3726 C CA . ARG A 1 470 ? 5.363 -8.732 -32.237 1.00 89.62 470 ARG A CA 1
ATOM 3727 C C . ARG A 1 470 ? 5.431 -9.565 -33.522 1.00 89.62 470 ARG A C 1
ATOM 3729 O O . ARG A 1 470 ? 4.618 -9.362 -34.417 1.00 89.62 470 ARG A O 1
ATOM 3736 N N . GLY A 1 471 ? 6.380 -10.495 -33.621 1.00 86.88 471 GLY A N 1
ATOM 3737 C CA . GLY A 1 471 ? 6.569 -11.370 -34.776 1.00 86.88 471 GLY A CA 1
ATOM 3738 C C . GLY A 1 471 ? 7.402 -10.785 -35.922 1.00 86.88 471 GLY A C 1
ATOM 3739 O O . GLY A 1 471 ? 7.519 -11.453 -36.946 1.00 86.88 471 GLY A O 1
ATOM 3740 N N . GLU A 1 472 ? 7.995 -9.599 -35.756 1.00 86.81 472 GLU A N 1
ATOM 3741 C CA . GLU A 1 472 ? 8.739 -8.863 -36.795 1.00 86.81 472 GLU A CA 1
ATOM 3742 C C . GLU A 1 472 ? 10.226 -9.267 -36.863 1.00 86.81 472 GLU A C 1
ATOM 3744 O O . GLU A 1 472 ? 10.798 -9.324 -37.946 1.00 86.81 472 GLU A O 1
ATOM 3749 N N . ALA A 1 473 ? 10.857 -9.593 -35.726 1.00 81.88 473 ALA A N 1
ATOM 3750 C CA . ALA A 1 473 ? 12.307 -9.833 -35.629 1.00 81.88 473 ALA A CA 1
ATOM 3751 C C . ALA A 1 473 ? 12.665 -11.275 -35.224 1.00 81.88 473 ALA A C 1
ATOM 3753 O O . ALA A 1 473 ? 13.421 -11.494 -34.277 1.00 81.88 473 ALA A O 1
ATOM 3754 N N . ARG A 1 474 ? 12.116 -12.276 -35.925 1.00 79.81 474 ARG A N 1
ATOM 3755 C CA . ARG A 1 474 ? 12.280 -13.704 -35.569 1.00 79.81 474 ARG A CA 1
ATOM 3756 C C . ARG A 1 474 ? 13.731 -14.198 -35.599 1.00 79.81 474 ARG A C 1
ATOM 3758 O O . ARG A 1 474 ? 14.063 -15.113 -34.856 1.00 79.81 474 ARG A O 1
ATOM 3765 N N . GLU A 1 475 ? 14.580 -13.572 -36.408 1.00 84.50 475 GLU A N 1
ATOM 3766 C CA . GLU A 1 475 ? 15.993 -13.942 -36.578 1.00 84.50 475 GLU A CA 1
ATOM 3767 C C . GLU A 1 475 ? 16.942 -13.188 -35.632 1.00 84.50 475 GLU A C 1
ATOM 3769 O O . GLU A 1 475 ? 18.137 -13.462 -35.607 1.00 84.50 475 GLU A O 1
ATOM 3774 N N . ALA A 1 476 ? 16.434 -12.257 -34.813 1.00 87.19 476 ALA A N 1
ATOM 3775 C CA . ALA A 1 476 ? 17.278 -11.461 -33.916 1.00 87.19 476 ALA A CA 1
ATOM 3776 C C . ALA A 1 476 ? 17.951 -12.287 -32.803 1.00 87.19 476 ALA A C 1
ATOM 3778 O O . ALA A 1 476 ? 18.935 -11.840 -32.212 1.00 87.19 476 ALA A O 1
ATOM 3779 N N . PHE A 1 477 ? 17.420 -13.477 -32.509 1.00 91.25 477 PHE A N 1
ATOM 3780 C CA . PHE A 1 477 ? 17.932 -14.374 -31.480 1.00 91.25 477 PHE A CA 1
ATOM 3781 C C . PHE A 1 477 ? 18.371 -15.699 -32.103 1.00 91.25 477 PHE A C 1
ATOM 3783 O O . PHE A 1 477 ? 17.549 -16.465 -32.603 1.00 91.25 477 PHE A O 1
ATOM 3790 N N . VAL A 1 478 ? 19.666 -15.996 -32.008 1.00 91.31 478 VAL A N 1
ATOM 3791 C CA . VAL A 1 478 ? 20.264 -17.257 -32.483 1.00 91.31 478 VAL A CA 1
ATOM 3792 C C . VAL A 1 478 ? 19.879 -18.452 -31.609 1.00 91.31 478 VAL A C 1
ATOM 3794 O O . VAL A 1 478 ? 19.885 -19.594 -32.070 1.00 91.31 478 VAL A O 1
ATOM 3797 N N . ARG A 1 479 ? 19.514 -18.219 -30.341 1.00 93.19 479 ARG A N 1
ATOM 3798 C CA . ARG A 1 479 ? 19.029 -19.268 -29.436 1.00 93.19 479 ARG A CA 1
ATOM 3799 C C . ARG A 1 479 ? 17.845 -18.772 -28.617 1.00 93.19 479 ARG A C 1
ATOM 3801 O O . ARG A 1 479 ? 17.948 -17.775 -27.908 1.00 93.19 479 ARG A O 1
ATOM 3808 N N . VAL A 1 480 ? 16.744 -19.522 -28.692 1.00 94.50 480 VAL A N 1
ATOM 3809 C CA . VAL A 1 480 ? 15.521 -19.291 -27.913 1.00 94.50 480 VAL A CA 1
ATOM 3810 C C . VAL A 1 480 ? 15.109 -20.581 -27.208 1.00 94.50 480 VAL A C 1
ATOM 3812 O O . VAL A 1 480 ? 14.834 -21.579 -27.883 1.00 94.50 480 VAL A O 1
ATOM 3815 N N . VAL A 1 481 ? 15.052 -20.542 -25.874 1.00 94.75 481 VAL A N 1
ATOM 3816 C CA . VAL A 1 481 ? 14.683 -21.662 -24.983 1.00 94.75 481 VAL A CA 1
ATOM 3817 C C . VAL A 1 481 ? 13.435 -21.284 -24.185 1.00 94.75 481 VAL A C 1
ATOM 3819 O O . VAL A 1 481 ? 13.279 -20.124 -23.808 1.00 94.75 481 VAL A O 1
ATOM 3822 N N . GLY A 1 482 ? 12.569 -22.260 -23.908 1.00 92.00 482 GLY A N 1
ATOM 3823 C CA . GLY A 1 482 ? 11.292 -22.077 -23.212 1.00 92.00 482 GLY A CA 1
ATOM 3824 C C . GLY A 1 482 ? 10.088 -22.204 -24.149 1.00 92.00 482 GLY A C 1
ATOM 3825 O O . GLY A 1 482 ? 10.240 -22.426 -25.353 1.00 92.00 482 GLY A O 1
ATOM 3826 N N . ASP A 1 483 ? 8.887 -22.076 -23.588 1.00 89.75 483 ASP A N 1
ATOM 3827 C CA . ASP A 1 483 ? 7.634 -22.259 -24.325 1.00 89.75 483 ASP A CA 1
ATOM 3828 C C . ASP A 1 483 ? 7.351 -21.087 -25.285 1.00 89.75 483 ASP A C 1
ATOM 3830 O O . ASP A 1 483 ? 7.201 -19.932 -24.886 1.00 89.75 483 ASP A O 1
ATOM 3834 N N . ARG A 1 484 ? 7.288 -21.374 -26.586 1.00 89.12 484 ARG A N 1
ATOM 3835 C CA . ARG A 1 484 ? 7.084 -20.348 -27.617 1.00 89.12 484 ARG A CA 1
ATOM 3836 C C . ARG A 1 484 ? 5.613 -20.003 -27.827 1.00 89.12 484 ARG A C 1
ATOM 3838 O O . ARG A 1 484 ? 5.329 -18.919 -28.334 1.00 89.12 484 ARG A O 1
ATOM 3845 N N . GLU A 1 485 ? 4.692 -20.877 -27.427 1.00 88.75 485 GLU A N 1
ATOM 3846 C CA . GLU A 1 485 ? 3.250 -20.687 -27.630 1.00 88.75 485 GLU A CA 1
ATOM 3847 C C . GLU A 1 485 ? 2.704 -19.546 -26.767 1.00 88.75 485 GLU A C 1
ATOM 3849 O O . GLU A 1 485 ? 1.749 -18.864 -27.137 1.00 88.75 485 GLU A O 1
ATOM 3854 N N . VAL A 1 486 ? 3.367 -19.273 -25.642 1.00 90.38 486 VAL A N 1
ATOM 3855 C CA . VAL A 1 486 ? 3.004 -18.193 -24.723 1.00 90.38 486 VAL A CA 1
ATOM 3856 C C . VAL A 1 486 ? 3.371 -16.808 -25.266 1.00 90.38 486 VAL A C 1
ATOM 3858 O O . VAL A 1 486 ? 2.725 -15.822 -24.908 1.00 90.38 486 VAL A O 1
ATOM 3861 N N . LEU A 1 487 ? 4.372 -16.697 -26.142 1.00 90.88 487 LEU A N 1
ATOM 3862 C CA . LEU A 1 487 ? 4.960 -15.408 -26.530 1.00 90.88 487 LEU A CA 1
ATOM 3863 C C . LEU A 1 487 ? 3.970 -14.435 -27.198 1.00 90.88 487 LEU A C 1
ATOM 3865 O O . LEU A 1 487 ? 3.943 -13.276 -26.782 1.00 90.88 487 LEU A O 1
ATOM 3869 N N . PRO A 1 488 ? 3.097 -14.860 -28.137 1.00 90.69 488 PRO A N 1
ATOM 3870 C CA . PRO A 1 488 ? 2.102 -13.967 -28.739 1.00 90.69 488 PRO A CA 1
ATOM 3871 C C . PRO A 1 488 ? 1.046 -13.451 -27.750 1.00 90.69 488 PRO A C 1
ATOM 3873 O O . PRO A 1 488 ? 0.392 -12.446 -28.016 1.00 90.69 488 PRO A O 1
ATOM 3876 N N . SER A 1 489 ? 0.858 -14.136 -26.615 1.00 91.75 489 SER A N 1
ATOM 3877 C CA . SER A 1 489 ? -0.110 -13.744 -25.581 1.00 91.75 489 SER A CA 1
ATOM 3878 C C . SER A 1 489 ? 0.444 -12.730 -24.572 1.00 91.75 489 SER A C 1
ATOM 3880 O O . SER A 1 489 ? -0.318 -12.182 -23.775 1.00 91.75 489 SER A O 1
ATOM 3882 N N . ILE A 1 490 ? 1.755 -12.452 -24.593 1.00 94.50 490 ILE A N 1
ATOM 3883 C CA . ILE A 1 490 ? 2.383 -11.468 -23.704 1.00 94.50 490 ILE A CA 1
ATOM 3884 C C . ILE A 1 490 ? 1.904 -10.059 -24.070 1.00 94.50 490 ILE A C 1
ATOM 3886 O O . ILE A 1 490 ? 2.153 -9.557 -25.164 1.00 94.50 490 ILE A O 1
ATOM 3890 N N . ARG A 1 491 ? 1.242 -9.391 -23.122 1.00 94.00 491 ARG A N 1
ATOM 3891 C CA . ARG A 1 491 ? 0.732 -8.024 -23.277 1.00 94.00 491 ARG A CA 1
ATOM 3892 C C . ARG A 1 491 ? 1.694 -6.964 -22.751 1.00 94.00 491 ARG A C 1
ATOM 3894 O O . ARG A 1 491 ? 1.746 -5.870 -23.312 1.00 94.00 491 ARG A O 1
ATOM 3901 N N . TYR A 1 492 ? 2.411 -7.263 -21.670 1.00 94.69 492 TYR A N 1
ATOM 3902 C CA . TYR A 1 492 ? 3.315 -6.322 -21.009 1.00 94.69 492 TYR A CA 1
ATOM 3903 C C . TYR A 1 492 ? 4.702 -6.924 -20.789 1.00 94.69 492 TYR A C 1
ATOM 3905 O O . TYR A 1 492 ? 4.848 -8.134 -20.617 1.00 94.69 492 TYR A O 1
ATOM 3913 N N . VAL A 1 493 ? 5.713 -6.056 -20.739 1.00 95.31 493 VAL A N 1
ATOM 3914 C CA . VAL A 1 493 ? 7.093 -6.425 -20.412 1.00 95.31 493 VAL A CA 1
ATOM 3915 C C . VAL A 1 493 ? 7.573 -5.568 -19.244 1.00 95.31 493 VAL A C 1
ATOM 3917 O O . VAL A 1 493 ? 7.527 -4.342 -19.319 1.00 95.31 493 VAL A O 1
ATOM 3920 N N . ILE A 1 494 ? 8.031 -6.210 -18.171 1.00 95.69 494 ILE A N 1
ATOM 3921 C CA . ILE A 1 494 ? 8.714 -5.558 -17.048 1.00 95.69 494 ILE A CA 1
ATOM 3922 C C . ILE A 1 494 ? 10.208 -5.742 -17.267 1.00 95.69 494 ILE A C 1
ATOM 3924 O O . ILE A 1 494 ? 10.684 -6.868 -17.325 1.00 95.69 494 ILE A O 1
ATOM 3928 N N . THR A 1 495 ? 10.956 -4.655 -17.385 1.00 94.31 495 THR A N 1
ATOM 3929 C CA . THR A 1 495 ? 12.408 -4.718 -17.574 1.00 94.31 495 THR A CA 1
ATOM 3930 C C . THR A 1 495 ? 13.111 -4.553 -16.235 1.00 94.31 495 THR A C 1
ATOM 3932 O O . THR A 1 495 ? 12.886 -3.547 -15.562 1.00 94.31 495 THR A O 1
ATOM 3935 N N . LEU A 1 496 ? 13.959 -5.509 -15.866 1.00 94.12 496 LEU A N 1
ATOM 3936 C CA . LEU A 1 496 ? 14.786 -5.452 -14.659 1.00 94.12 496 LEU A CA 1
ATOM 3937 C C . LEU A 1 496 ? 16.250 -5.489 -15.056 1.00 94.12 496 LEU A C 1
ATOM 3939 O O . LEU A 1 496 ? 16.625 -6.335 -15.860 1.00 94.12 496 LEU A O 1
ATOM 3943 N N . ASP A 1 497 ? 17.077 -4.615 -14.492 1.00 91.25 497 ASP A N 1
ATOM 3944 C CA . ASP A 1 497 ? 18.522 -4.799 -14.610 1.00 91.25 497 ASP A CA 1
ATOM 3945 C C . ASP A 1 497 ? 18.966 -6.036 -13.810 1.00 91.25 497 ASP A C 1
ATOM 3947 O O . ASP A 1 497 ? 18.275 -6.478 -12.894 1.00 91.25 497 ASP A O 1
ATOM 3951 N N . ALA A 1 498 ? 20.116 -6.614 -14.165 1.00 84.75 498 ALA A N 1
ATOM 3952 C CA . ALA A 1 498 ? 20.621 -7.850 -13.555 1.00 84.75 498 ALA A CA 1
ATOM 3953 C C . ALA A 1 498 ? 20.910 -7.740 -12.040 1.00 84.75 498 ALA A C 1
ATOM 3955 O O . ALA A 1 498 ? 20.995 -8.757 -11.354 1.00 84.75 498 ALA A O 1
ATOM 3956 N N . ASP A 1 499 ? 21.072 -6.515 -11.541 1.00 85.75 499 ASP A N 1
ATOM 3957 C CA . ASP A 1 499 ? 21.322 -6.135 -10.149 1.00 85.75 499 ASP A CA 1
ATOM 3958 C C . ASP A 1 499 ? 20.093 -5.508 -9.463 1.00 85.75 499 ASP A C 1
ATOM 3960 O O . ASP A 1 499 ? 20.182 -5.065 -8.320 1.00 85.75 499 ASP A O 1
ATOM 3964 N N . THR A 1 500 ? 18.942 -5.446 -10.143 1.00 88.50 500 THR A N 1
ATOM 3965 C CA . THR A 1 500 ? 17.712 -4.886 -9.572 1.00 88.50 500 THR A CA 1
ATOM 3966 C C . THR A 1 500 ? 16.855 -5.969 -8.936 1.00 88.50 500 THR A C 1
ATOM 3968 O O . THR A 1 500 ? 16.372 -6.876 -9.612 1.00 88.50 500 THR A O 1
ATOM 3971 N N . ASP A 1 501 ? 16.558 -5.807 -7.648 1.00 88.69 501 ASP A N 1
ATOM 3972 C CA . ASP A 1 501 ? 15.609 -6.671 -6.959 1.00 88.69 501 ASP A CA 1
ATOM 3973 C C . ASP A 1 501 ? 14.166 -6.415 -7.405 1.00 88.69 501 ASP A C 1
ATOM 3975 O O . ASP A 1 501 ? 13.708 -5.275 -7.522 1.00 88.69 501 ASP A O 1
ATOM 3979 N N . LEU A 1 502 ? 13.413 -7.503 -7.575 1.00 93.44 502 LEU A N 1
ATOM 3980 C CA . LEU A 1 502 ? 11.961 -7.488 -7.717 1.00 93.44 502 LEU A CA 1
ATOM 3981 C C . LEU A 1 502 ? 11.328 -8.007 -6.417 1.00 93.44 502 LEU A C 1
ATOM 3983 O O . LEU A 1 502 ? 11.219 -9.226 -6.241 1.00 93.44 502 LEU A O 1
ATOM 3987 N N . PRO A 1 503 ? 10.893 -7.116 -5.503 1.00 94.12 503 PRO A N 1
ATOM 3988 C CA . PRO A 1 503 ? 10.305 -7.524 -4.235 1.00 94.12 503 PRO A CA 1
ATOM 3989 C C . PRO A 1 503 ? 9.061 -8.392 -4.416 1.00 94.12 503 PRO A C 1
ATOM 3991 O O . PRO A 1 503 ? 8.410 -8.403 -5.467 1.00 94.12 503 PRO A O 1
ATOM 3994 N N . ARG A 1 504 ? 8.693 -9.098 -3.347 1.00 93.12 504 ARG A N 1
ATOM 3995 C CA . ARG A 1 504 ? 7.516 -9.968 -3.333 1.00 93.12 504 ARG A CA 1
ATOM 3996 C C . ARG A 1 504 ? 6.241 -9.190 -3.685 1.00 93.12 504 ARG A C 1
ATOM 3998 O O . ARG A 1 504 ? 5.939 -8.182 -3.052 1.00 93.12 504 ARG A O 1
ATOM 4005 N N . GLY A 1 505 ? 5.490 -9.679 -4.672 1.00 89.69 505 GLY A N 1
ATOM 4006 C CA . GLY A 1 505 ? 4.229 -9.082 -5.137 1.00 89.69 505 GLY A CA 1
ATOM 4007 C C . GLY A 1 505 ? 4.371 -7.764 -5.912 1.00 89.69 505 GLY A C 1
ATOM 4008 O O . GLY A 1 505 ? 3.363 -7.176 -6.312 1.00 89.69 505 GLY A O 1
ATOM 4009 N N . ALA A 1 506 ? 5.596 -7.280 -6.153 1.00 93.94 506 ALA A N 1
ATOM 4010 C CA . ALA A 1 506 ? 5.819 -6.044 -6.898 1.00 93.94 506 ALA A CA 1
ATOM 4011 C C . ALA A 1 506 ? 5.380 -6.174 -8.364 1.00 93.94 506 ALA A C 1
ATOM 4013 O O . ALA A 1 506 ? 4.823 -5.221 -8.915 1.00 93.94 506 ALA A O 1
ATOM 4014 N N . ALA A 1 507 ? 5.558 -7.351 -8.981 1.00 95.19 507 ALA A N 1
ATOM 4015 C CA . ALA A 1 507 ? 5.122 -7.591 -10.356 1.00 95.19 507 ALA A CA 1
ATOM 4016 C C . ALA A 1 507 ? 3.607 -7.415 -10.502 1.00 95.19 507 ALA A C 1
ATOM 4018 O O . ALA A 1 507 ? 3.169 -6.680 -11.383 1.00 95.19 507 ALA A O 1
ATOM 4019 N N . HIS A 1 508 ? 2.807 -7.998 -9.602 1.00 95.06 508 HIS A N 1
ATOM 4020 C CA . HIS A 1 508 ? 1.348 -7.836 -9.593 1.00 95.06 508 HIS A CA 1
ATOM 4021 C C . HIS A 1 508 ? 0.939 -6.363 -9.530 1.00 95.06 508 HIS A C 1
ATOM 4023 O O . HIS A 1 508 ? 0.084 -5.926 -10.299 1.00 95.06 508 HIS A O 1
ATOM 4029 N N . GLY A 1 509 ? 1.605 -5.573 -8.681 1.00 94.12 509 GLY A N 1
ATOM 4030 C CA . GLY A 1 509 ? 1.371 -4.132 -8.577 1.00 94.12 509 GLY A CA 1
ATOM 4031 C C . GLY A 1 509 ? 1.751 -3.354 -9.844 1.00 94.12 509 GLY A C 1
ATOM 4032 O O . GLY A 1 509 ? 1.005 -2.468 -10.266 1.00 94.12 509 GLY A O 1
ATOM 4033 N N . LEU A 1 510 ? 2.883 -3.684 -10.478 1.00 95.06 510 LEU A N 1
ATOM 4034 C CA . LEU A 1 510 ? 3.318 -3.062 -11.736 1.00 95.06 510 LEU A CA 1
ATOM 4035 C C . LEU A 1 510 ? 2.363 -3.393 -12.888 1.00 95.06 510 LEU A C 1
ATOM 4037 O O . LEU A 1 510 ? 1.957 -2.498 -13.631 1.00 95.06 510 LEU A O 1
ATOM 4041 N N . VAL A 1 511 ? 1.946 -4.655 -13.006 1.00 96.06 511 VAL A N 1
ATOM 4042 C CA . VAL A 1 511 ? 0.973 -5.094 -14.016 1.00 96.06 511 VAL A CA 1
ATOM 4043 C C . VAL A 1 511 ? -0.389 -4.452 -13.767 1.00 96.06 511 VAL A C 1
ATOM 4045 O O . VAL A 1 511 ? -1.004 -3.944 -14.705 1.00 96.06 511 VAL A O 1
ATOM 4048 N N . GLY A 1 512 ? -0.825 -4.366 -12.508 1.00 95.62 512 GLY A N 1
ATOM 4049 C CA . GLY A 1 512 ? -2.040 -3.652 -12.113 1.00 95.62 512 GLY A CA 1
ATOM 4050 C C . GLY A 1 512 ? -2.002 -2.168 -12.480 1.00 95.62 512 GLY A C 1
ATOM 4051 O O . GLY A 1 512 ? -3.012 -1.616 -12.924 1.00 95.62 512 GLY A O 1
ATOM 4052 N N . ALA A 1 513 ? -0.839 -1.520 -12.365 1.00 94.88 513 ALA A N 1
ATOM 4053 C CA . ALA A 1 513 ? -0.646 -0.145 -12.816 1.00 94.88 513 ALA A CA 1
ATOM 4054 C C . ALA A 1 513 ? -0.740 -0.031 -14.347 1.00 94.88 513 ALA A C 1
ATOM 4056 O O . ALA A 1 513 ? -1.457 0.834 -14.843 1.00 94.88 513 ALA A O 1
ATOM 4057 N N . MET A 1 514 ? -0.074 -0.906 -15.107 1.00 93.06 514 MET A N 1
ATOM 4058 C CA . MET A 1 514 ? -0.112 -0.883 -16.579 1.00 93.06 514 MET A CA 1
ATOM 4059 C C . MET A 1 514 ? -1.499 -1.207 -17.154 1.00 93.06 514 MET A C 1
ATOM 4061 O O . MET A 1 514 ? -1.900 -0.651 -18.179 1.00 93.06 514 MET A O 1
ATOM 4065 N N . ALA A 1 515 ? -2.249 -2.089 -16.492 1.00 93.12 515 ALA A N 1
ATOM 4066 C CA . ALA A 1 515 ? -3.600 -2.477 -16.889 1.00 93.12 515 ALA A CA 1
ATOM 4067 C C . ALA A 1 515 ? -4.655 -1.398 -16.593 1.00 93.12 515 ALA A C 1
ATOM 4069 O O . ALA A 1 515 ? -5.727 -1.389 -17.209 1.00 93.12 515 ALA A O 1
ATOM 4070 N N . HIS A 1 516 ? -4.360 -0.473 -15.677 1.00 93.31 516 HIS A N 1
ATOM 4071 C CA . HIS A 1 516 ? -5.299 0.554 -15.254 1.00 93.31 516 HIS A CA 1
ATOM 4072 C C . HIS A 1 516 ? -5.706 1.482 -16.423 1.00 93.31 516 HIS A C 1
ATOM 4074 O O . HIS A 1 516 ? -4.829 2.030 -17.099 1.00 93.31 516 HIS A O 1
ATOM 4080 N N . PRO A 1 517 ? -7.011 1.763 -16.643 1.00 89.69 517 PRO A N 1
ATOM 4081 C CA . PRO A 1 517 ? -7.477 2.560 -17.787 1.00 89.69 517 PRO A CA 1
ATOM 4082 C C . PRO A 1 517 ? -6.821 3.941 -17.911 1.00 89.69 517 PRO A C 1
ATOM 4084 O O . PRO A 1 517 ? -6.563 4.417 -19.013 1.00 89.69 517 PRO A O 1
ATOM 4087 N N . LEU A 1 518 ? -6.516 4.584 -16.779 1.00 88.94 518 LEU A N 1
ATOM 4088 C CA . LEU A 1 518 ? -5.880 5.907 -16.762 1.00 88.94 518 LEU A CA 1
ATOM 4089 C C . LEU A 1 518 ? -4.398 5.915 -17.149 1.00 88.94 518 LEU A C 1
ATOM 4091 O O . LEU A 1 518 ? -3.894 7.002 -17.434 1.00 88.94 518 LEU A O 1
ATOM 4095 N N . ASN A 1 519 ? -3.733 4.759 -17.144 1.00 90.44 519 ASN A N 1
ATOM 4096 C CA . ASN A 1 519 ? -2.302 4.626 -17.422 1.00 90.44 519 ASN A CA 1
ATOM 4097 C C . ASN A 1 519 ? -2.036 4.048 -18.820 1.00 90.44 519 ASN A C 1
ATOM 4099 O O . ASN A 1 519 ? -0.879 3.906 -19.210 1.00 90.44 519 ASN A O 1
ATOM 4103 N N . ARG A 1 520 ? -3.089 3.721 -19.585 1.00 84.50 520 ARG A N 1
ATOM 4104 C CA . ARG A 1 520 ? -2.945 3.227 -20.957 1.00 84.50 520 ARG A CA 1
ATOM 4105 C C . ARG A 1 520 ? -2.263 4.297 -21.824 1.00 84.50 520 ARG A C 1
ATOM 4107 O O . ARG A 1 520 ? -2.764 5.426 -21.867 1.00 84.50 520 ARG A O 1
ATOM 4114 N N . PRO A 1 521 ? -1.154 3.967 -22.509 1.00 83.25 521 PRO A N 1
ATOM 4115 C CA . PRO A 1 521 ? -0.476 4.918 -23.377 1.00 83.25 521 PRO A CA 1
ATOM 4116 C C . PRO A 1 521 ? -1.380 5.292 -24.557 1.00 83.25 521 PRO A C 1
ATOM 4118 O O . PRO A 1 521 ? -2.107 4.450 -25.088 1.00 83.25 521 PRO A O 1
ATOM 4121 N N . ARG A 1 522 ? -1.326 6.562 -24.962 1.00 75.56 522 ARG A N 1
ATOM 4122 C CA . ARG A 1 522 ? -1.921 7.068 -26.200 1.00 75.56 522 ARG A CA 1
ATOM 4123 C C . ARG A 1 522 ? -0.870 7.874 -26.939 1.00 75.56 522 ARG A C 1
ATOM 4125 O O . ARG A 1 522 ? -0.143 8.637 -26.308 1.00 75.56 522 ARG A O 1
ATOM 4132 N N . PHE A 1 523 ? -0.833 7.679 -28.246 1.00 75.50 523 PHE A N 1
ATOM 4133 C CA . PHE A 1 523 ? -0.071 8.514 -29.156 1.00 75.50 523 PHE A CA 1
ATOM 4134 C C . PHE A 1 523 ? -0.740 9.886 -29.229 1.00 75.50 523 PHE A C 1
ATOM 4136 O O . PHE A 1 523 ? -1.971 9.977 -29.296 1.00 75.50 523 PHE A O 1
ATOM 4143 N N . ASP A 1 524 ? 0.062 10.939 -29.124 1.00 74.69 524 ASP A N 1
ATOM 4144 C CA . ASP A 1 524 ? -0.422 12.295 -29.329 1.00 74.69 524 ASP A CA 1
ATOM 4145 C C . ASP A 1 524 ? -0.416 12.537 -30.841 1.00 74.69 524 ASP A C 1
ATOM 4147 O O . ASP A 1 524 ? 0.660 12.585 -31.436 1.00 74.69 524 ASP A O 1
ATOM 4151 N N . PRO A 1 525 ? -1.578 12.727 -31.488 1.00 73.25 525 PRO A N 1
ATOM 4152 C CA . PRO A 1 525 ? -1.631 12.905 -32.935 1.00 73.25 525 PRO A CA 1
ATOM 4153 C C . PRO A 1 525 ? -0.787 14.087 -33.444 1.00 73.25 525 PRO A C 1
ATOM 4155 O O . PRO A 1 525 ? -0.451 14.108 -34.625 1.00 73.25 525 PRO A O 1
ATOM 4158 N N . ALA A 1 526 ? -0.425 15.054 -32.590 1.00 74.00 526 ALA A N 1
ATOM 4159 C CA . ALA A 1 526 ? 0.464 16.160 -32.946 1.00 74.00 526 ALA A CA 1
ATOM 4160 C C . ALA A 1 526 ? 1.956 15.882 -32.684 1.00 74.00 526 ALA A C 1
ATOM 4162 O O . ALA A 1 526 ? 2.801 16.480 -33.348 1.00 74.00 526 ALA A O 1
ATOM 4163 N N . CYS A 1 527 ? 2.291 15.020 -31.718 1.00 66.88 527 CYS A N 1
ATOM 4164 C CA . CYS A 1 527 ? 3.672 14.839 -31.248 1.00 66.88 527 CYS A CA 1
ATOM 4165 C C . CYS A 1 527 ? 4.249 13.434 -31.490 1.00 66.88 527 CYS A C 1
ATOM 4167 O O . CYS A 1 527 ? 5.442 13.242 -31.251 1.00 66.88 527 CYS A O 1
ATOM 4169 N N . GLY A 1 528 ? 3.441 12.486 -31.975 1.00 46.34 528 GLY A N 1
ATOM 4170 C CA . GLY A 1 528 ? 3.798 11.069 -32.070 1.00 46.34 528 GLY A CA 1
ATOM 4171 C C . GLY A 1 528 ? 3.374 10.340 -30.814 1.00 46.34 528 GLY A C 1
ATOM 4172 O O . GLY A 1 528 ? 4.211 10.159 -29.905 1.00 46.34 528 GLY A O 1
#